Protein AF-0000000082576279 (afdb_homodimer)

Solvent-accessible surface area (backbone atoms only — not comparable to full-atom values): 33460 Å² total; per-residue (Å²): 69,46,42,79,66,85,75,45,48,67,59,48,45,60,56,41,67,52,33,89,48,60,50,77,40,30,67,41,44,22,38,56,57,91,67,33,20,29,27,44,35,33,30,76,68,46,58,31,31,38,38,35,47,35,89,83,53,57,75,84,50,47,65,58,47,46,50,49,32,41,54,37,35,74,70,69,45,50,43,56,30,64,47,53,30,75,85,62,53,50,75,44,76,52,93,90,22,49,26,34,43,24,46,60,68,62,22,32,38,47,81,75,69,47,37,65,37,30,16,36,50,24,22,50,48,18,47,49,42,62,61,28,64,76,55,85,77,81,39,79,49,88,73,33,79,86,42,47,63,61,50,50,60,70,49,36,70,59,39,30,75,79,39,75,57,40,40,61,40,51,50,52,50,50,53,54,43,64,74,63,53,81,68,87,83,56,64,64,31,57,33,47,71,62,62,34,46,80,29,33,22,24,57,84,57,41,69,42,26,50,52,81,52,87,58,43,19,39,40,52,45,66,44,34,54,22,41,28,43,67,51,62,20,36,47,88,65,21,78,49,72,40,62,63,30,36,51,22,30,54,52,19,18,36,73,56,40,72,72,51,72,66,56,60,68,46,39,37,57,39,30,34,47,39,22,50,44,52,17,49,56,29,39,46,49,52,73,68,40,58,84,26,38,60,59,86,72,60,67,27,58,19,34,49,53,42,31,33,80,50,35,50,71,62,23,60,69,26,75,80,62,88,68,46,42,81,65,83,74,47,48,68,60,48,44,59,58,41,68,51,33,90,47,60,49,77,41,30,65,40,42,22,34,57,57,91,66,33,18,28,27,46,34,32,30,76,69,45,58,30,31,40,37,38,47,37,90,85,55,56,76,84,51,47,63,59,46,47,49,49,31,44,54,38,36,72,70,69,46,50,43,56,31,63,46,51,28,76,86,61,52,49,74,45,77,51,94,89,22,49,26,36,42,24,47,60,68,62,23,32,38,48,81,74,68,45,38,63,37,29,16,36,50,24,23,51,49,18,46,47,42,61,64,28,64,78,56,86,77,80,40,79,46,89,74,32,80,85,42,46,60,61,50,50,60,70,49,37,69,58,39,30,74,78,39,74,56,39,39,62,40,52,51,53,51,49,53,54,41,64,74,63,53,79,69,86,82,58,65,64,33,57,36,47,71,63,63,34,46,79,29,33,19,24,58,86,57,42,70,43,26,50,52,80,52,86,58,42,19,38,40,53,45,68,43,35,52,23,39,28,43,70,50,61,19,36,47,90,65,21,79,49,73,40,63,63,29,36,51,22,27,54,53,20,18,36,72,55,40,72,72,52,71,67,56,60,68,47,39,38,58,40,30,34,48,40,21,50,46,51,19,51,56,28,40,46,48,52,72,67,40,58,84,25,38,61,58,85,72,57,67,27,60,19,36,47,53,42,31,32,80,50,34,52,70,60,23,61,69,24,76,80,64,88

Foldseek 3Di:
DDQPDDDDQVLVQVVCVQAPQAGWDDKDFDPADDFWTWIWTDHPHAIKIKTFGDDVFDPVCVVVVLLLQVLLVVVPQQAKHWGAGPVRDAWDDGPRTIMTITHDWDFAFDQADDLLLLLQLLLSQLSSCVSQVVVPDFFDQPLDLVCLVVLLVVCPPVCCVLPNQRSVLLVVLNVVLVVLPDDDPADKTWAQLAQASSQFGDDVSHTNYGYDSSSIGIDRSCLNLLLHLLRRQAHLQLQDGNVSNSVSSQNSNCVSHNDDPVSVVCSLSSNLRSLSSQLSVLSVCVSPPPPPHPDDRRRSVNSVLNNCVSPVPSQVPRPVND/DDQPDDDDQVLVQVVCVQAPQAGWDDKDFDPADDFWTWIWTDHPHAIKIKTFGDDVFDPVCVVVVLLLQVLLVVVPQQAKHWGAGPVRDAWDDGPRTIMTITHDWDFAFDQADDLLLLLQLLLSQLSSCVSQVVVPDFDDQPLDLVCLVVLLVVCPPVCCVLPNQRSVLLVVLNVVLVVLPDDPPADKTWAQLAQASSQFGDDVSHTNYGYDSSSIGIDRSCLNLLLHLLRRQAHLQLQDGNVSNSVSSQNSNCVSHNDDPVSVVCSLSSNLRSLSSQLSVLSVCVSPPPPPHPDDRRRSVNSVLNNCVSPVPSQVPRPVND

pLDDT: mean 94.37, std 8.48, range [46.5, 98.88]

Radius of gyration: 27.72 Å; Cα contacts (8 Å, |Δi|>4): 1250; chains: 2; bounding box: 52×83×63 Å

InterPro domains:
  IPR002575 Aminoglycoside phosphotransferase [PF01636] (27-245)
  IPR005280 Homoserine kinase, type II [MF_00301] (1-322)
  IPR005280 Homoserine kinase, type II [TIGR00938] (1-308)
  IPR005280 Homoserine kinase, type II [cd05153] (10-310)
  IPR011009 Protein kinase-like domain superfamily [SSF56112] (5-312)
  IPR050249 Pseudomonas-type Homoserine Kinase [PTHR21064] (9-298)

Nearest PDB structures (foldseek):
  2ppq-assembly1_A-2  TM=9.678E-01  e=7.944E-31  Agrobacterium fabrum str. C58
  1zyl-assembly1_A  TM=7.110E-01  e=8.314E-12  Escherichia coli
  2q83-assembly2_B  TM=7.259E-01  e=1.020E-11  Bacillus subtilis
  2q83-assembly1_A  TM=7.188E-01  e=7.876E-11  Bacillus subtilis
  1nd4-assembly1_B  TM=6.611E-01  e=1.530E-10  Klebsiella pneumoniae

Secondary structure (DSSP, 8-state):
----S---HHHHHHHHTTSSS--EEEEEEE---SSEEEEEEEESS-EEEEEEE-TTS-GGGHHHHHHHHHHHHHTT-S--PBPP-TTS---EEETTEEEEEEE---BEE-SS--HHHHHHHHHHHHHHHHHHTT-------TTSHHHHHHHHHHHGGGHHHHSTTHHHHHHHHHHHHHHH---TTS-EEEE-S---GGGEEEETTEEEEE---TT-EEEEHHHHHHHHHHHHSB-TTS--B-HHHHHHHHHHHHHHSPPPHHHHHHHHHHHHHHHHHHHHHHHHHHHHS-TT-SS----THHHHTTHHHH-HHHHHH-TTT-/----S---HHHHHHHHTTSSS--EEEEEEE---SSEEEEEEEESS-EEEEEEE-TTS-GGGHHHHHHHHHHHHHTT-S--PBPP-TTS---EEETTEEEEEEE---BEE-SS--HHHHHHHHHHHHHHHHHHTT-------TTSHHHHHHHHHHHGGGHHHHSTTHHHHHHHHHHHHHHH---TTS-EEEE-S---GGGEEEETTEEEEE---TT-EEEEHHHHHHHHHHHHSB-TTS--B-HHHHHHHHHHHHHHSPPPHHHHHHHHHHHHHHHHHHHHHHHHHHHHS-TT-SS----THHHHTTHHHH-HHHHHH-TTT-

Structure (mmCIF, N/CA/C/O backbone):
data_AF-0000000082576279-model_v1
#
loop_
_entity.id
_entity.type
_entity.pdbx_description
1 polymer 'Homoserine kinase'
#
loop_
_atom_site.group_PDB
_atom_site.id
_atom_site.type_symbol
_atom_site.label_atom_id
_atom_site.label_alt_id
_atom_site.label_comp_id
_atom_site.label_asym_id
_atom_site.label_entity_id
_atom_site.label_seq_id
_atom_site.pdbx_PDB_ins_code
_atom_site.Cartn_x
_atom_site.Cartn_y
_atom_site.Cartn_z
_atom_site.occupancy
_atom_site.B_iso_or_equiv
_atom_site.auth_seq_id
_atom_site.auth_comp_id
_atom_site.auth_asym_id
_atom_site.auth_atom_id
_atom_site.pdbx_PDB_model_num
ATOM 1 N N . MET A 1 1 ? 1.524 1.158 5.574 1 56.53 1 MET A N 1
ATOM 2 C CA . MET A 1 1 ? 0.245 1.858 5.504 1 56.53 1 MET A CA 1
ATOM 3 C C . MET A 1 1 ? -0.691 1.186 4.508 1 56.53 1 MET A C 1
ATOM 5 O O . MET A 1 1 ? -0.237 0.548 3.557 1 56.53 1 MET A O 1
ATOM 9 N N . ALA A 1 2 ? -2.109 1.145 4.852 1 64.56 2 ALA A N 1
ATOM 10 C CA . ALA A 1 2 ? -2.869 -0.077 4.598 1 64.56 2 ALA A CA 1
ATOM 11 C C . ALA A 1 2 ? -4.016 0.184 3.623 1 64.56 2 ALA A C 1
ATOM 13 O O . ALA A 1 2 ? -4.453 1.326 3.461 1 64.56 2 ALA A O 1
ATOM 14 N N . VAL A 1 3 ? -4.059 -0.403 2.607 1 75.81 3 VAL A N 1
ATOM 15 C CA . VAL A 1 3 ? -5.312 -0.635 1.898 1 75.81 3 VAL A CA 1
ATOM 16 C C . VAL A 1 3 ? -6.23 -1.515 2.744 1 75.81 3 VAL A C 1
ATOM 18 O O . VAL A 1 3 ? -5.898 -2.664 3.041 1 75.81 3 VAL A O 1
ATOM 21 N N . TYR A 1 4 ? -7.359 -0.876 3.229 1 80.44 4 TYR A N 1
ATOM 22 C CA . TYR A 1 4 ? -8.297 -1.591 4.09 1 80.44 4 TYR A CA 1
ATOM 23 C C . TYR A 1 4 ? -9.328 -2.354 3.264 1 80.44 4 TYR A C 1
ATOM 25 O O . TYR A 1 4 ? -9.711 -3.471 3.615 1 80.44 4 TYR A O 1
ATOM 33 N N . THR A 1 5 ? -9.789 -1.699 2.266 1 85.44 5 THR A N 1
ATOM 34 C CA . THR A 1 5 ? -10.773 -2.293 1.366 1 85.44 5 THR A CA 1
ATOM 35 C C . THR A 1 5 ? -10.148 -2.615 0.014 1 85.44 5 THR A C 1
ATOM 37 O O . THR A 1 5 ? -9.641 -1.724 -0.67 1 85.44 5 THR A O 1
ATOM 40 N N . GLN A 1 6 ? -10.219 -3.775 -0.299 1 88.56 6 GLN A N 1
ATOM 41 C CA . GLN A 1 6 ? -9.664 -4.211 -1.575 1 88.56 6 GLN A CA 1
ATOM 42 C C . GLN A 1 6 ? -10.672 -4.023 -2.707 1 88.56 6 GLN A C 1
ATOM 44 O O . GLN A 1 6 ? -11.852 -4.355 -2.559 1 88.56 6 GLN A O 1
ATOM 49 N N . VAL A 1 7 ? -10.18 -3.482 -3.775 1 93.56 7 VAL A N 1
ATOM 50 C CA . VAL A 1 7 ? -10.984 -3.291 -4.98 1 93.56 7 VAL A CA 1
ATOM 51 C C . VAL A 1 7 ? -10.414 -4.141 -6.117 1 93.56 7 VAL A C 1
ATOM 53 O O . VAL A 1 7 ? -9.25 -3.984 -6.496 1 93.56 7 VAL A O 1
ATOM 56 N N . SER A 1 8 ? -11.203 -5.023 -6.625 1 93.19 8 SER A N 1
ATOM 57 C CA . SER A 1 8 ? -10.758 -5.844 -7.746 1 93.19 8 SER A CA 1
ATOM 58 C C . SER A 1 8 ? -10.641 -5.016 -9.023 1 93.19 8 SER A C 1
ATOM 60 O O . SER A 1 8 ? -11.281 -3.969 -9.148 1 93.19 8 SER A O 1
ATOM 62 N N . ALA A 1 9 ? -9.852 -5.516 -9.945 1 93.06 9 ALA A N 1
ATOM 63 C CA . ALA A 1 9 ? -9.719 -4.855 -11.234 1 93.06 9 ALA A CA 1
ATOM 64 C C . ALA A 1 9 ? -11.07 -4.773 -11.953 1 93.06 9 ALA A C 1
ATOM 66 O O . ALA A 1 9 ? -11.375 -3.773 -12.602 1 93.06 9 ALA A O 1
ATOM 67 N N . GLU A 1 10 ? -11.844 -5.824 -11.828 1 93.88 10 GLU A N 1
ATOM 68 C CA . GLU A 1 10 ? -13.148 -5.875 -12.469 1 93.88 10 GLU A CA 1
ATOM 69 C C . GLU A 1 10 ? -14.086 -4.812 -11.906 1 93.88 10 GLU A C 1
ATOM 71 O O . GLU A 1 10 ? -14.75 -4.094 -12.656 1 93.88 10 GLU A O 1
ATOM 76 N N . ALA A 1 11 ? -14.117 -4.734 -10.578 1 95.88 11 ALA A N 1
ATOM 77 C CA . ALA A 1 11 ? -14.961 -3.738 -9.914 1 95.88 11 ALA A CA 1
ATOM 78 C C . ALA A 1 11 ? -14.516 -2.322 -10.281 1 95.88 11 ALA A C 1
ATOM 80 O O . ALA A 1 11 ? -15.352 -1.447 -10.516 1 95.88 11 ALA A O 1
ATOM 81 N N . LEU A 1 12 ? -13.266 -2.129 -10.336 1 97.06 12 LEU A N 1
ATOM 82 C CA . LEU A 1 12 ? -12.719 -0.814 -10.656 1 97.06 12 LEU A CA 1
ATOM 83 C C . LEU A 1 12 ? -13.031 -0.434 -12.094 1 97.06 12 LEU A C 1
ATOM 85 O O . LEU A 1 12 ? -13.391 0.712 -12.375 1 97.06 12 LEU A O 1
ATOM 89 N N . SER A 1 13 ? -12.828 -1.352 -13.016 1 96.12 13 SER A N 1
ATOM 90 C CA . SER A 1 13 ? -13.156 -1.097 -14.414 1 96.12 13 SER A CA 1
ATOM 91 C C . SER A 1 13 ? -14.609 -0.679 -14.57 1 96.12 13 SER A C 1
ATOM 93 O O . SER A 1 13 ? -14.914 0.291 -15.273 1 96.12 13 SER A O 1
ATOM 95 N N . ALA A 1 14 ? -15.461 -1.436 -13.938 1 96.38 14 ALA A N 1
ATOM 96 C CA . ALA A 1 14 ? -16.891 -1.103 -13.984 1 96.38 14 ALA A CA 1
ATOM 97 C C . ALA A 1 14 ? -17.141 0.28 -13.391 1 96.38 14 ALA A C 1
ATOM 99 O O . ALA A 1 14 ? -17.953 1.05 -13.922 1 96.38 14 ALA A O 1
ATOM 100 N N . PHE A 1 15 ? -16.516 0.578 -12.344 1 98 15 PHE A N 1
ATOM 101 C CA . PHE A 1 15 ? -16.625 1.875 -11.688 1 98 15 PHE A CA 1
ATOM 102 C C . PHE A 1 15 ? -16.234 2.998 -12.633 1 98 15 PHE A C 1
ATOM 104 O O . PHE A 1 15 ? -16.906 4.02 -12.719 1 98 15 PHE A O 1
ATOM 111 N N . LEU A 1 16 ? -15.125 2.824 -13.344 1 98 16 LEU A N 1
ATOM 112 C CA . LEU A 1 16 ? -14.562 3.848 -14.219 1 98 16 LEU A CA 1
ATOM 113 C C . LEU A 1 16 ? -15.453 4.078 -15.43 1 98 16 LEU A C 1
ATOM 115 O O . LEU A 1 16 ? -15.359 5.121 -16.078 1 98 16 LEU A O 1
ATOM 119 N N . ASP A 1 17 ? -16.297 3.104 -15.773 1 97 17 ASP A N 1
ATOM 120 C CA . ASP A 1 17 ? -17.219 3.242 -16.906 1 97 17 ASP A CA 1
ATOM 121 C C . ASP A 1 17 ? -18.156 4.43 -16.719 1 97 17 ASP A C 1
ATOM 123 O O . ASP A 1 17 ? -18.688 4.961 -17.688 1 97 17 ASP A O 1
ATOM 127 N N . ARG A 1 18 ? -18.312 4.82 -15.492 1 96.5 18 ARG A N 1
ATOM 128 C CA . ARG A 1 18 ? -19.172 5.949 -15.172 1 96.5 18 ARG A CA 1
ATOM 129 C C . ARG A 1 18 ? -18.547 7.266 -15.609 1 96.5 18 ARG A C 1
ATOM 131 O O . ARG A 1 18 ? -19.25 8.281 -15.742 1 96.5 18 ARG A O 1
ATOM 138 N N . PHE A 1 19 ? -17.25 7.258 -15.781 1 98.19 19 PHE A N 1
ATOM 139 C CA . PHE A 1 19 ? -16.484 8.477 -16.016 1 98.19 19 PHE A CA 1
ATOM 140 C C . PHE A 1 19 ? -16.016 8.555 -17.469 1 98.19 19 PHE A C 1
ATOM 142 O O . PHE A 1 19 ? -16.031 7.555 -18.188 1 98.19 19 PHE A O 1
ATOM 149 N N . ASP A 1 20 ? -15.68 9.742 -17.906 1 97.81 20 ASP A N 1
ATOM 150 C CA . ASP A 1 20 ? -15.023 9.938 -19.203 1 97.81 20 ASP A CA 1
ATOM 151 C C . ASP A 1 20 ? -13.508 10.008 -19.031 1 97.81 20 ASP A C 1
ATOM 153 O O . ASP A 1 20 ? -12.891 11.031 -19.344 1 97.81 20 ASP A O 1
ATOM 157 N N . VAL A 1 21 ? -12.938 8.898 -18.5 1 97.81 21 VAL A N 1
ATOM 158 C CA . VAL A 1 21 ? -11.523 8.945 -18.156 1 97.81 21 VAL A CA 1
ATOM 159 C C . VAL A 1 21 ? -10.773 7.848 -18.906 1 97.81 21 VAL A C 1
ATOM 161 O O . VAL A 1 21 ? -9.602 7.59 -18.625 1 97.81 21 VAL A O 1
ATOM 164 N N . GLY A 1 22 ? -11.414 7.191 -19.906 1 97.44 22 GLY A N 1
ATOM 165 C CA . GLY A 1 22 ? -10.766 6.125 -20.656 1 97.44 22 GLY A CA 1
ATOM 166 C C . GLY A 1 22 ? -10.859 4.777 -19.969 1 97.44 22 GLY A C 1
ATOM 167 O O . GLY A 1 22 ? -11.719 4.566 -19.109 1 97.44 22 GLY A O 1
ATOM 168 N N . GLU A 1 23 ? -9.984 3.797 -20.375 1 97.12 23 GLU A N 1
ATOM 169 C CA . GLU A 1 23 ? -10.016 2.424 -19.891 1 97.12 23 GLU A CA 1
ATOM 170 C C . GLU A 1 23 ? -8.891 2.172 -18.891 1 97.12 23 GLU A C 1
ATOM 172 O O . GLU A 1 23 ? -7.809 2.76 -19 1 97.12 23 GLU A O 1
ATOM 177 N N . LEU A 1 24 ? -9.219 1.307 -17.953 1 97.56 24 LEU A N 1
ATOM 178 C CA . LEU A 1 24 ? -8.266 0.955 -16.906 1 97.56 24 LEU A CA 1
ATOM 179 C C . LEU A 1 24 ? -7.004 0.346 -17.5 1 97.56 24 LEU A C 1
ATOM 181 O O . LEU A 1 24 ? -7.082 -0.579 -18.312 1 97.56 24 LEU A O 1
ATOM 185 N N . VAL A 1 25 ? -5.805 0.865 -17.141 1 97.44 25 VAL A N 1
ATOM 186 C CA . VAL A 1 25 ? -4.516 0.392 -17.641 1 97.44 25 VAL A CA 1
ATOM 187 C C . VAL A 1 25 ? -3.717 -0.218 -16.484 1 97.44 25 VAL A C 1
ATOM 189 O O . VAL A 1 25 ? -3.041 -1.234 -16.656 1 97.44 25 VAL A O 1
ATOM 192 N N . SER A 1 26 ? -3.785 0.392 -15.367 1 96.5 26 SER A N 1
ATOM 193 C CA . SER A 1 26 ? -3.1 -0.091 -14.172 1 96.5 26 SER A CA 1
ATOM 194 C C . SER A 1 26 ? -3.781 0.408 -12.898 1 96.5 26 SER A C 1
ATOM 196 O O . SER A 1 26 ? -4.418 1.464 -12.906 1 96.5 26 SER A O 1
ATOM 198 N N . ALA A 1 27 ? -3.705 -0.356 -11.875 1 95.75 27 ALA A N 1
ATOM 199 C CA . ALA A 1 27 ? -4.238 -0.003 -10.555 1 95.75 27 ALA A CA 1
ATOM 200 C C . ALA A 1 27 ? -3.391 -0.609 -9.445 1 95.75 27 ALA A C 1
ATOM 202 O O . ALA A 1 27 ? -3.189 -1.825 -9.398 1 95.75 27 ALA A O 1
ATOM 203 N N . LYS A 1 28 ? -2.891 0.249 -8.594 1 94.06 28 LYS A N 1
ATOM 204 C CA . LYS A 1 28 ? -2.094 -0.194 -7.453 1 94.06 28 LYS A CA 1
ATOM 205 C C . LYS A 1 28 ? -2.611 0.411 -6.152 1 94.06 28 LYS A C 1
ATOM 207 O O . LYS A 1 28 ? -2.789 1.627 -6.055 1 94.06 28 LYS A O 1
ATOM 212 N N . GLY A 1 29 ? -2.938 -0.5 -5.168 1 92.81 29 GLY A N 1
ATOM 213 C CA . GLY A 1 29 ? -3.162 0.035 -3.836 1 92.81 29 GLY A CA 1
ATOM 214 C C . GLY A 1 29 ? -1.937 0.711 -3.25 1 92.81 29 GLY A C 1
ATOM 215 O O . GLY A 1 29 ? -0.823 0.192 -3.357 1 92.81 29 GLY A O 1
ATOM 216 N N . ILE A 1 30 ? -2.105 1.913 -2.725 1 91.69 30 ILE A N 1
ATOM 217 C CA . ILE A 1 30 ? -0.945 2.65 -2.232 1 91.69 30 ILE A CA 1
ATOM 218 C C . ILE A 1 30 ? -1.056 2.838 -0.721 1 91.69 30 ILE A C 1
ATOM 220 O O . ILE A 1 30 ? -2.16 2.883 -0.174 1 91.69 30 ILE A O 1
ATOM 224 N N . ALA A 1 31 ? 0.124 2.891 -0.068 1 80.5 31 ALA A N 1
ATOM 225 C CA . ALA A 1 31 ? 0.229 3.004 1.385 1 80.5 31 ALA A CA 1
ATOM 226 C C . ALA A 1 31 ? 0.19 4.465 1.826 1 80.5 31 ALA A C 1
ATOM 228 O O . ALA A 1 31 ? 1.013 4.895 2.635 1 80.5 31 ALA A O 1
ATOM 229 N N . GLU A 1 32 ? -0.606 5.238 1.246 1 76.56 32 GLU A N 1
ATOM 230 C CA . GLU A 1 32 ? -0.705 6.645 1.628 1 76.56 32 GLU A CA 1
ATOM 231 C C . GLU A 1 32 ? -1.943 6.898 2.482 1 76.56 32 GLU A C 1
ATOM 233 O O . GLU A 1 32 ? -3.045 6.473 2.131 1 76.56 32 GLU A O 1
ATOM 238 N N . GLY A 1 33 ? -1.688 7.516 3.529 1 68.69 33 GLY A N 1
ATOM 239 C CA . GLY A 1 33 ? -2.773 7.891 4.422 1 68.69 33 GLY A CA 1
ATOM 240 C C . GLY A 1 33 ? -3.121 6.805 5.426 1 68.69 33 GLY A C 1
ATOM 241 O O . GLY A 1 33 ? -2.814 5.633 5.211 1 68.69 33 GLY A O 1
ATOM 242 N N . VAL A 1 34 ? -3.697 7.129 6.57 1 66.62 34 VAL A N 1
ATOM 243 C CA . VAL A 1 34 ? -3.951 6.184 7.652 1 66.62 34 VAL A CA 1
ATOM 244 C C . VAL A 1 34 ? -5.453 5.973 7.812 1 66.62 34 VAL A C 1
ATOM 246 O O . VAL A 1 34 ? -5.887 5.055 8.516 1 66.62 34 VAL A O 1
ATOM 249 N N . GLU A 1 35 ? -6.23 6.703 6.98 1 76.94 35 GLU A N 1
ATOM 250 C CA . GLU A 1 35 ? -7.652 6.684 7.305 1 76.94 35 GLU A CA 1
ATOM 251 C C . GLU A 1 35 ? -8.461 6.016 6.195 1 76.94 35 GLU A C 1
ATOM 253 O O . GLU A 1 35 ? -9.555 5.5 6.441 1 76.94 35 GLU A O 1
ATOM 258 N N . ASN A 1 36 ? -7.93 6.059 5.023 1 87.62 36 ASN A N 1
ATOM 259 C CA . ASN A 1 36 ? -8.703 5.629 3.865 1 87.62 36 ASN A CA 1
ATOM 260 C C . ASN A 1 36 ? -7.914 4.656 2.992 1 87.62 36 ASN A C 1
ATOM 262 O O . ASN A 1 36 ? -6.691 4.551 3.125 1 87.62 36 ASN A O 1
ATOM 266 N N . SER A 1 37 ? -8.617 3.855 2.232 1 91.88 37 SER A N 1
ATOM 267 C CA . SER A 1 37 ? -7.973 3.061 1.188 1 91.88 37 SER A CA 1
ATOM 268 C C . SER A 1 37 ? -7.754 3.885 -0.077 1 91.88 37 SER A C 1
ATOM 270 O O . SER A 1 37 ? -8.688 4.52 -0.578 1 91.88 37 SER A O 1
ATOM 272 N N . ASN A 1 38 ? -6.582 3.883 -0.557 1 93.75 38 ASN A N 1
ATOM 273 C CA . ASN A 1 38 ? -6.254 4.648 -1.755 1 93.75 38 ASN A CA 1
ATOM 274 C C . ASN A 1 38 ? -5.629 3.766 -2.832 1 93.75 38 ASN A C 1
ATOM 276 O O . ASN A 1 38 ? -4.848 2.865 -2.525 1 93.75 38 ASN A O 1
ATOM 280 N N . TYR A 1 39 ? -5.973 4.035 -4.047 1 95.75 39 TYR A N 1
ATOM 281 C CA . TYR A 1 39 ? -5.41 3.361 -5.211 1 95.75 39 TYR A CA 1
ATOM 282 C C . TYR A 1 39 ? -4.871 4.371 -6.219 1 95.75 39 TYR A C 1
ATOM 284 O O . TYR A 1 39 ? -5.508 5.395 -6.484 1 95.75 39 TYR A O 1
ATOM 292 N N . LEU A 1 40 ? -3.662 4.145 -6.691 1 96.69 40 LEU A N 1
ATOM 293 C CA . LEU A 1 40 ? -3.188 4.824 -7.891 1 96.69 40 LEU A CA 1
ATOM 294 C C . LEU A 1 40 ? -3.748 4.164 -9.148 1 96.69 40 LEU A C 1
ATOM 296 O O . LEU A 1 40 ? -3.541 2.969 -9.367 1 96.69 40 LEU A O 1
ATOM 300 N N . VAL A 1 41 ? -4.461 4.902 -9.984 1 98 41 VAL A N 1
ATOM 301 C CA . VAL A 1 41 ? -5.184 4.363 -11.133 1 98 41 VAL A CA 1
ATOM 302 C C . VAL A 1 41 ? -4.699 5.043 -12.406 1 98 41 VAL A C 1
ATOM 304 O O . VAL A 1 41 ? -4.754 6.27 -12.523 1 98 41 VAL A O 1
ATOM 307 N N . ASP A 1 42 ? -4.227 4.277 -13.312 1 98 42 ASP A N 1
ATOM 308 C CA . ASP A 1 42 ? -3.924 4.762 -14.656 1 98 42 ASP A CA 1
ATOM 309 C C . ASP A 1 42 ? -4.988 4.309 -15.656 1 98 42 ASP A C 1
ATOM 311 O O . ASP A 1 42 ? -5.359 3.135 -15.688 1 98 42 ASP A O 1
ATOM 315 N N . THR A 1 43 ? -5.449 5.215 -16.422 1 98.06 43 THR A N 1
ATOM 316 C CA . THR A 1 43 ? -6.312 4.922 -17.562 1 98.06 43 THR A CA 1
ATOM 317 C C . THR A 1 43 ? -5.629 5.297 -18.875 1 98.06 43 THR A C 1
ATOM 319 O O . THR A 1 43 ? -4.504 5.801 -18.875 1 98.06 43 THR A O 1
ATOM 322 N N . THR A 1 44 ? -6.309 5.039 -19.938 1 97.5 44 THR A N 1
ATOM 323 C CA . THR A 1 44 ? -5.773 5.383 -21.25 1 97.5 44 THR A CA 1
ATOM 324 C C . THR A 1 44 ? -5.711 6.898 -21.422 1 97.5 44 THR A C 1
ATOM 326 O O . THR A 1 44 ? -5.062 7.395 -22.359 1 97.5 44 THR A O 1
ATOM 329 N N . LYS A 1 45 ? -6.352 7.672 -20.516 1 97 45 LYS A N 1
ATOM 330 C CA . LYS A 1 45 ? -6.398 9.117 -20.688 1 97 45 LYS A CA 1
ATOM 331 C C . LYS A 1 45 ? -5.535 9.828 -19.641 1 97 45 LYS A C 1
ATOM 333 O O . LYS A 1 45 ? -4.883 10.828 -19.938 1 97 45 LYS A O 1
ATOM 338 N N . SER A 1 46 ? -5.586 9.32 -18.406 1 96.5 46 SER A N 1
ATOM 339 C CA . SER A 1 46 ? -4.934 10.062 -17.344 1 96.5 46 SER A CA 1
ATOM 340 C C . SER A 1 46 ? -4.684 9.18 -16.125 1 96.5 46 SER A C 1
ATOM 342 O O . SER A 1 46 ? -4.973 7.984 -16.141 1 96.5 46 SER A O 1
ATOM 344 N N . ARG A 1 47 ? -4.02 9.758 -15.219 1 97.88 47 ARG A N 1
ATOM 345 C CA . ARG A 1 47 ? -3.77 9.141 -13.922 1 97.88 47 ARG A CA 1
ATOM 346 C C . ARG A 1 47 ? -4.641 9.773 -12.836 1 97.88 47 ARG A C 1
ATOM 348 O O . ARG A 1 47 ? -4.855 10.984 -12.836 1 97.88 47 ARG A O 1
ATOM 355 N N . PHE A 1 48 ? -5.141 8.891 -11.836 1 98.31 48 PHE A N 1
ATOM 356 C CA . PHE A 1 48 ? -6.055 9.328 -10.789 1 98.31 48 PHE A CA 1
ATOM 357 C C . PHE A 1 48 ? -5.734 8.641 -9.469 1 98.31 48 PHE A C 1
ATOM 359 O O . PHE A 1 48 ? -4.945 7.695 -9.43 1 98.31 48 PHE A O 1
ATOM 366 N N . ILE A 1 49 ? -6.27 9.164 -8.43 1 97.5 49 ILE A N 1
ATOM 367 C CA . ILE A 1 49 ? -6.352 8.477 -7.148 1 97.5 49 ILE A CA 1
ATOM 368 C C . ILE A 1 49 ? -7.797 8.078 -6.867 1 97.5 49 ILE A C 1
ATOM 370 O O . ILE A 1 49 ? -8.703 8.906 -6.977 1 97.5 49 ILE A O 1
ATOM 374 N N . LEU A 1 50 ? -8.023 6.832 -6.641 1 97.69 50 LEU A N 1
ATOM 375 C CA . LEU A 1 50 ? -9.289 6.363 -6.098 1 97.69 50 LEU A CA 1
ATOM 376 C C . LEU A 1 50 ? -9.227 6.25 -4.578 1 97.69 50 LEU A C 1
ATOM 378 O O . LEU A 1 50 ? -8.336 5.59 -4.039 1 97.69 50 LEU A O 1
ATOM 382 N N . THR A 1 51 ? -10.125 6.891 -3.951 1 95.94 51 THR A N 1
ATOM 383 C CA . THR A 1 51 ? -10.188 6.836 -2.494 1 95.94 51 THR A CA 1
ATOM 384 C C . THR A 1 51 ? -11.484 6.184 -2.031 1 95.94 51 THR A C 1
ATOM 386 O O . THR A 1 51 ? -12.562 6.543 -2.5 1 95.94 51 THR A O 1
ATOM 389 N N . LEU A 1 52 ? -11.406 5.172 -1.231 1 95.31 52 LEU A N 1
ATOM 390 C CA . LEU A 1 52 ? -12.531 4.617 -0.493 1 95.31 52 LEU A CA 1
ATOM 391 C C . LEU A 1 52 ? -12.508 5.066 0.963 1 95.31 52 LEU A C 1
ATOM 393 O O . LEU A 1 52 ? -11.523 4.828 1.672 1 95.31 52 LEU A O 1
ATOM 397 N N . TYR A 1 53 ? -13.547 5.734 1.343 1 92.81 53 TYR A N 1
ATOM 398 C CA . TYR A 1 53 ? -13.617 6.309 2.682 1 92.81 53 TYR A CA 1
ATOM 399 C C . TYR A 1 53 ? -14.07 5.273 3.699 1 92.81 53 TYR A C 1
ATOM 401 O O . TYR A 1 53 ? -15.18 4.734 3.594 1 92.81 53 TYR A O 1
ATOM 409 N N . GLU A 1 54 ? -13.266 5.094 4.625 1 87.5 54 GLU A N 1
ATOM 410 C CA . GLU A 1 54 ? -13.492 4.051 5.621 1 87.5 54 GLU A CA 1
ATOM 411 C C . GLU A 1 54 ? -14.258 4.594 6.828 1 87.5 54 GLU A C 1
ATOM 413 O O . GLU A 1 54 ? -14.891 5.648 6.742 1 87.5 54 GLU A O 1
ATOM 418 N N . LYS A 1 55 ? -14.297 4 7.949 1 72.88 55 LYS A N 1
ATOM 419 C CA . LYS A 1 55 ? -15.211 4.254 9.062 1 72.88 55 LYS A CA 1
ATOM 420 C C . LYS A 1 55 ? -14.953 5.621 9.688 1 72.88 55 LYS A C 1
ATOM 422 O O . LYS A 1 55 ? -15.875 6.266 10.188 1 72.88 55 LYS A O 1
ATOM 427 N N . ARG A 1 56 ? -13.953 6.312 9.547 1 65.62 56 ARG A N 1
ATOM 428 C CA . ARG A 1 56 ? -13.672 7.555 10.266 1 65.62 56 ARG A CA 1
ATOM 429 C C . ARG A 1 56 ? -14.289 8.75 9.539 1 65.62 56 ARG A C 1
ATOM 431 O O . ARG A 1 56 ? -14.562 9.781 10.164 1 65.62 56 ARG A O 1
ATOM 438 N N . VAL A 1 57 ? -14.469 8.555 8.266 1 69.62 57 VAL A N 1
ATOM 439 C CA . VAL A 1 57 ? -15.047 9.672 7.516 1 69.62 57 VAL A CA 1
ATOM 440 C C . VAL A 1 57 ? -16.547 9.438 7.316 1 69.62 57 VAL A C 1
ATOM 442 O O . VAL A 1 57 ? -16.953 8.438 6.719 1 69.62 57 VAL A O 1
ATOM 445 N N . ALA A 1 58 ? -17.281 10.359 7.949 1 76.5 58 ALA A N 1
ATOM 446 C CA . ALA A 1 58 ? -18.719 10.258 7.754 1 76.5 58 ALA A CA 1
ATOM 447 C C . ALA A 1 58 ? -19.109 10.633 6.324 1 76.5 58 ALA A C 1
ATOM 449 O O . ALA A 1 58 ? -18.719 11.688 5.824 1 76.5 58 ALA A O 1
ATOM 450 N N . ALA A 1 59 ? -19.828 9.812 5.727 1 80.62 59 ALA A N 1
ATOM 451 C CA . ALA A 1 59 ? -20.266 10.031 4.355 1 80.62 59 ALA A CA 1
ATOM 452 C C . ALA A 1 59 ? -20.938 11.398 4.203 1 80.62 59 ALA A C 1
ATOM 454 O O . ALA A 1 59 ? -20.812 12.039 3.154 1 80.62 59 ALA A O 1
ATOM 455 N N . GLY A 1 60 ? -21.5 11.867 5.273 1 88.25 60 GLY A N 1
ATOM 456 C CA . GLY A 1 60 ? -22.188 13.141 5.25 1 88.25 60 GLY A CA 1
ATOM 457 C C . GLY A 1 60 ? -21.266 14.336 5.148 1 88.25 60 GLY A C 1
ATOM 458 O O . GLY A 1 60 ? -21.688 15.438 4.805 1 88.25 60 GLY A O 1
ATOM 459 N N . ASP A 1 61 ? -20 14.125 5.359 1 93 61 ASP A N 1
ATOM 460 C CA . ASP A 1 61 ? -19.016 15.203 5.336 1 93 61 ASP A CA 1
ATOM 461 C C . ASP A 1 61 ? -18.375 15.336 3.955 1 93 61 ASP A C 1
ATOM 463 O O . ASP A 1 61 ? -17.734 16.344 3.656 1 93 61 ASP A O 1
ATOM 467 N N . LEU A 1 62 ? -18.547 14.375 3.129 1 94.69 62 LEU A N 1
ATOM 468 C CA . LEU A 1 62 ? -17.797 14.289 1.879 1 94.69 62 LEU A CA 1
ATOM 469 C C . LEU A 1 62 ? -18.141 15.461 0.966 1 94.69 62 LEU A C 1
ATOM 471 O O . LEU A 1 62 ? -17.25 16.031 0.324 1 94.69 62 LEU A O 1
ATOM 475 N N . PRO A 1 63 ? -19.422 15.93 0.934 1 95.88 63 PRO A N 1
ATOM 476 C CA . PRO A 1 63 ? -19.734 17.078 0.079 1 95.88 63 PRO A CA 1
ATOM 477 C C . PRO A 1 63 ? -18.938 18.328 0.46 1 95.88 63 PRO A C 1
ATOM 479 O O . PRO A 1 63 ? -18.516 19.094 -0.416 1 95.88 63 PRO A O 1
ATOM 482 N N . TYR A 1 64 ? -18.703 18.531 1.735 1 97.19 64 TYR A N 1
ATOM 483 C CA . TYR A 1 64 ? -17.922 19.656 2.191 1 97.19 64 TYR A CA 1
ATOM 484 C C . TYR A 1 64 ? -16.5 19.594 1.639 1 97.19 64 TYR A C 1
ATOM 486 O O . TYR A 1 64 ? -15.977 20.578 1.114 1 97.19 64 TYR A O 1
ATOM 494 N N . PHE A 1 65 ? -15.914 18.422 1.761 1 97 65 PHE A N 1
ATOM 495 C CA . PHE A 1 65 ? -14.531 18.25 1.315 1 97 65 PHE A CA 1
ATOM 496 C C . PHE A 1 65 ? -14.422 18.469 -0.19 1 97 65 PHE A C 1
ATOM 498 O O . PHE A 1 65 ? -13.5 19.125 -0.664 1 97 65 PHE A O 1
ATOM 505 N N . MET A 1 66 ? -15.352 17.906 -0.931 1 96.94 66 MET A N 1
ATOM 506 C CA . MET A 1 66 ? -15.344 18.062 -2.383 1 96.94 66 MET A CA 1
ATOM 507 C C . MET A 1 66 ? -15.484 19.531 -2.766 1 96.94 66 MET A C 1
ATOM 509 O O . MET A 1 66 ? -14.781 20.031 -3.648 1 96.94 66 MET A O 1
ATOM 513 N N . ALA A 1 67 ? -16.359 20.188 -2.07 1 97.88 67 ALA A N 1
ATOM 514 C CA . ALA A 1 67 ? -16.594 21.609 -2.352 1 97.88 67 ALA A CA 1
ATOM 515 C C . ALA A 1 67 ? -15.359 22.438 -2.037 1 97.88 67 ALA A C 1
ATOM 517 O O . ALA A 1 67 ? -15.008 23.344 -2.787 1 97.88 67 ALA A O 1
ATOM 518 N N . LEU A 1 68 ? -14.742 22.125 -0.96 1 98.5 68 LEU A N 1
ATOM 519 C CA . LEU A 1 68 ? -13.547 22.859 -0.568 1 98.5 68 LEU A CA 1
ATOM 520 C C . LEU A 1 68 ? -12.43 22.672 -1.593 1 98.5 68 LEU A C 1
ATOM 522 O O . LEU A 1 68 ? -11.797 23.641 -2.014 1 98.5 68 LEU A O 1
ATOM 526 N N . LEU A 1 69 ? -12.203 21.438 -1.992 1 98.31 69 LEU A N 1
ATOM 527 C CA . LEU A 1 69 ? -11.156 21.141 -2.967 1 98.31 69 LEU A CA 1
ATOM 528 C C . LEU A 1 69 ? -11.438 21.828 -4.297 1 98.31 69 LEU A C 1
ATOM 530 O O . LEU A 1 69 ? -10.531 22.375 -4.922 1 98.31 69 LEU A O 1
ATOM 534 N N . ASP A 1 70 ? -12.672 21.812 -4.68 1 97.75 70 ASP A N 1
ATOM 535 C CA . ASP A 1 70 ? -13.055 22.5 -5.906 1 97.75 70 ASP A CA 1
ATOM 536 C C . ASP A 1 70 ? -12.797 24 -5.801 1 97.75 70 ASP A C 1
ATOM 538 O O . ASP A 1 70 ? -12.266 24.609 -6.73 1 97.75 70 ASP A O 1
ATOM 542 N N . HIS A 1 71 ? -13.211 24.578 -4.691 1 98.5 71 HIS A N 1
ATOM 543 C CA . HIS A 1 71 ? -13.023 26 -4.441 1 98.5 71 HIS A CA 1
ATOM 544 C C . HIS A 1 71 ? -11.555 26.391 -4.508 1 98.5 71 HIS A C 1
ATOM 546 O O . HIS A 1 71 ? -11.188 27.359 -5.184 1 98.5 71 HIS A O 1
ATOM 552 N N . L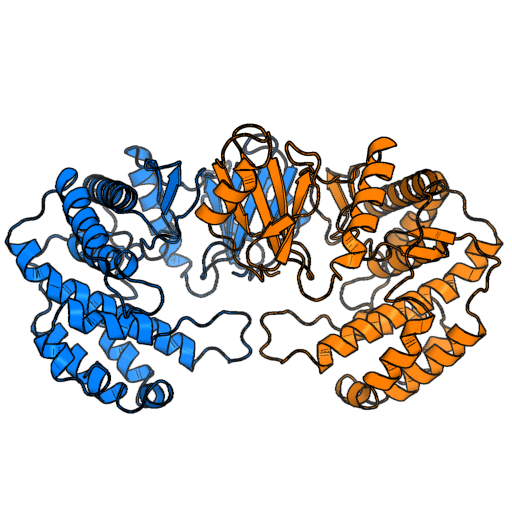EU A 1 72 ? -10.688 25.625 -3.84 1 98.75 72 LEU A N 1
ATOM 553 C CA . LEU A 1 72 ? -9.25 25.906 -3.787 1 98.75 72 LEU A CA 1
ATOM 554 C C . LEU A 1 72 ? -8.609 25.688 -5.152 1 98.75 72 LEU A C 1
ATOM 556 O O . LEU A 1 72 ? -7.789 26.5 -5.59 1 98.75 72 LEU A O 1
ATOM 560 N N . ALA A 1 73 ? -8.992 24.625 -5.789 1 98.38 73 ALA A N 1
ATOM 561 C CA . ALA A 1 73 ? -8.477 24.344 -7.129 1 98.38 73 ALA A CA 1
ATOM 562 C C . ALA A 1 73 ? -8.852 25.469 -8.094 1 98.38 73 ALA A C 1
ATOM 564 O O . ALA A 1 73 ? -8.031 25.891 -8.914 1 98.38 73 ALA A O 1
ATOM 565 N N . GLY A 1 74 ? -10.039 25.906 -7.992 1 97.94 74 GLY A N 1
ATOM 566 C CA . GLY A 1 74 ? -10.516 27 -8.82 1 97.94 74 GLY A CA 1
ATOM 567 C C . GLY A 1 74 ? -9.719 28.266 -8.656 1 97.94 74 GLY A C 1
ATOM 568 O O . GLY A 1 74 ? -9.68 29.109 -9.562 1 97.94 74 GLY A O 1
ATOM 569 N N . LYS A 1 75 ? -9.055 28.391 -7.566 1 98.25 75 LYS A N 1
ATOM 570 C CA . LYS A 1 75 ? -8.273 29.594 -7.277 1 98.25 75 LYS A CA 1
ATOM 571 C C . LYS A 1 75 ? -6.785 29.344 -7.488 1 98.25 75 LYS A C 1
ATOM 573 O O . LYS A 1 75 ? -5.949 30.141 -7.055 1 98.25 75 LYS A O 1
ATOM 578 N N . GLY A 1 76 ? -6.422 28.203 -8.023 1 97.69 76 GLY A N 1
ATOM 579 C CA . GLY A 1 76 ? -5.07 27.938 -8.492 1 97.69 76 GLY A CA 1
ATOM 580 C C . GLY A 1 76 ? -4.207 27.234 -7.457 1 97.69 76 GLY A C 1
ATOM 581 O O . GLY A 1 76 ? -2.992 27.125 -7.637 1 97.69 76 GLY A O 1
ATOM 582 N N . LEU A 1 77 ? -4.766 26.828 -6.352 1 98.44 77 LEU A N 1
ATOM 583 C CA . LEU A 1 77 ? -3.996 26.094 -5.352 1 98.44 77 LEU A CA 1
ATOM 584 C C . LEU A 1 77 ? -3.67 24.688 -5.844 1 98.44 77 LEU A C 1
ATOM 586 O O . LEU A 1 77 ? -4.441 24.109 -6.605 1 98.44 77 LEU A O 1
ATOM 590 N N . PRO A 1 78 ? -2.533 24.141 -5.477 1 98.25 78 PRO A N 1
ATOM 591 C CA . PRO A 1 78 ? -2.168 22.781 -5.855 1 98.25 78 PRO A CA 1
ATOM 592 C C . PRO A 1 78 ? -2.857 21.719 -4.996 1 98.25 78 PRO A C 1
ATOM 594 O O . PRO A 1 78 ? -2.207 21.062 -4.172 1 98.25 78 PRO A O 1
ATOM 597 N N . VAL A 1 79 ? -4.121 21.516 -5.141 1 98.62 79 VAL A N 1
ATOM 598 C CA . VAL A 1 79 ? -4.918 20.484 -4.465 1 98.62 79 VAL A CA 1
ATOM 599 C C . VAL A 1 79 ? -5.586 19.594 -5.5 1 98.62 79 VAL A C 1
ATOM 601 O O . VAL A 1 79 ? -5.719 19.969 -6.668 1 98.62 79 VAL A O 1
ATOM 604 N N . PRO A 1 80 ? -5.906 18.406 -5.145 1 97.69 80 PRO A N 1
ATOM 605 C CA . PRO A 1 80 ? -6.5 17.484 -6.102 1 97.69 80 PRO A CA 1
ATOM 606 C C . PRO A 1 80 ? -8.023 17.5 -6.078 1 97.69 80 PRO A C 1
ATOM 608 O O . PRO A 1 80 ? -8.641 16.844 -5.23 1 97.69 80 PRO A O 1
ATOM 611 N N . PRO A 1 81 ? -8.664 18.156 -6.949 1 97.12 81 PRO A N 1
ATOM 612 C CA . PRO A 1 81 ? -10.125 18.141 -6.953 1 97.12 81 PRO A CA 1
ATOM 613 C C . PRO A 1 81 ? -10.695 16.766 -7.316 1 97.12 81 PRO A C 1
ATOM 615 O O . PRO A 1 81 ? -10.016 15.961 -7.941 1 97.12 81 PRO A O 1
ATOM 618 N N . ALA A 1 82 ? -11.93 16.531 -6.953 1 96.94 82 ALA A N 1
ATOM 619 C CA . ALA A 1 82 ? -12.648 15.32 -7.352 1 96.94 82 ALA A CA 1
ATOM 620 C C . ALA A 1 82 ? -13.008 15.359 -8.836 1 96.94 82 ALA A C 1
ATOM 622 O O . ALA A 1 82 ? -13.258 16.438 -9.391 1 96.94 82 ALA A O 1
ATOM 623 N N . VAL A 1 83 ? -13.008 14.242 -9.414 1 97.81 83 VAL A N 1
ATOM 624 C CA . VAL A 1 83 ? -13.367 14.094 -10.82 1 97.81 83 VAL A CA 1
ATOM 625 C C . VAL A 1 83 ? -14.836 13.688 -10.945 1 97.81 83 VAL A C 1
ATOM 627 O O . VAL A 1 83 ? -15.234 12.633 -10.445 1 97.81 83 VAL A O 1
ATOM 630 N N . PRO A 1 84 ? -15.625 14.508 -11.562 1 97.94 84 PRO A N 1
ATOM 631 C CA . PRO A 1 84 ? -17.031 14.125 -11.734 1 97.94 84 PRO A CA 1
ATOM 632 C C . PRO A 1 84 ? -17.219 13.031 -12.781 1 97.94 84 PRO A C 1
ATOM 634 O O . PRO A 1 84 ? -16.469 12.961 -13.75 1 97.94 84 PRO A O 1
ATOM 637 N N . ASP A 1 85 ? -18.266 12.227 -12.562 1 98.06 85 ASP A N 1
ATOM 638 C CA . ASP A 1 85 ? -18.641 11.297 -13.625 1 98.06 85 ASP A CA 1
ATOM 639 C C . ASP A 1 85 ? -19.391 12.023 -14.734 1 98.06 85 ASP A C 1
ATOM 641 O O . ASP A 1 85 ? -19.469 13.25 -14.75 1 98.06 85 ASP A O 1
ATOM 645 N N . ARG A 1 86 ? -19.891 11.273 -15.734 1 97.44 86 ARG A N 1
ATOM 646 C CA . ARG A 1 86 ? -20.547 11.844 -16.906 1 97.44 86 ARG A CA 1
ATOM 647 C C . ARG A 1 86 ? -21.797 12.617 -16.5 1 97.44 86 ARG A C 1
ATOM 649 O O . ARG A 1 86 ? -22.219 13.539 -17.203 1 97.44 86 ARG A O 1
ATOM 656 N N . ALA A 1 87 ? -22.391 12.32 -15.344 1 97.62 87 ALA A N 1
ATOM 657 C CA . ALA A 1 87 ? -23.609 12.977 -14.867 1 97.62 87 ALA A CA 1
ATOM 658 C C . ALA A 1 87 ? -23.281 14.086 -13.875 1 97.62 87 ALA A C 1
ATOM 660 O O . ALA A 1 87 ? -24.188 14.727 -13.328 1 97.62 87 ALA A O 1
ATOM 661 N N . GLY A 1 88 ? -22.031 14.242 -13.547 1 97.12 88 GLY A N 1
ATOM 662 C CA . GLY A 1 88 ? -21.609 15.297 -12.633 1 97.12 88 GLY A CA 1
ATOM 663 C C . GLY A 1 88 ? -21.516 14.836 -11.195 1 97.12 88 GLY A C 1
ATOM 664 O O . GLY A 1 88 ? -21.219 15.633 -10.297 1 97.12 88 GLY A O 1
ATOM 665 N N . THR A 1 89 ? -21.766 13.562 -10.977 1 97.5 89 THR A N 1
ATOM 666 C CA . THR A 1 89 ? -21.719 13.008 -9.633 1 97.5 89 THR A CA 1
ATOM 667 C C . THR A 1 89 ? -20.266 12.82 -9.18 1 97.5 89 THR A C 1
ATOM 669 O O . THR A 1 89 ? -19.422 12.328 -9.938 1 97.5 89 THR A O 1
ATOM 672 N N . LEU A 1 90 ? -19.969 13.234 -7.914 1 97.25 90 LEU A N 1
ATOM 673 C CA . LEU A 1 90 ? -18.609 13.18 -7.41 1 97.25 90 LEU A CA 1
ATOM 674 C C . LEU A 1 90 ? -18.422 12 -6.457 1 97.25 90 LEU A C 1
ATOM 676 O O . LEU A 1 90 ? -17.328 11.438 -6.359 1 97.25 90 LEU A O 1
ATOM 680 N N . ILE A 1 91 ? -19.453 11.695 -5.707 1 97 91 ILE A N 1
ATOM 681 C CA . ILE A 1 91 ? -19.375 10.688 -4.656 1 97 91 ILE A CA 1
ATOM 682 C C . ILE A 1 91 ? -20.156 9.445 -5.062 1 97 91 ILE A C 1
ATOM 684 O O . ILE A 1 91 ? -21.328 9.539 -5.41 1 97 91 ILE A O 1
ATOM 688 N N . HIS A 1 92 ? -19.516 8.352 -5.02 1 97.06 92 HIS A N 1
ATOM 689 C CA . HIS A 1 92 ? -20.109 7.082 -5.418 1 97.06 92 HIS A CA 1
ATOM 690 C C . HIS A 1 92 ? -19.984 6.043 -4.309 1 97.06 92 HIS A C 1
ATOM 692 O O . HIS A 1 92 ? -19.609 6.375 -3.18 1 97.06 92 HIS A O 1
ATOM 698 N N . GLU A 1 93 ? -20.5 4.891 -4.582 1 96 93 GLU A N 1
ATOM 699 C CA . GLU A 1 93 ? -20.281 3.734 -3.717 1 96 93 GLU A CA 1
ATOM 700 C C . GLU A 1 93 ? -19.484 2.648 -4.434 1 96 93 GLU A C 1
ATOM 702 O O . GLU A 1 93 ? -19.734 2.355 -5.605 1 96 93 GLU A O 1
ATOM 707 N N . LEU A 1 94 ? -18.484 2.146 -3.816 1 96.62 94 LEU A N 1
ATOM 708 C CA . LEU A 1 94 ? -17.672 1.054 -4.32 1 96.62 94 LEU A CA 1
ATOM 709 C C . LEU A 1 94 ? -17.281 0.1 -3.193 1 96.62 94 LEU A C 1
ATOM 711 O O . LEU A 1 94 ? -16.75 0.528 -2.164 1 96.62 94 LEU A O 1
ATOM 715 N N . GLU A 1 95 ? -17.562 -1.168 -3.336 1 95.38 95 GLU A N 1
ATOM 716 C CA . GLU A 1 95 ? -17.281 -2.201 -2.342 1 95.38 95 GLU A CA 1
ATOM 717 C C . GLU A 1 95 ? -17.891 -1.84 -0.986 1 95.38 95 GLU A C 1
ATOM 719 O O . GLU A 1 95 ? -17.234 -2.01 0.049 1 95.38 95 GLU A O 1
ATOM 724 N N . GLY A 1 96 ? -18.953 -1.238 -1.026 1 94.12 96 GLY A N 1
ATOM 725 C CA . GLY A 1 96 ? -19.703 -0.945 0.186 1 94.12 96 GLY A CA 1
ATOM 726 C C . GLY A 1 96 ? -19.219 0.313 0.889 1 94.12 96 GLY A C 1
ATOM 727 O O . GLY A 1 96 ? -19.672 0.615 1.998 1 94.12 96 GLY A O 1
ATOM 728 N N . ARG A 1 97 ? -18.359 1.066 0.275 1 95.06 97 ARG A N 1
ATOM 729 C CA . ARG A 1 97 ? -17.828 2.295 0.853 1 95.06 97 ARG A CA 1
ATOM 730 C C . ARG A 1 97 ? -18.109 3.494 -0.046 1 95.06 97 ARG A C 1
ATOM 732 O O . ARG A 1 97 ? -18.125 3.367 -1.272 1 95.06 97 ARG A O 1
ATOM 739 N N . PRO A 1 98 ? -18.312 4.633 0.579 1 95.75 98 PRO A N 1
ATOM 740 C CA . PRO A 1 98 ? -18.234 5.82 -0.271 1 95.75 98 PRO A CA 1
ATOM 741 C C . PRO A 1 98 ? -16.891 5.945 -0.994 1 95.75 98 PRO A C 1
ATOM 743 O O . PRO A 1 98 ? -15.852 5.633 -0.418 1 95.75 98 PRO A O 1
ATOM 746 N N . ALA A 1 99 ? -16.922 6.344 -2.258 1 96.69 99 ALA A N 1
ATOM 747 C CA . ALA A 1 99 ? -15.711 6.375 -3.072 1 96.69 99 ALA A CA 1
ATOM 748 C C . ALA A 1 99 ? -15.695 7.598 -3.988 1 96.69 99 ALA A C 1
ATOM 750 O O . ALA A 1 99 ? -16.734 8.008 -4.5 1 96.69 99 ALA A O 1
ATOM 751 N N . CYS A 1 100 ? -14.516 8.156 -4.152 1 96.75 100 CYS A N 1
ATOM 752 C CA . CYS A 1 100 ? -14.305 9.281 -5.051 1 96.75 100 CYS A CA 1
ATOM 753 C C . CYS A 1 100 ? -13.055 9.078 -5.902 1 96.75 100 CYS A C 1
ATOM 755 O O . CYS A 1 100 ? -12.078 8.492 -5.441 1 96.75 100 CYS A O 1
ATOM 757 N N . LEU A 1 101 ? -13.156 9.469 -7.137 1 97.94 101 LEU A N 1
ATOM 758 C CA . LEU A 1 101 ? -12 9.609 -8.016 1 97.94 101 LEU A CA 1
ATOM 759 C C . LEU A 1 101 ? -11.445 11.031 -7.957 1 97.94 101 LEU A C 1
ATOM 761 O O . LEU A 1 101 ? -12.188 12 -8.102 1 97.94 101 LEU A O 1
ATOM 765 N N . ILE A 1 102 ? -10.156 11.156 -7.641 1 97.19 102 ILE A N 1
ATOM 766 C CA . ILE A 1 102 ? -9.57 12.484 -7.535 1 97.19 102 ILE A CA 1
ATOM 767 C C . ILE A 1 102 ? -8.367 12.594 -8.469 1 97.19 102 ILE A C 1
ATOM 769 O O . ILE A 1 102 ? -7.773 11.578 -8.844 1 97.19 102 ILE A O 1
ATOM 773 N N . GLN A 1 103 ? -7.984 13.766 -8.82 1 96.94 103 GLN A N 1
ATOM 774 C CA . GLN A 1 103 ? -6.832 14.008 -9.68 1 96.94 103 GLN A CA 1
ATOM 775 C C . GLN A 1 103 ? -5.535 13.586 -8.992 1 96.94 103 GLN A C 1
ATOM 777 O O . GLN A 1 103 ? -5.371 13.781 -7.789 1 96.94 103 GLN A O 1
ATOM 782 N N . PHE A 1 104 ? -4.676 13.062 -9.805 1 97 104 PHE A N 1
ATOM 783 C CA . PHE A 1 104 ? -3.334 12.742 -9.328 1 97 104 PHE A CA 1
ATOM 784 C C . PHE A 1 104 ? -2.451 13.984 -9.336 1 97 104 PHE A C 1
ATOM 786 O O . PHE A 1 104 ? -2.498 14.789 -10.273 1 97 104 PHE A O 1
ATOM 793 N N . LEU A 1 105 ? -1.68 14.172 -8.297 1 96.88 105 LEU A N 1
ATOM 794 C CA . LEU A 1 105 ? -0.661 15.211 -8.227 1 96.88 105 LEU A CA 1
ATOM 795 C C . LEU A 1 105 ? 0.729 14.602 -8.078 1 96.88 105 LEU A C 1
ATOM 797 O O . LEU A 1 105 ? 0.94 13.719 -7.246 1 96.88 105 LEU A O 1
ATOM 801 N N . SER A 1 106 ? 1.663 15.055 -8.844 1 95.88 106 SER A N 1
ATOM 802 C CA . SER A 1 106 ? 3.047 14.609 -8.734 1 95.88 106 SER A CA 1
ATOM 803 C C . SER A 1 106 ? 3.725 15.219 -7.508 1 95.88 106 SER A C 1
ATOM 805 O O . SER A 1 106 ? 3.254 16.219 -6.965 1 95.88 106 SER A O 1
ATOM 807 N N . GLY A 1 107 ? 4.82 14.578 -7.152 1 97.38 107 GLY A N 1
ATOM 808 C CA . GLY A 1 107 ? 5.609 15.031 -6.016 1 97.38 107 GLY A CA 1
ATOM 809 C C . GLY A 1 107 ? 5.852 13.938 -4.992 1 97.38 107 GLY A C 1
ATOM 810 O O . GLY A 1 107 ? 5.332 12.828 -5.125 1 97.38 107 GLY A O 1
ATOM 811 N N . VAL A 1 108 ? 6.695 14.281 -4.09 1 95.94 108 VAL A N 1
ATOM 812 C CA . VAL A 1 108 ? 7.016 13.359 -3.004 1 95.94 108 VAL A CA 1
ATOM 813 C C . VAL A 1 108 ? 6.906 14.078 -1.663 1 95.94 108 VAL A C 1
ATOM 815 O O . VAL A 1 108 ? 7.227 15.266 -1.562 1 95.94 108 VAL A O 1
ATOM 818 N N . SER A 1 109 ? 6.359 13.344 -0.718 1 94.31 109 SER A N 1
ATOM 819 C CA . SER A 1 109 ? 6.34 13.906 0.631 1 94.31 109 SER A CA 1
ATOM 820 C C . SER A 1 109 ? 7.727 13.852 1.27 1 94.31 109 SER A C 1
ATOM 822 O O . SER A 1 109 ? 8.484 12.906 1.044 1 94.31 109 SER A O 1
ATOM 824 N N . VAL A 1 110 ? 8 14.867 2.068 1 89.38 110 VAL A N 1
ATOM 825 C CA . VAL A 1 110 ? 9.297 14.883 2.73 1 89.38 110 VAL A CA 1
ATOM 826 C C . VAL A 1 110 ? 9.188 14.25 4.113 1 89.38 110 VAL A C 1
ATOM 828 O O . VAL A 1 110 ? 8.148 14.359 4.773 1 89.38 110 VAL A O 1
ATOM 831 N N . SER A 1 111 ? 10.234 13.617 4.512 1 88.25 111 SER A N 1
ATOM 832 C CA . SER A 1 111 ? 10.281 13 5.832 1 88.25 111 SER A CA 1
ATOM 833 C C . SER A 1 111 ? 11.008 13.891 6.836 1 88.25 111 SER A C 1
ATOM 835 O O . SER A 1 111 ? 10.609 13.977 8 1 88.25 111 SER A O 1
ATOM 837 N N . HIS A 1 112 ? 12.008 14.547 6.422 1 91.31 112 HIS A N 1
ATOM 838 C CA . HIS A 1 112 ? 12.805 15.484 7.211 1 91.31 112 HIS A CA 1
ATOM 839 C C . HIS A 1 112 ? 12.945 16.828 6.5 1 91.31 112 HIS A C 1
ATOM 841 O O . HIS A 1 112 ? 14 17.125 5.949 1 91.31 112 HIS A O 1
ATOM 847 N N . PRO A 1 113 ? 11.945 17.531 6.629 1 96.19 113 PRO A N 1
ATOM 848 C CA . PRO A 1 113 ? 11.938 18.781 5.852 1 96.19 113 PRO A CA 1
ATOM 849 C C . PRO A 1 113 ? 13.094 19.703 6.223 1 96.19 113 PRO A C 1
ATOM 851 O O . PRO A 1 113 ? 13.453 19.812 7.398 1 96.19 113 PRO A O 1
ATOM 854 N N . THR A 1 114 ? 13.688 20.344 5.238 1 97.31 114 THR A N 1
ATOM 855 C CA . THR A 1 114 ? 14.625 21.453 5.434 1 97.31 114 THR A CA 1
ATOM 856 C C . THR A 1 114 ? 13.875 22.75 5.73 1 97.31 114 THR A C 1
ATOM 858 O O . THR A 1 114 ? 12.672 22.844 5.48 1 97.31 114 THR A O 1
ATOM 861 N N . PRO A 1 115 ? 14.602 23.719 6.262 1 98.62 115 PRO A N 1
ATOM 862 C CA . PRO A 1 115 ? 13.961 25.016 6.477 1 98.62 115 PRO A CA 1
ATOM 863 C C . PRO A 1 115 ? 13.367 25.594 5.195 1 98.62 115 PRO A C 1
ATOM 865 O O . PRO A 1 115 ? 12.273 26.172 5.223 1 98.62 115 PRO A O 1
ATOM 868 N N . ALA A 1 116 ? 14.031 25.406 4.082 1 98.69 116 ALA A N 1
ATOM 869 C CA . ALA A 1 116 ? 13.531 25.922 2.811 1 98.69 116 ALA A CA 1
ATOM 870 C C . ALA A 1 116 ? 12.219 25.234 2.422 1 98.69 116 ALA A C 1
ATOM 872 O O . ALA A 1 116 ? 11.289 25.891 1.948 1 98.69 116 ALA A O 1
ATOM 873 N N . GLN A 1 117 ? 12.141 23.953 2.602 1 98.44 117 GLN A N 1
ATOM 874 C CA . GLN A 1 117 ? 10.938 23.188 2.301 1 98.44 117 GLN A CA 1
ATOM 875 C C . GLN A 1 117 ? 9.797 23.547 3.25 1 98.44 117 GLN A C 1
ATOM 877 O O . GLN A 1 117 ? 8.648 23.703 2.826 1 98.44 117 GLN A O 1
ATOM 882 N N . ALA A 1 118 ? 10.156 23.719 4.523 1 98.81 118 ALA A N 1
ATOM 883 C CA . ALA A 1 118 ? 9.172 24.141 5.508 1 98.81 118 ALA A CA 1
ATOM 884 C C . ALA A 1 118 ? 8.609 25.531 5.164 1 98.81 118 ALA A C 1
ATOM 886 O O . ALA A 1 118 ? 7.402 25.75 5.254 1 98.81 118 ALA A O 1
ATOM 887 N N . HIS A 1 119 ? 9.523 26.406 4.766 1 98.88 119 HIS A N 1
ATOM 888 C CA . HIS A 1 119 ? 9.109 27.75 4.348 1 98.88 119 HIS A CA 1
ATOM 889 C C . HIS A 1 119 ? 8.117 27.672 3.193 1 98.88 119 HIS A C 1
ATOM 891 O O . HIS A 1 119 ? 7.059 28.312 3.244 1 98.88 119 HIS A O 1
ATOM 897 N N . ALA A 1 120 ? 8.422 26.906 2.205 1 98.88 120 ALA A N 1
ATOM 898 C CA . ALA A 1 120 ? 7.582 26.766 1.021 1 98.88 120 ALA A CA 1
ATOM 899 C C . ALA A 1 120 ? 6.223 26.172 1.381 1 98.88 120 ALA A C 1
ATOM 901 O O . ALA A 1 120 ? 5.188 26.625 0.875 1 98.88 120 ALA A O 1
ATOM 902 N N . ALA A 1 121 ? 6.258 25.172 2.213 1 98.75 121 ALA A N 1
ATOM 903 C CA . ALA A 1 121 ? 5.016 24.516 2.623 1 98.75 121 ALA A CA 1
ATOM 904 C C . ALA A 1 121 ? 4.121 25.469 3.4 1 98.75 121 ALA A C 1
ATOM 906 O O . ALA A 1 121 ? 2.908 25.516 3.178 1 98.75 121 ALA A O 1
ATOM 907 N N . ALA A 1 122 ? 4.707 26.25 4.281 1 98.88 122 ALA A N 1
ATOM 908 C CA . ALA A 1 122 ? 3.928 27.188 5.074 1 98.88 122 ALA A CA 1
ATOM 909 C C . ALA A 1 122 ? 3.406 28.344 4.211 1 98.88 122 ALA A C 1
ATOM 911 O O . ALA A 1 122 ? 2.312 28.859 4.449 1 98.88 122 ALA A O 1
ATOM 912 N N . GLU A 1 123 ? 4.219 28.75 3.273 1 98.88 123 GLU A N 1
ATOM 913 C CA . GLU A 1 123 ? 3.736 29.734 2.314 1 98.88 123 GLU A CA 1
ATOM 914 C C . GLU A 1 123 ? 2.508 29.219 1.567 1 98.88 123 GLU A C 1
ATOM 916 O O . GLU A 1 123 ? 1.547 29.969 1.363 1 98.88 123 GLU A O 1
ATOM 921 N N . ALA A 1 124 ? 2.539 27.953 1.164 1 98.81 124 ALA A N 1
ATOM 922 C CA . ALA A 1 124 ? 1.397 27.344 0.498 1 98.81 124 ALA A CA 1
ATOM 923 C C . ALA A 1 124 ? 0.169 27.344 1.403 1 98.81 124 ALA A C 1
ATOM 925 O O . ALA A 1 124 ? -0.952 27.562 0.939 1 98.81 124 ALA A O 1
ATOM 926 N N . MET A 1 125 ? 0.357 27.094 2.693 1 98.81 125 MET A N 1
ATOM 927 C CA . MET A 1 125 ? -0.761 27.156 3.629 1 98.81 125 MET A CA 1
ATOM 928 C C . MET A 1 125 ? -1.345 28.578 3.682 1 98.81 125 MET A C 1
ATOM 930 O O . MET A 1 125 ? -2.564 28.734 3.721 1 98.81 125 MET A O 1
ATOM 934 N N . GLY A 1 126 ? -0.454 29.562 3.76 1 98.81 126 GLY A N 1
ATOM 935 C CA . GLY A 1 126 ? -0.942 30.922 3.736 1 98.81 126 GLY A CA 1
ATOM 936 C C . GLY A 1 126 ? -1.794 31.234 2.52 1 98.81 126 GLY A C 1
ATOM 937 O O . GLY A 1 126 ? -2.855 31.859 2.639 1 98.81 126 GLY A O 1
ATOM 938 N N . ARG A 1 127 ? -1.336 30.797 1.356 1 98.81 127 ARG A N 1
ATOM 939 C CA . ARG A 1 127 ? -2.105 30.984 0.13 1 98.81 127 ARG A CA 1
ATOM 940 C C . ARG A 1 127 ? -3.434 30.234 0.204 1 98.81 127 ARG A C 1
ATOM 942 O O . ARG A 1 127 ? -4.453 30.719 -0.292 1 98.81 127 ARG A O 1
ATOM 949 N N . MET A 1 128 ? -3.404 29.078 0.809 1 98.88 128 MET A N 1
ATOM 950 C CA . MET A 1 128 ? -4.617 28.281 0.996 1 98.88 128 MET A CA 1
ATOM 951 C C . MET A 1 128 ? -5.629 29.047 1.858 1 98.88 128 MET A C 1
ATOM 953 O O . MET A 1 128 ? -6.809 29.109 1.52 1 98.88 128 MET A O 1
ATOM 957 N N . HIS A 1 129 ? -5.164 29.656 2.918 1 98.81 129 HIS A N 1
ATOM 958 C CA . HIS A 1 129 ? -6.047 30.406 3.811 1 98.81 129 HIS A CA 1
ATOM 959 C C . HIS A 1 129 ? -6.602 31.641 3.127 1 98.81 129 HIS A C 1
ATOM 961 O O . HIS A 1 129 ? -7.77 32 3.316 1 98.81 129 HIS A O 1
ATOM 967 N N . ALA A 1 130 ? -5.746 32.281 2.352 1 98.5 130 ALA A N 1
ATOM 968 C CA . ALA A 1 130 ? -6.23 33.406 1.581 1 98.5 130 ALA A CA 1
ATOM 969 C C . ALA A 1 130 ? -7.34 33 0.616 1 98.5 130 ALA A C 1
ATOM 971 O O . ALA A 1 130 ? -8.367 33.656 0.513 1 98.5 130 ALA A O 1
ATOM 972 N N . ALA A 1 131 ? -7.133 31.891 -0.031 1 98.44 131 ALA A N 1
ATOM 973 C CA . ALA A 1 131 ? -8.094 31.359 -0.998 1 98.44 131 ALA A CA 1
ATOM 974 C C . ALA A 1 131 ? -9.375 30.906 -0.304 1 98.44 131 ALA A C 1
ATOM 976 O O . ALA A 1 131 ? -10.461 31 -0.874 1 98.44 131 ALA A O 1
ATOM 977 N N . ALA A 1 132 ? -9.281 30.438 0.914 1 98.25 132 ALA A N 1
ATOM 978 C CA . ALA A 1 132 ? -10.414 29.859 1.636 1 98.25 132 ALA A CA 1
ATOM 979 C C . ALA A 1 132 ? -11.227 30.953 2.338 1 98.25 132 ALA A C 1
ATOM 981 O O . ALA A 1 132 ? -12.289 30.672 2.9 1 98.25 132 ALA A O 1
ATOM 982 N N . ALA A 1 133 ? -10.773 32.156 2.324 1 95.94 133 ALA A N 1
ATOM 983 C CA . ALA A 1 133 ? -11.359 33.25 3.086 1 95.94 133 ALA A CA 1
ATOM 984 C C . ALA A 1 133 ? -12.82 33.469 2.697 1 95.94 133 ALA A C 1
ATOM 986 O O . ALA A 1 133 ? -13.641 33.875 3.529 1 95.94 133 ALA A O 1
ATOM 987 N N . ASP A 1 134 ? -13.164 33.25 1.465 1 97.25 134 ASP A N 1
ATOM 988 C CA . ASP A 1 134 ? -14.539 33.469 1.017 1 97.25 134 ASP A CA 1
ATOM 989 C C . ASP A 1 134 ? -15.258 32.156 0.756 1 97.25 134 ASP A C 1
ATOM 991 O O . ASP A 1 134 ? -16.266 32.125 0.052 1 97.25 134 ASP A O 1
ATOM 995 N N . PHE A 1 135 ? -14.695 31.047 1.205 1 98.31 135 PHE A N 1
ATOM 996 C CA . PHE A 1 135 ? -15.391 29.766 1.104 1 98.31 135 PHE A CA 1
ATOM 997 C C . PHE A 1 135 ? -16.672 29.781 1.945 1 98.31 135 PHE A C 1
ATOM 999 O O . PHE A 1 135 ? -16.625 30.094 3.137 1 98.31 135 PHE A O 1
ATOM 1006 N N . PRO A 1 136 ? -17.766 29.438 1.402 1 97.31 136 PRO A N 1
ATOM 1007 C CA . PRO A 1 136 ? -19.047 29.766 2.051 1 97.31 136 PRO A CA 1
ATOM 1008 C C . PRO A 1 136 ? -19.516 28.688 3.018 1 97.31 136 PRO A C 1
ATOM 1010 O O . PRO A 1 136 ? -20.422 28.906 3.811 1 97.31 136 PRO A O 1
ATOM 1013 N N . LEU A 1 137 ? -18.953 27.484 2.932 1 97.94 137 LEU A N 1
ATOM 1014 C CA . LEU A 1 137 ? -19.469 26.391 3.742 1 97.94 137 LEU A CA 1
ATOM 1015 C C . LEU A 1 137 ? -18.703 26.266 5.051 1 97.94 137 LEU A C 1
ATOM 1017 O O . LEU A 1 137 ? -17.5 26.562 5.102 1 97.94 137 LEU A O 1
ATOM 1021 N N . ASP A 1 138 ? -19.422 25.828 6.059 1 97.5 138 ASP A N 1
ATOM 1022 C CA . ASP A 1 138 ? -18.812 25.562 7.359 1 97.5 138 ASP A CA 1
ATOM 1023 C C . ASP A 1 138 ? -18.922 24.078 7.715 1 97.5 138 ASP A C 1
ATOM 1025 O O . ASP A 1 138 ? -19.875 23.406 7.305 1 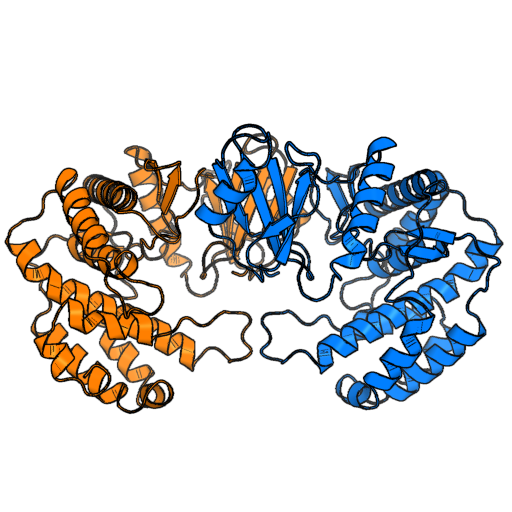97.5 138 ASP A O 1
ATOM 1029 N N . ARG A 1 139 ? -17.984 23.594 8.398 1 96.94 139 ARG A N 1
ATOM 1030 C CA . ARG A 1 139 ? -17.953 22.266 9 1 96.94 139 ARG A CA 1
ATOM 1031 C C . ARG A 1 139 ? -17.328 22.297 10.383 1 96.94 139 ARG A C 1
ATOM 1033 O O . ARG A 1 139 ? -16.219 22.828 10.547 1 96.94 139 ARG A O 1
ATOM 1040 N N . PRO A 1 140 ? -18.062 21.797 11.344 1 95.94 140 PRO A N 1
ATOM 1041 C CA . PRO A 1 140 ? -17.469 21.781 12.68 1 95.94 140 PRO A CA 1
ATOM 1042 C C . PRO A 1 140 ? -16.188 20.938 12.742 1 95.94 140 PRO A C 1
ATOM 1044 O O . PRO A 1 140 ? -16.078 19.938 12.031 1 95.94 140 PRO A O 1
ATOM 1047 N N . ASN A 1 141 ? -15.25 21.391 13.539 1 96.25 141 ASN A N 1
ATOM 1048 C CA . ASN A 1 141 ? -14.039 20.609 13.812 1 96.25 141 ASN A CA 1
ATOM 1049 C C . ASN A 1 141 ? -14.328 19.391 14.664 1 96.25 141 ASN A C 1
ATOM 1051 O O . ASN A 1 141 ? -14.562 19.5 15.867 1 96.25 141 ASN A O 1
ATOM 1055 N N . SER A 1 142 ? -14.266 18.25 14.07 1 93.31 142 SER A N 1
ATOM 1056 C CA . SER A 1 142 ? -14.617 17.016 14.758 1 93.31 142 SER A CA 1
ATOM 1057 C C . SER A 1 142 ? -13.547 16.609 15.773 1 93.31 142 SER A C 1
ATOM 1059 O O . SER A 1 142 ? -13.773 15.75 16.609 1 93.31 142 SER A O 1
ATOM 1061 N N . MET A 1 143 ? -12.414 17.312 15.781 1 94.88 143 MET A N 1
ATOM 1062 C CA . MET A 1 143 ? -11.328 17.078 16.734 1 94.88 143 MET A CA 1
ATOM 1063 C C . MET A 1 143 ? -10.867 18.391 17.359 1 94.88 143 MET A C 1
ATOM 1065 O O . MET A 1 143 ? -9.68 18.547 17.641 1 94.88 143 MET A O 1
ATOM 1069 N N . GLY A 1 144 ? -11.742 19.25 17.469 1 95.12 144 GLY A N 1
ATOM 1070 C CA . GLY A 1 144 ? -11.438 20.578 17.953 1 95.12 144 GLY A CA 1
ATOM 1071 C C . GLY A 1 144 ? -11.508 20.688 19.469 1 95.12 144 GLY A C 1
ATOM 1072 O O . GLY A 1 144 ? -11.641 19.688 20.172 1 95.12 144 GLY A O 1
ATOM 1073 N N . PHE A 1 145 ? -11.453 21.859 19.859 1 95.56 145 PHE A N 1
ATOM 1074 C CA . PHE A 1 145 ? -11.352 22.25 21.266 1 95.56 145 PHE A CA 1
ATOM 1075 C C . PHE A 1 145 ? -12.438 21.578 22.094 1 95.56 145 PHE A C 1
ATOM 1077 O O . PHE A 1 145 ? -12.141 21 23.141 1 95.56 145 PHE A O 1
ATOM 1084 N N . ASP A 1 146 ? -13.586 21.531 21.656 1 95.19 146 ASP A N 1
ATOM 1085 C CA . ASP A 1 146 ? -14.734 21.047 22.422 1 95.19 146 ASP A CA 1
ATOM 1086 C C . ASP A 1 146 ? -14.695 19.531 22.562 1 95.19 146 ASP A C 1
ATOM 1088 O O . ASP A 1 146 ? -15.414 18.953 23.375 1 95.19 146 ASP A O 1
ATOM 1092 N N . THR A 1 147 ? -13.867 18.859 21.797 1 96.75 147 THR A N 1
ATOM 1093 C CA . THR A 1 147 ? -13.875 17.406 21.797 1 96.75 147 THR A CA 1
ATOM 1094 C C . THR A 1 147 ? -12.789 16.844 22.703 1 96.75 147 THR A C 1
ATOM 1096 O O . THR A 1 147 ? -12.789 15.656 23.031 1 96.75 147 THR A O 1
ATOM 1099 N N . TRP A 1 148 ? -11.867 17.656 23.188 1 97.81 148 TRP A N 1
ATOM 1100 C CA . TRP A 1 148 ? -10.672 17.172 23.875 1 97.81 148 TRP A CA 1
ATOM 1101 C C . TRP A 1 148 ? -11.031 16.625 25.25 1 97.81 148 TRP A C 1
ATOM 1103 O O . TRP A 1 148 ? -10.602 15.531 25.625 1 97.81 148 TRP A O 1
ATOM 1113 N N . LEU A 1 149 ? -11.852 17.406 25.969 1 97.38 149 LEU A N 1
ATOM 1114 C CA . LEU A 1 149 ? -12.195 16.969 27.312 1 97.38 149 LEU A CA 1
ATOM 1115 C C . LEU A 1 149 ? -12.992 15.672 27.281 1 97.38 149 LEU A C 1
ATOM 1117 O O . LEU A 1 149 ? -12.664 14.719 28 1 97.38 149 LEU A O 1
ATOM 1121 N N . PRO A 1 150 ? -14 15.57 26.438 1 97.88 150 PRO A N 1
ATOM 1122 C CA . PRO A 1 150 ? -14.711 14.297 26.344 1 97.88 150 PRO A CA 1
ATOM 1123 C C . PRO A 1 150 ? -13.789 13.133 25.969 1 97.88 150 PRO A C 1
ATOM 1125 O O . PRO A 1 150 ? -13.914 12.039 26.516 1 97.88 150 PRO A O 1
ATOM 1128 N N . LEU A 1 151 ? -12.883 13.352 25.047 1 97.69 151 LEU A N 1
ATOM 1129 C CA . LEU A 1 151 ? -11.953 12.297 24.656 1 97.69 151 LEU A CA 1
ATOM 1130 C C . LEU A 1 151 ? -11.031 11.914 25.797 1 97.69 151 LEU A C 1
ATOM 1132 O O . LEU A 1 151 ? -10.758 10.727 26.016 1 97.69 151 LEU A O 1
ATOM 1136 N N . PHE A 1 152 ? -10.602 12.875 26.516 1 98.19 152 PHE A N 1
ATOM 1137 C CA . PHE A 1 152 ? -9.789 12.656 27.703 1 98.19 152 PHE A CA 1
ATOM 1138 C C . PHE A 1 152 ? -10.523 11.781 28.719 1 98.19 152 PHE A C 1
ATOM 1140 O O . PHE A 1 152 ? -9.961 10.82 29.25 1 98.19 152 PHE A O 1
ATOM 1147 N N . GLU A 1 153 ? -11.727 12.07 28.922 1 98.06 153 GLU A N 1
ATOM 1148 C CA . GLU A 1 153 ? -12.547 11.328 29.875 1 98.06 153 GLU A CA 1
ATOM 1149 C C . GLU A 1 153 ? -12.773 9.891 29.391 1 98.06 153 GLU A C 1
ATOM 1151 O O . GLU A 1 153 ? -12.812 8.961 30.203 1 98.06 153 GLU A O 1
ATOM 1156 N N . ARG A 1 154 ? -12.891 9.742 28.172 1 97.12 154 ARG A N 1
ATOM 1157 C CA . ARG A 1 154 ? -13.062 8.406 27.609 1 97.12 154 ARG A CA 1
ATOM 1158 C C . ARG A 1 154 ? -11.805 7.566 27.781 1 97.12 154 ARG A C 1
ATOM 1160 O O . ARG A 1 154 ? -11.891 6.363 28.047 1 97.12 154 ARG A O 1
ATOM 1167 N N . CYS A 1 155 ? -10.664 8.156 27.562 1 97.06 155 CYS A N 1
ATOM 1168 C CA . CYS A 1 155 ? -9.414 7.445 27.812 1 97.06 155 CYS A CA 1
ATOM 1169 C C . CYS A 1 155 ? -9.297 7.062 29.281 1 97.06 155 CYS A C 1
ATOM 1171 O O . CYS A 1 155 ? -8.961 5.922 29.609 1 97.06 155 CYS A O 1
ATOM 1173 N N . GLY A 1 156 ? -9.555 8.008 30.062 1 97.5 156 GLY A N 1
ATOM 1174 C CA . GLY A 1 156 ? -9.562 7.766 31.5 1 97.5 156 GLY A CA 1
ATOM 1175 C C . GLY A 1 156 ? -8.203 7.379 32.062 1 97.5 156 GLY A C 1
ATOM 1176 O O . GLY A 1 156 ? -7.176 7.781 31.5 1 97.5 156 GLY A O 1
ATOM 1177 N N . HIS A 1 157 ? -8.242 6.598 33.062 1 97.5 157 HIS A N 1
ATOM 1178 C CA . HIS A 1 157 ? -7.016 6.25 33.781 1 97.5 157 HIS A CA 1
ATOM 1179 C C . HIS A 1 157 ? -6.176 5.262 32.969 1 97.5 157 HIS A C 1
ATOM 1181 O O . HIS A 1 157 ? -5.012 5.023 33.281 1 97.5 157 HIS A O 1
ATOM 1187 N N . SER A 1 158 ? -6.719 4.777 31.906 1 97.06 158 SER A N 1
ATOM 1188 C CA . SER A 1 158 ? -5.93 3.916 31.031 1 97.06 158 SER A CA 1
ATOM 1189 C C . SER A 1 158 ? -4.73 4.66 30.453 1 97.06 158 SER A C 1
ATOM 1191 O O . SER A 1 158 ? -3.771 4.043 29.984 1 97.06 158 SER A O 1
ATOM 1193 N N . LEU A 1 159 ? -4.824 5.969 30.469 1 97.88 159 LEU A N 1
ATOM 1194 C CA . LEU A 1 159 ? -3.688 6.785 30.047 1 97.88 159 LEU A CA 1
ATOM 1195 C C . LEU A 1 159 ? -2.443 6.434 30.859 1 97.88 159 LEU A C 1
ATOM 1197 O O . LEU A 1 159 ? -1.324 6.508 30.359 1 97.88 159 LEU A O 1
ATOM 1201 N N . ASP A 1 160 ? -2.658 6.008 32.062 1 97.69 160 ASP A N 1
ATOM 1202 C CA . ASP A 1 160 ? -1.535 5.676 32.938 1 97.69 160 ASP A CA 1
ATOM 1203 C C . ASP A 1 160 ? -0.876 4.367 32.5 1 97.69 160 ASP A C 1
ATOM 1205 O O . ASP A 1 160 ? 0.233 4.051 32.938 1 97.69 160 ASP A O 1
ATOM 1209 N N . GLU A 1 161 ? -1.536 3.594 31.703 1 95.38 161 GLU A N 1
ATOM 1210 C CA . GLU A 1 161 ? -0.932 2.4 31.109 1 95.38 161 GLU A CA 1
ATOM 1211 C C . GLU A 1 161 ? 0.116 2.77 30.062 1 95.38 161 GLU A C 1
ATOM 1213 O O . GLU A 1 161 ? 1.034 1.992 29.797 1 95.38 161 GLU A O 1
ATOM 1218 N N . ILE A 1 162 ? -0.069 3.902 29.469 1 95.38 162 ILE A N 1
ATOM 1219 C CA . ILE A 1 162 ? 0.912 4.391 28.516 1 95.38 162 ILE A CA 1
ATOM 1220 C C . ILE A 1 162 ? 2.137 4.926 29.25 1 95.38 162 ILE A C 1
ATOM 1222 O O . ILE A 1 162 ? 3.273 4.586 28.906 1 95.38 162 ILE A O 1
ATOM 1226 N N . GLN A 1 163 ? 1.908 5.664 30.25 1 96.5 163 GLN A N 1
ATOM 1227 C CA . GLN A 1 163 ? 2.924 6.211 31.141 1 96.5 163 GLN A CA 1
ATOM 1228 C C . GLN A 1 163 ? 2.322 6.578 32.5 1 96.5 163 GLN A C 1
ATOM 1230 O O . GLN A 1 163 ? 1.357 7.344 32.562 1 96.5 163 GLN A O 1
ATOM 1235 N N . PRO A 1 164 ? 2.863 6.066 33.531 1 97 164 PRO A N 1
ATOM 1236 C CA . PRO A 1 164 ? 2.33 6.406 34.844 1 97 164 PRO A CA 1
ATOM 1237 C C . PRO A 1 164 ? 2.27 7.914 35.094 1 97 164 PRO A C 1
ATOM 1239 O O . PRO A 1 164 ? 3.258 8.617 34.875 1 97 164 PRO A O 1
ATOM 1242 N N . GLY A 1 165 ? 1.081 8.484 35.5 1 97.81 165 GLY A N 1
ATOM 1243 C CA . GLY A 1 165 ? 0.907 9.898 35.781 1 97.81 165 GLY A CA 1
ATOM 1244 C C . GLY A 1 165 ? 0.373 10.703 34.625 1 97.81 165 GLY A C 1
ATOM 1245 O O . GLY A 1 165 ? 0.063 11.883 34.781 1 97.81 165 GLY A O 1
ATOM 1246 N N . LEU A 1 166 ? 0.238 10.031 33.531 1 98.44 166 LEU A N 1
ATOM 1247 C CA . LEU A 1 166 ? -0.149 10.727 32.312 1 98.44 166 LEU A CA 1
ATOM 1248 C C . LEU A 1 166 ? -1.564 11.281 32.406 1 98.44 166 LEU A C 1
ATOM 1250 O O . LEU A 1 166 ? -1.846 12.383 31.938 1 98.44 166 LEU A O 1
ATOM 1254 N N . TYR A 1 167 ? -2.461 10.617 33.094 1 98.38 167 TYR A N 1
ATOM 1255 C CA . TYR A 1 167 ? -3.838 11.07 33.25 1 98.38 167 TYR A CA 1
ATOM 1256 C C . TYR A 1 167 ? -3.889 12.422 33.969 1 98.38 167 TYR A C 1
ATOM 1258 O O . TYR A 1 167 ? -4.48 13.375 33.438 1 98.38 167 TYR A O 1
ATOM 1266 N N . ASP A 1 168 ? -3.229 12.477 35.062 1 98.25 168 ASP A N 1
ATOM 1267 C CA . ASP A 1 168 ? -3.242 13.711 35.844 1 98.25 168 ASP A CA 1
ATOM 1268 C C . ASP A 1 168 ? -2.594 14.859 35.094 1 98.25 168 ASP A C 1
ATOM 1270 O O . ASP A 1 168 ? -3.102 15.977 35.094 1 98.25 168 ASP A O 1
ATOM 1274 N N . ASP A 1 169 ? -1.533 14.562 34.5 1 98.44 169 ASP A N 1
ATOM 1275 C CA . ASP A 1 169 ? -0.783 15.594 33.781 1 98.44 169 ASP A CA 1
ATOM 1276 C C . ASP A 1 169 ? -1.59 16.141 32.594 1 98.44 169 ASP A C 1
ATOM 1278 O O . ASP A 1 169 ? -1.646 17.359 32.375 1 98.44 169 ASP A O 1
ATOM 1282 N N . ILE A 1 170 ? -2.191 15.289 31.828 1 98.56 170 ILE A N 1
ATOM 1283 C CA . ILE A 1 170 ? -2.998 15.75 30.703 1 98.56 170 ILE A CA 1
ATOM 1284 C C . ILE A 1 170 ? -4.199 16.531 31.219 1 98.56 170 ILE A C 1
ATOM 1286 O O . ILE A 1 170 ? -4.59 17.547 30.625 1 98.56 170 ILE A O 1
ATOM 1290 N N . GLY A 1 171 ? -4.773 16.062 32.312 1 98.25 171 GLY A N 1
ATOM 1291 C CA . GLY A 1 171 ? -5.855 16.812 32.906 1 98.25 171 GLY A CA 1
ATOM 1292 C C . GLY A 1 171 ? -5.469 18.234 33.281 1 98.25 171 GLY A C 1
ATOM 1293 O O . GLY A 1 171 ? -6.199 19.172 33 1 98.25 171 GLY A O 1
ATOM 1294 N N . PHE A 1 172 ? -4.348 18.391 33.875 1 97.38 172 PHE A N 1
ATOM 1295 C CA . PHE A 1 172 ? -3.842 19.703 34.281 1 97.38 172 PHE A CA 1
ATOM 1296 C C . PHE A 1 172 ? -3.605 20.562 33.031 1 97.38 172 PHE A C 1
ATOM 1298 O O . PHE A 1 172 ? -3.963 21.75 33.031 1 97.38 172 PHE A O 1
ATOM 1305 N N . ALA A 1 173 ? -3 19.984 32.094 1 97.81 173 ALA A N 1
ATOM 1306 C CA . ALA A 1 173 ? -2.709 20.703 30.859 1 97.81 173 ALA A CA 1
ATOM 1307 C C . ALA A 1 173 ? -3.994 21.156 30.172 1 97.81 173 ALA A C 1
ATOM 1309 O O . ALA A 1 173 ? -4.062 22.266 29.641 1 97.81 173 ALA A O 1
ATOM 1310 N N . LEU A 1 174 ? -4.973 20.281 30.156 1 98 174 LEU A N 1
ATOM 1311 C CA . LEU A 1 174 ? -6.262 20.609 29.562 1 98 174 LEU A CA 1
ATOM 1312 C C . LEU A 1 174 ? -6.906 21.797 30.266 1 98 174 LEU A C 1
ATOM 1314 O O . LEU A 1 174 ? -7.449 22.688 29.625 1 98 174 LEU A O 1
ATOM 1318 N N . ASP A 1 175 ? -6.844 21.75 31.547 1 97 175 ASP A N 1
ATOM 1319 C CA . ASP A 1 175 ? -7.398 22.859 32.344 1 97 175 ASP A CA 1
ATOM 1320 C C . ASP A 1 175 ? -6.699 24.172 32 1 97 175 ASP A C 1
ATOM 1322 O O . ASP A 1 175 ? -7.352 25.203 31.844 1 97 175 ASP A O 1
ATOM 1326 N N . ASP A 1 176 ? -5.441 24.094 31.953 1 96.69 176 ASP A N 1
ATOM 1327 C CA . ASP A 1 176 ? -4.637 25.266 31.656 1 96.69 176 ASP A CA 1
ATOM 1328 C C . ASP A 1 176 ? -4.965 25.828 30.281 1 96.69 176 ASP A C 1
ATOM 1330 O O . ASP A 1 176 ? -5.227 27.031 30.125 1 96.69 176 ASP A O 1
ATOM 1334 N N . VAL A 1 177 ? -4.98 25.016 29.281 1 97.12 177 VAL A N 1
ATOM 1335 C CA . VAL A 1 177 ? -5.223 25.422 27.906 1 97.12 177 VAL A CA 1
ATOM 1336 C C . VAL A 1 177 ? -6.66 25.938 27.75 1 97.12 177 VAL A C 1
ATOM 1338 O O . VAL A 1 177 ? -6.91 26.922 27.062 1 97.12 177 VAL A O 1
ATOM 1341 N N . ARG A 1 178 ? -7.57 25.281 28.375 1 95.5 178 ARG A N 1
ATOM 1342 C CA . ARG A 1 178 ? -8.977 25.672 28.297 1 95.5 178 ARG A CA 1
ATOM 1343 C C . ARG A 1 178 ? -9.188 27.062 28.859 1 95.5 178 ARG A C 1
ATOM 1345 O O . ARG A 1 178 ? -9.992 27.844 28.344 1 95.5 178 ARG A O 1
ATOM 1352 N N . SER A 1 179 ? -8.477 27.375 29.875 1 95.69 179 SER A N 1
ATOM 1353 C CA . SER A 1 179 ? -8.609 28.688 30.531 1 95.69 179 SER A CA 1
ATOM 1354 C C . SER A 1 179 ? -8.023 29.797 29.672 1 95.69 179 SER A C 1
ATOM 1356 O O . SER A 1 179 ? -8.445 30.953 29.766 1 95.69 179 SER A O 1
ATOM 1358 N N . ALA A 1 180 ? -7.129 29.406 28.828 1 96.5 180 ALA A N 1
ATOM 1359 C CA . ALA A 1 180 ? -6.398 30.422 28.062 1 96.5 180 ALA A CA 1
ATOM 1360 C C . ALA A 1 180 ? -6.805 30.391 26.594 1 96.5 180 ALA A C 1
ATOM 1362 O O . ALA A 1 180 ? -6.402 31.25 25.812 1 96.5 180 ALA A O 1
ATOM 1363 N N . TRP A 1 181 ? -7.637 29.438 26.172 1 97.06 181 TRP A N 1
ATOM 1364 C CA . TRP A 1 181 ? -7.961 29.234 24.766 1 97.06 181 TRP A CA 1
ATOM 1365 C C . TRP A 1 181 ? -8.664 30.469 24.188 1 97.06 181 TRP A C 1
ATOM 1367 O O . TRP A 1 181 ? -9.617 30.969 24.797 1 97.06 181 TRP A O 1
ATOM 1377 N N . PRO A 1 182 ? -8.133 30.875 23.062 1 94.06 182 PRO A N 1
ATOM 1378 C CA . PRO A 1 182 ? -8.727 32.094 22.531 1 94.06 182 PRO A CA 1
ATOM 1379 C C . PRO A 1 182 ? -10.195 31.938 22.156 1 94.06 182 PRO A C 1
ATOM 1381 O O . PRO A 1 182 ? -10.594 30.875 21.656 1 94.06 182 PRO A O 1
ATOM 1384 N N . GLY A 1 183 ? -11.016 32.906 22.453 1 82.19 183 GLY A N 1
ATOM 1385 C CA . GLY A 1 183 ? -12.422 32.906 22.078 1 82.19 183 GLY A CA 1
ATOM 1386 C C . GLY A 1 183 ? -12.656 33.312 20.641 1 82.19 183 GLY A C 1
ATOM 1387 O O . GLY A 1 183 ? -11.914 32.875 19.75 1 82.19 183 GLY A O 1
ATOM 1388 N N . ASP A 1 184 ? -13.594 34.125 20.391 1 89.5 184 ASP A N 1
ATOM 1389 C CA . ASP A 1 184 ? -14.109 34.438 19.062 1 89.5 184 ASP A CA 1
ATOM 1390 C C . ASP A 1 184 ? -13.391 35.656 18.453 1 89.5 184 ASP A C 1
ATOM 1392 O O . ASP A 1 184 ? -13.797 36.156 17.406 1 89.5 184 ASP A O 1
ATOM 1396 N N . TYR A 1 185 ? -12.242 36 19.062 1 93.19 185 TYR A N 1
ATOM 1397 C CA . TYR A 1 185 ? -11.617 37.219 18.562 1 93.19 185 TYR A CA 1
ATOM 1398 C C . TYR A 1 185 ? -10.539 36.906 17.531 1 93.19 185 TYR A C 1
ATOM 1400 O O . TYR A 1 185 ? -9.992 37.812 16.891 1 93.19 185 TYR A O 1
ATOM 1408 N N . LEU A 1 186 ? -10.195 35.688 17.406 1 96.88 186 LEU A N 1
ATOM 1409 C CA . LEU A 1 186 ? -9.297 35.281 16.328 1 96.88 186 LEU A CA 1
ATOM 1410 C C . LEU A 1 186 ? -10.086 34.875 15.086 1 96.88 186 LEU A C 1
ATOM 1412 O O . LEU A 1 186 ? -11.148 34.281 15.195 1 96.88 186 LEU A O 1
ATOM 1416 N N . ASP A 1 187 ? -9.539 35.188 13.938 1 96.5 187 ASP A N 1
ATOM 1417 C CA . ASP A 1 187 ? -10.203 34.906 12.672 1 96.5 187 ASP A CA 1
ATOM 1418 C C . ASP A 1 187 ? -10.352 33.406 12.477 1 96.5 187 ASP A C 1
ATOM 1420 O O . ASP A 1 187 ? -9.453 32.625 12.828 1 96.5 187 ASP A O 1
ATOM 1424 N N . ARG A 1 188 ? -11.469 33.062 11.914 1 96.94 188 ARG A N 1
ATOM 1425 C CA . ARG A 1 188 ? -11.766 31.672 11.57 1 96.94 188 ARG A CA 1
ATOM 1426 C C . ARG A 1 188 ? -11.953 31.5 10.07 1 96.94 188 ARG A C 1
ATOM 1428 O O . ARG A 1 188 ? -12.32 32.438 9.375 1 96.94 188 ARG A O 1
ATOM 1435 N N . CYS A 1 189 ? -11.703 30.359 9.492 1 97.69 189 CYS A N 1
ATOM 1436 C CA . CYS A 1 189 ? -11.922 29.969 8.109 1 97.69 189 CYS A CA 1
ATOM 1437 C C . CYS A 1 189 ? -11.812 28.453 7.949 1 97.69 189 CYS A C 1
ATOM 1439 O O . CYS A 1 189 ? -11.711 27.719 8.938 1 97.69 189 CYS A O 1
ATOM 1441 N N . ALA A 1 190 ? -11.992 27.984 6.73 1 98.62 190 ALA A N 1
ATOM 1442 C CA . ALA A 1 190 ? -11.672 26.578 6.449 1 98.62 190 ALA A CA 1
ATOM 1443 C C . ALA A 1 190 ? -10.18 26.312 6.621 1 98.62 190 ALA A C 1
ATOM 1445 O O . ALA A 1 190 ? -9.352 27.031 6.066 1 98.62 190 ALA A O 1
ATOM 1446 N N . ILE A 1 191 ? -9.891 25.359 7.438 1 98.62 191 ILE A N 1
ATOM 1447 C CA . ILE A 1 191 ? -8.5 24.984 7.648 1 98.62 191 ILE A CA 1
ATOM 1448 C C . ILE A 1 191 ? -8.297 23.516 7.27 1 98.62 191 ILE A C 1
ATOM 1450 O O . ILE A 1 191 ? -9.266 22.766 7.141 1 98.62 191 ILE A O 1
ATOM 1454 N N . HIS A 1 192 ? -7.051 23.078 7.035 1 98.19 192 HIS A N 1
ATOM 1455 C CA . HIS A 1 192 ? -6.707 21.703 6.73 1 98.19 192 HIS A CA 1
ATOM 1456 C C . HIS A 1 192 ? -6.754 20.828 7.988 1 98.19 192 HIS A C 1
ATOM 1458 O O . HIS A 1 192 ? -7.277 19.719 7.957 1 98.19 192 HIS A O 1
ATOM 1464 N N . ALA A 1 193 ? -6.188 21.312 9.078 1 98 193 ALA A N 1
ATOM 1465 C CA . ALA A 1 193 ? -6.223 20.781 10.445 1 98 193 ALA A CA 1
ATOM 1466 C C . ALA A 1 193 ? -5.316 19.562 10.586 1 98 193 ALA A C 1
ATOM 1468 O O . ALA A 1 193 ? -5.273 18.938 11.648 1 98 193 ALA A O 1
ATOM 1469 N N . ASP A 1 194 ? -4.527 19.156 9.531 1 96.44 194 ASP A N 1
ATOM 1470 C CA . ASP A 1 194 ? -3.654 18 9.594 1 96.44 194 ASP A CA 1
ATOM 1471 C C . ASP A 1 194 ? -2.516 18.109 8.578 1 96.44 194 ASP A C 1
ATOM 1473 O O . ASP A 1 194 ? -2.072 17.109 8.016 1 96.44 194 ASP A O 1
ATOM 1477 N N . LEU A 1 195 ? -2.051 19.203 8.266 1 97.62 195 LEU A N 1
ATOM 1478 C CA . LEU A 1 195 ? -1.051 19.375 7.215 1 97.62 195 LEU A CA 1
ATOM 1479 C C . LEU A 1 195 ? 0.334 18.984 7.719 1 97.62 195 LEU A C 1
ATOM 1481 O O . LEU A 1 195 ? 1.225 19.828 7.816 1 97.62 195 LEU A O 1
ATOM 1485 N N . PHE A 1 196 ? 0.514 17.719 7.934 1 96.69 196 PHE A N 1
ATOM 1486 C CA . PHE A 1 196 ? 1.782 17.078 8.273 1 96.69 196 PHE A CA 1
ATOM 1487 C C . PHE A 1 196 ? 2.686 16.984 7.051 1 96.69 196 PHE A C 1
ATOM 1489 O O . PHE A 1 196 ? 2.232 17.188 5.922 1 96.69 196 PHE A O 1
ATOM 1496 N N . PRO A 1 197 ? 3.959 16.688 7.23 1 96.38 197 PRO A N 1
ATOM 1497 C CA . PRO A 1 197 ? 4.867 16.578 6.082 1 96.38 197 PRO A CA 1
ATOM 1498 C C . PRO A 1 197 ? 4.391 15.57 5.043 1 96.38 197 PRO A C 1
ATOM 1500 O O . PRO A 1 197 ? 4.559 15.789 3.84 1 96.38 197 PRO A O 1
ATOM 1503 N N . ASP A 1 198 ? 3.752 14.531 5.43 1 93.5 198 ASP A N 1
ATOM 1504 C CA . ASP A 1 198 ? 3.326 13.484 4.504 1 93.5 198 ASP A CA 1
ATOM 1505 C C . ASP A 1 198 ? 2.088 13.914 3.721 1 93.5 198 ASP A C 1
ATOM 1507 O O . ASP A 1 198 ? 1.676 13.234 2.779 1 93.5 198 ASP A O 1
ATOM 1511 N N . ASN A 1 199 ? 1.551 15.07 4.031 1 96 199 ASN A N 1
ATOM 1512 C CA . ASN A 1 199 ? 0.391 15.578 3.307 1 96 199 ASN A CA 1
ATOM 1513 C C . ASN A 1 199 ? 0.763 16.75 2.406 1 96 199 ASN A C 1
ATOM 1515 O O . ASN A 1 199 ? -0.112 17.484 1.933 1 96 199 ASN A O 1
ATOM 1519 N N . VAL A 1 200 ? 2.049 16.938 2.24 1 97.56 200 VAL A N 1
ATOM 1520 C CA . VAL A 1 200 ? 2.562 17.938 1.308 1 97.56 200 VAL A CA 1
ATOM 1521 C C . VAL A 1 200 ? 3.473 17.266 0.282 1 97.56 200 VAL A C 1
ATOM 1523 O O . VAL A 1 200 ? 4.453 16.609 0.646 1 97.56 200 VAL A O 1
ATOM 1526 N N . LEU A 1 201 ? 3.119 17.438 -0.962 1 97.38 201 LEU A N 1
ATOM 1527 C CA . LEU A 1 201 ? 3.938 16.938 -2.062 1 97.38 201 LEU A CA 1
ATOM 1528 C C . LEU A 1 201 ? 4.859 18.031 -2.596 1 97.38 201 LEU A C 1
ATOM 1530 O O . LEU A 1 201 ? 4.438 19.172 -2.76 1 97.38 201 LEU A O 1
ATOM 1534 N N . MET A 1 202 ? 6.105 17.641 -2.797 1 97.81 202 MET A N 1
ATOM 1535 C CA . MET A 1 202 ? 7.074 18.625 -3.256 1 97.81 202 MET A CA 1
ATOM 1536 C C . MET A 1 202 ? 7.984 18.047 -4.328 1 97.81 202 MET A C 1
ATOM 1538 O O . MET A 1 202 ? 8.188 16.828 -4.383 1 97.81 202 MET A O 1
ATOM 1542 N N . LEU A 1 203 ? 8.539 18.859 -5.18 1 96.69 203 LEU A N 1
ATOM 1543 C CA . LEU A 1 203 ? 9.703 18.656 -6.035 1 96.69 203 LEU A CA 1
ATOM 1544 C C . LEU A 1 203 ? 10.797 19.656 -5.719 1 96.69 203 LEU A C 1
ATOM 1546 O O . LEU A 1 203 ? 10.68 20.844 -6.066 1 96.69 203 LEU A O 1
ATOM 1550 N N . GLY A 1 204 ? 11.797 19.172 -5.066 1 94.44 204 GLY A N 1
ATOM 1551 C CA . GLY A 1 204 ? 12.711 20.125 -4.453 1 94.44 204 GLY A CA 1
ATOM 1552 C C . GLY A 1 204 ? 12.055 20.984 -3.383 1 94.44 204 GLY A C 1
ATOM 1553 O O . GLY A 1 204 ? 11.438 20.453 -2.457 1 94.44 204 GLY A O 1
ATOM 1554 N N . ASN A 1 205 ? 12.125 22.25 -3.559 1 96.56 205 ASN A N 1
ATOM 1555 C CA . ASN A 1 205 ? 11.508 23.172 -2.596 1 96.56 205 ASN A CA 1
ATOM 1556 C C . ASN A 1 205 ? 10.164 23.672 -3.092 1 96.56 205 ASN A C 1
ATOM 1558 O O . ASN A 1 205 ? 9.555 24.547 -2.461 1 96.56 205 ASN A O 1
ATOM 1562 N N . ARG A 1 206 ? 9.727 23.125 -4.172 1 97.69 206 ARG A N 1
ATOM 1563 C CA . ARG A 1 206 ? 8.461 23.578 -4.734 1 97.69 206 ARG A CA 1
ATOM 1564 C C . ARG A 1 206 ? 7.305 22.688 -4.289 1 97.69 206 ARG A C 1
ATOM 1566 O O . ARG A 1 206 ? 7.34 21.484 -4.488 1 97.69 206 ARG A O 1
ATOM 1573 N N . VAL A 1 207 ? 6.324 23.266 -3.729 1 98.56 207 VAL A N 1
ATOM 1574 C CA . VAL A 1 207 ? 5.129 22.516 -3.342 1 98.56 207 VAL A CA 1
ATOM 1575 C C . VAL A 1 207 ? 4.297 22.203 -4.582 1 98.56 207 VAL A C 1
ATOM 1577 O O . VAL A 1 207 ? 3.934 23.094 -5.344 1 98.56 207 VAL A O 1
ATOM 1580 N N . THR A 1 208 ? 4 20.938 -4.762 1 98.44 208 THR A N 1
ATOM 1581 C CA . THR A 1 208 ? 3.246 20.531 -5.941 1 98.44 208 THR A CA 1
ATOM 1582 C C . THR A 1 208 ? 1.868 20 -5.543 1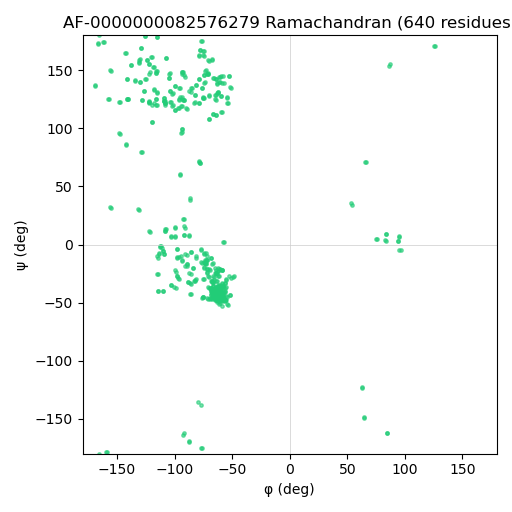 98.44 208 THR A C 1
ATOM 1584 O O . THR A 1 208 ? 1.013 19.781 -6.402 1 98.44 208 THR A O 1
ATOM 1587 N N . GLY A 1 209 ? 1.673 19.859 -4.223 1 98.25 209 GLY A N 1
ATOM 1588 C CA . GLY A 1 209 ? 0.36 19.375 -3.818 1 98.25 209 GLY A CA 1
ATOM 1589 C C . GLY A 1 209 ? 0.12 19.484 -2.324 1 98.25 209 GLY A C 1
ATOM 1590 O O . GLY A 1 209 ? 1.02 19.203 -1.525 1 98.25 209 GLY A O 1
ATOM 1591 N N . LEU A 1 210 ? -1.005 19.906 -1.903 1 98.31 210 LEU A N 1
ATOM 1592 C CA . LEU A 1 210 ? -1.596 19.703 -0.583 1 98.31 210 LEU A CA 1
ATOM 1593 C C . LEU A 1 210 ? -2.691 18.656 -0.631 1 98.31 210 LEU A C 1
ATOM 1595 O O . LEU A 1 210 ? -3.65 18.781 -1.397 1 98.31 210 LEU A O 1
ATOM 1599 N N . ILE A 1 211 ? -2.496 17.641 0.178 1 96.31 211 ILE A N 1
ATOM 1600 C CA . ILE A 1 211 ? -3.414 16.516 0.012 1 96.31 211 ILE A CA 1
ATOM 1601 C C . ILE A 1 211 ? -4.012 16.125 1.364 1 96.31 211 ILE A C 1
ATOM 1603 O O . ILE A 1 211 ? -3.648 16.703 2.395 1 96.31 211 ILE A O 1
ATOM 1607 N N . ASP A 1 212 ? -5.035 15.266 1.351 1 93.69 212 ASP A N 1
ATOM 1608 C CA . ASP A 1 212 ? -5.703 14.656 2.496 1 93.69 212 ASP A CA 1
ATOM 1609 C C . ASP A 1 212 ? -6.43 15.703 3.332 1 93.69 212 ASP A C 1
ATOM 1611 O O . ASP A 1 212 ? -6.098 15.914 4.5 1 93.69 212 ASP A O 1
ATOM 1615 N N . PHE A 1 213 ? -7.469 16.219 2.832 1 95.75 213 PHE A N 1
ATOM 1616 C CA . PHE A 1 213 ? -8.258 17.281 3.438 1 95.75 213 PHE A CA 1
ATOM 1617 C C . PHE A 1 213 ? -9.383 16.719 4.289 1 95.75 213 PHE A C 1
ATOM 1619 O O . PHE A 1 213 ? -10.359 17.406 4.582 1 95.75 213 PHE A O 1
ATOM 1626 N N . TYR A 1 214 ? -9.289 15.547 4.719 1 91.44 214 TYR A N 1
ATOM 1627 C CA . TYR A 1 214 ? -10.477 14.883 5.25 1 91.44 214 TYR A CA 1
ATOM 1628 C C . TYR A 1 214 ? -10.648 15.188 6.734 1 91.44 214 TYR A C 1
ATOM 1630 O O . TYR A 1 214 ? -11.586 14.703 7.367 1 91.44 214 TYR A O 1
ATOM 1638 N N . PHE A 1 215 ? -9.812 16.109 7.23 1 93.94 215 PHE A N 1
ATOM 1639 C CA . PHE A 1 215 ? -10.031 16.703 8.547 1 93.94 215 PHE A CA 1
ATOM 1640 C C . PHE A 1 215 ? -10.391 18.172 8.422 1 93.94 215 PHE A C 1
ATOM 1642 O O . PHE A 1 215 ? -10.578 18.859 9.43 1 93.94 215 PHE A O 1
ATOM 1649 N N . ALA A 1 216 ? -10.406 18.609 7.211 1 97.38 216 ALA A N 1
ATOM 1650 C CA . ALA A 1 216 ? -10.703 20.016 6.992 1 97.38 216 ALA A CA 1
ATOM 1651 C C . ALA A 1 216 ? -12 20.422 7.691 1 97.38 216 ALA A C 1
ATOM 1653 O O . ALA A 1 216 ? -12.969 19.656 7.715 1 97.38 216 ALA A O 1
ATOM 1654 N N . CYS A 1 217 ? -12.023 21.609 8.172 1 97.88 217 CYS A N 1
ATOM 1655 C CA . CYS A 1 217 ? -13.109 22.141 8.984 1 97.88 217 CYS A CA 1
ATOM 1656 C C . CYS A 1 217 ? -13 23.656 9.117 1 97.88 217 CYS A C 1
ATOM 1658 O O . CYS A 1 217 ? -12.055 24.266 8.609 1 97.88 217 CYS A O 1
ATOM 1660 N N . THR A 1 218 ? -14.016 24.219 9.711 1 97.88 218 THR A N 1
ATOM 1661 C CA . THR A 1 218 ? -13.977 25.641 10.047 1 97.88 218 THR A CA 1
ATOM 1662 C C . THR A 1 218 ? -13.492 25.844 11.477 1 97.88 218 THR A C 1
ATOM 1664 O O . THR A 1 218 ? -14.117 25.375 12.43 1 97.88 218 THR A O 1
ATOM 1667 N N . ASP A 1 219 ? -12.375 26.562 11.633 1 98 219 ASP A N 1
ATOM 1668 C CA . ASP A 1 219 ? -11.781 26.797 12.945 1 98 219 ASP A CA 1
ATOM 1669 C C . ASP A 1 219 ? -10.852 28.016 12.906 1 98 219 ASP A C 1
ATOM 1671 O O . ASP A 1 219 ? -10.797 28.734 11.898 1 98 219 ASP A O 1
ATOM 1675 N N . ILE A 1 220 ? -10.234 28.297 14.078 1 97.94 220 ILE A N 1
ATOM 1676 C CA . ILE A 1 220 ? -9.266 29.375 14.164 1 97.94 220 ILE A CA 1
ATOM 1677 C C . ILE A 1 220 ? -8.188 29.188 13.109 1 97.94 220 ILE A C 1
ATOM 1679 O O . ILE A 1 220 ? -7.516 28.156 13.07 1 97.94 220 ILE A O 1
ATOM 1683 N N . ARG A 1 221 ? -8.031 30.172 12.258 1 98.25 221 ARG A N 1
ATOM 1684 C CA . ARG A 1 221 ? -7.109 30.078 11.125 1 98.25 221 ARG A CA 1
ATOM 1685 C C . ARG A 1 221 ? -5.691 29.766 11.594 1 98.25 221 ARG A C 1
ATOM 1687 O O . ARG A 1 221 ? -5.066 28.828 11.102 1 98.25 221 ARG A O 1
ATOM 1694 N N . VAL A 1 222 ? -5.18 30.469 12.602 1 98.25 222 VAL A N 1
ATOM 1695 C CA . VAL A 1 222 ? -3.791 30.359 13.039 1 98.25 222 VAL A CA 1
ATOM 1696 C C . VAL A 1 222 ? -3.592 29.047 13.789 1 98.25 222 VAL A C 1
ATOM 1698 O O . VAL A 1 222 ? -2.459 28.578 13.953 1 98.25 222 VAL A O 1
ATOM 1701 N N . TYR A 1 223 ? -4.668 28.391 14.219 1 98.56 223 TYR A N 1
ATOM 1702 C CA . TYR A 1 223 ? -4.57 27.062 14.797 1 98.56 223 TYR A CA 1
ATOM 1703 C C . TYR A 1 223 ? -4.008 26.062 13.781 1 98.56 223 TYR A C 1
ATOM 1705 O O . TYR A 1 223 ? -3.262 25.156 14.141 1 98.56 223 TYR A O 1
ATOM 1713 N N . ASP A 1 224 ? -4.359 26.266 12.516 1 98.81 224 ASP A N 1
ATOM 1714 C CA . ASP A 1 224 ? -3.842 25.406 11.453 1 98.81 224 ASP A CA 1
ATOM 1715 C C . ASP A 1 224 ? -2.322 25.5 11.359 1 98.81 224 ASP A C 1
ATOM 1717 O O . ASP A 1 224 ? -1.636 24.5 11.219 1 98.81 224 ASP A O 1
ATOM 1721 N N . LEU A 1 225 ? -1.823 26.656 11.492 1 98.81 225 LEU A N 1
ATOM 1722 C CA . LEU A 1 225 ? -0.381 26.875 11.484 1 98.81 225 LEU A CA 1
ATOM 1723 C C . LEU A 1 225 ? 0.267 26.25 12.719 1 98.81 225 LEU A C 1
ATOM 1725 O O . LEU A 1 225 ? 1.381 25.719 12.633 1 98.81 225 LEU A O 1
ATOM 1729 N N . ALA A 1 226 ? -0.416 26.328 13.844 1 98.81 226 ALA A N 1
ATOM 1730 C CA . ALA A 1 226 ? 0.092 25.703 15.062 1 98.81 226 ALA A CA 1
ATOM 1731 C C . ALA A 1 226 ? 0.206 24.188 14.898 1 98.81 226 ALA A C 1
ATOM 1733 O O . ALA A 1 226 ? 1.199 23.594 15.32 1 98.81 226 ALA A O 1
ATOM 1734 N N . VAL A 1 227 ? -0.792 23.641 14.289 1 98.75 227 VAL A N 1
ATOM 1735 C CA . VAL A 1 227 ? -0.77 22.203 14.008 1 98.75 227 VAL A CA 1
ATOM 1736 C C . VAL A 1 227 ? 0.418 21.875 13.102 1 98.75 227 VAL A C 1
ATOM 1738 O O . VAL A 1 227 ? 1.179 20.953 13.375 1 98.75 227 VAL A O 1
ATOM 1741 N N . MET A 1 228 ? 0.567 22.641 12.086 1 98.75 228 MET A N 1
ATOM 1742 C CA . MET A 1 228 ? 1.674 22.438 11.156 1 98.75 228 MET A CA 1
ATOM 1743 C C . MET A 1 228 ? 3.016 22.562 11.867 1 98.75 228 MET A C 1
ATOM 1745 O O . MET A 1 228 ? 3.906 21.734 11.688 1 98.75 228 MET A O 1
ATOM 1749 N N . HIS A 1 229 ? 3.146 23.609 12.68 1 98.81 229 HIS A N 1
ATOM 1750 C CA . HIS A 1 229 ? 4.391 23.844 13.398 1 98.81 229 HIS A CA 1
ATOM 1751 C C . HIS A 1 229 ? 4.742 22.656 14.289 1 98.81 229 HIS A C 1
ATOM 1753 O O . HIS A 1 229 ? 5.883 22.188 14.281 1 98.81 229 HIS A O 1
ATOM 1759 N N . ALA A 1 230 ? 3.773 22.172 14.992 1 98.56 230 ALA A N 1
ATOM 1760 C CA . ALA A 1 230 ? 3.98 21.047 15.906 1 98.56 230 ALA A CA 1
ATOM 1761 C C . ALA A 1 230 ? 4.332 19.781 15.148 1 98.56 230 ALA A C 1
ATOM 1763 O O . ALA A 1 230 ? 5.043 18.906 15.672 1 98.56 230 ALA A O 1
ATOM 1764 N N . ALA A 1 231 ? 3.889 19.672 13.938 1 97.81 231 ALA A N 1
ATOM 1765 C CA . ALA A 1 231 ? 4.09 18.453 13.148 1 97.81 231 ALA A CA 1
ATOM 1766 C C . ALA A 1 231 ? 5.441 18.484 12.438 1 97.81 231 ALA A C 1
ATOM 1768 O O . ALA A 1 231 ? 6.066 17.438 12.242 1 97.81 231 ALA A O 1
ATOM 1769 N N . TRP A 1 232 ? 5.898 19.641 12.031 1 98.31 232 TRP A N 1
ATOM 1770 C CA . TRP A 1 232 ? 7.031 19.75 11.117 1 98.31 232 TRP A CA 1
ATOM 1771 C C . TRP A 1 232 ? 8.328 19.984 11.883 1 98.31 232 TRP A C 1
ATOM 1773 O O . TRP A 1 232 ? 9.414 19.641 11.414 1 98.31 232 TRP A O 1
ATOM 1783 N N . SER A 1 233 ? 8.273 20.625 13.047 1 98.44 233 SER A N 1
ATOM 1784 C CA . SER A 1 233 ? 9.484 21.203 13.609 1 98.44 233 SER A CA 1
ATOM 1785 C C . SER A 1 233 ? 10.094 20.312 14.68 1 98.44 233 SER A C 1
ATOM 1787 O O . SER A 1 233 ? 10.906 20.75 15.484 1 98.44 233 SER A O 1
ATOM 1789 N N . PHE A 1 234 ? 9.672 19.078 14.758 1 97.81 234 PHE A N 1
ATOM 1790 C CA . PHE A 1 234 ? 10.195 18.141 15.742 1 97.81 234 PHE A CA 1
ATOM 1791 C C . PHE A 1 234 ? 10.602 16.828 15.078 1 97.81 234 PHE A C 1
ATOM 1793 O O . PHE A 1 234 ? 10.109 16.484 14 1 97.81 234 PHE A O 1
ATOM 1800 N N . ASP A 1 235 ? 11.453 16.094 15.766 1 94.25 235 ASP A N 1
ATOM 1801 C CA . ASP A 1 235 ? 11.742 14.742 15.305 1 94.25 235 ASP A CA 1
ATOM 1802 C C . ASP A 1 235 ? 10.602 13.789 15.672 1 94.25 235 ASP A C 1
ATOM 1804 O O . ASP A 1 235 ? 9.656 14.18 16.359 1 94.25 235 ASP A O 1
ATOM 1808 N N . ALA A 1 236 ? 10.688 12.594 15.25 1 90.62 236 ALA A N 1
ATOM 1809 C CA . ALA A 1 236 ? 9.602 11.625 15.383 1 90.62 236 ALA A CA 1
ATOM 1810 C C . ALA A 1 236 ? 9.32 11.312 16.859 1 90.62 236 ALA A C 1
ATOM 1812 O O . ALA A 1 236 ? 8.195 10.969 17.219 1 90.62 236 ALA A O 1
ATOM 1813 N N . SER A 1 237 ? 10.289 11.492 17.703 1 92.69 237 SER A N 1
ATOM 1814 C CA . SER A 1 237 ? 10.125 11.195 19.109 1 92.69 237 SER A CA 1
ATOM 1815 C C . SER A 1 237 ? 9.484 12.359 19.859 1 92.69 237 SER A C 1
ATOM 1817 O O . SER A 1 237 ? 8.969 12.188 20.969 1 92.69 237 SER A O 1
ATOM 1819 N N . GLY A 1 238 ? 9.57 13.531 19.266 1 94.62 238 GLY A N 1
ATOM 1820 C CA . GLY A 1 238 ? 9.086 14.734 19.922 1 94.62 238 GLY A CA 1
ATOM 1821 C C . GLY A 1 238 ? 10.086 15.336 20.875 1 94.62 238 GLY A C 1
ATOM 1822 O O . GLY A 1 238 ? 9.805 16.344 21.531 1 94.62 238 GLY A O 1
ATOM 1823 N N . ARG A 1 239 ? 11.273 14.805 20.984 1 93.06 239 ARG A N 1
ATOM 1824 C CA . ARG A 1 239 ? 12.25 15.25 21.984 1 93.06 239 ARG A CA 1
ATOM 1825 C C . ARG A 1 239 ? 13.102 16.391 21.438 1 93.06 239 ARG A C 1
ATOM 1827 O O . ARG A 1 239 ? 13.531 17.266 22.188 1 93.06 239 ARG A O 1
ATOM 1834 N N . ALA A 1 240 ? 13.328 16.344 20.172 1 95.12 240 ALA A N 1
ATOM 1835 C CA . ALA A 1 240 ? 14.203 17.359 19.578 1 95.12 240 ALA A CA 1
ATOM 1836 C C . ALA A 1 240 ? 13.391 18.344 18.734 1 95.12 240 ALA A C 1
ATOM 1838 O O . ALA A 1 240 ? 12.703 17.953 17.797 1 95.12 240 ALA A O 1
ATOM 1839 N N . HIS A 1 241 ? 13.516 19.547 19.125 1 97.31 241 HIS A N 1
ATOM 1840 C CA . HIS A 1 241 ? 12.898 20.641 18.359 1 97.31 241 HIS A CA 1
ATOM 1841 C C . HIS A 1 241 ? 13.891 21.25 17.391 1 97.31 241 HIS A C 1
ATOM 1843 O O . HIS A 1 241 ? 14.984 21.656 17.781 1 97.31 241 HIS A O 1
ATOM 1849 N N . ASP A 1 242 ? 13.539 21.344 16.141 1 98.19 242 ASP A N 1
ATOM 1850 C CA . ASP A 1 242 ? 14.328 22.047 15.141 1 98.19 242 ASP A CA 1
ATOM 1851 C C . ASP A 1 242 ? 13.859 23.484 14.977 1 98.19 242 ASP A C 1
ATOM 1853 O O . ASP A 1 242 ? 12.961 23.766 14.18 1 98.19 242 ASP A O 1
ATOM 1857 N N . LYS A 1 243 ? 14.484 24.375 15.625 1 98.06 243 LYS A N 1
ATOM 1858 C CA . LYS A 1 243 ? 14.086 25.781 15.664 1 98.06 243 LYS A CA 1
ATOM 1859 C C . LYS A 1 243 ? 14.133 26.406 14.273 1 98.06 243 LYS A C 1
ATOM 1861 O O . LYS A 1 243 ? 13.312 27.266 13.953 1 98.06 243 LYS A O 1
ATOM 1866 N N . ALA A 1 244 ? 15.117 26.016 13.484 1 98.62 244 ALA A N 1
ATOM 1867 C CA . ALA A 1 244 ? 15.242 26.578 12.141 1 98.62 244 ALA A CA 1
ATOM 1868 C C . ALA A 1 244 ? 14.023 26.234 11.289 1 98.62 244 ALA A C 1
ATOM 1870 O O . ALA A 1 244 ? 13.508 27.094 10.562 1 98.62 244 ALA A O 1
ATOM 1871 N N . VAL A 1 245 ? 13.547 25.031 11.375 1 98.69 245 VAL A N 1
ATOM 1872 C CA . VAL A 1 245 ? 12.359 24.609 10.648 1 98.69 245 VAL A CA 1
ATOM 1873 C C . VAL A 1 245 ? 11.133 25.344 11.18 1 98.69 245 VAL A C 1
ATOM 1875 O O . VAL A 1 245 ? 10.32 25.859 10.406 1 98.69 245 VAL A O 1
ATOM 1878 N N . GLY A 1 246 ? 10.992 25.453 12.477 1 98.75 246 GLY A N 1
ATOM 1879 C CA . GLY A 1 246 ? 9.891 26.172 13.07 1 98.75 246 GLY A CA 1
ATOM 1880 C C . GLY A 1 246 ? 9.828 27.625 12.641 1 98.75 246 GLY A C 1
ATOM 1881 O O . GLY A 1 246 ? 8.766 28.141 12.281 1 98.75 246 GLY A O 1
ATOM 1882 N N . ASP A 1 247 ? 11 28.266 12.695 1 98.75 247 ASP A N 1
ATOM 1883 C CA . ASP A 1 247 ? 11.078 29.656 12.273 1 98.75 247 ASP A CA 1
ATOM 1884 C C . ASP A 1 247 ? 10.703 29.812 10.805 1 98.75 247 ASP A C 1
ATOM 1886 O O . ASP A 1 247 ? 10.016 30.766 10.422 1 98.75 247 ASP A O 1
ATOM 1890 N N . ALA A 1 248 ? 11.156 28.859 10 1 98.88 248 ALA A N 1
ATOM 1891 C CA . ALA A 1 248 ? 10.867 28.891 8.57 1 98.88 248 ALA A CA 1
ATOM 1892 C C . ALA A 1 248 ? 9.375 28.766 8.305 1 98.88 248 ALA A C 1
ATOM 1894 O O . ALA A 1 248 ? 8.836 29.391 7.387 1 98.88 248 ALA A O 1
ATOM 1895 N N . LEU A 1 249 ? 8.719 27.969 9.094 1 98.88 249 LEU A N 1
ATOM 1896 C CA . LEU A 1 249 ? 7.273 27.812 8.961 1 98.88 249 LEU A CA 1
ATOM 1897 C C . LEU A 1 249 ? 6.559 29.141 9.227 1 98.88 249 LEU A C 1
ATOM 1899 O O . LEU A 1 249 ? 5.695 29.547 8.453 1 98.88 249 LEU A O 1
ATOM 1903 N N . ILE A 1 250 ? 6.949 29.812 10.305 1 98.81 250 ILE A N 1
ATOM 1904 C CA . ILE A 1 250 ? 6.32 31.078 10.68 1 98.81 250 ILE A CA 1
ATOM 1905 C C . ILE A 1 250 ? 6.59 32.125 9.602 1 98.81 250 ILE A C 1
ATOM 1907 O O . ILE A 1 250 ? 5.676 32.844 9.18 1 98.81 250 ILE A O 1
ATOM 1911 N N . GLN A 1 251 ? 7.809 32.156 9.141 1 98.75 251 GLN A N 1
ATOM 1912 C CA . GLN A 1 251 ? 8.195 33.156 8.133 1 98.75 251 GLN A CA 1
ATOM 1913 C C . GLN A 1 251 ? 7.488 32.875 6.805 1 98.75 251 GLN A C 1
ATOM 1915 O O . GLN A 1 251 ? 6.988 33.812 6.164 1 98.75 251 GLN A O 1
ATOM 1920 N N . GLY A 1 252 ? 7.504 31.625 6.379 1 98.81 252 GLY A N 1
ATOM 1921 C CA . GLY A 1 252 ? 6.84 31.25 5.137 1 98.81 252 GLY A CA 1
ATOM 1922 C C . GLY A 1 252 ? 5.359 31.578 5.133 1 98.81 252 GLY A C 1
ATOM 1923 O O . GLY A 1 252 ? 4.848 32.156 4.164 1 98.81 252 GLY A O 1
ATOM 1924 N N . TYR A 1 253 ? 4.742 31.266 6.227 1 98.81 253 TYR A N 1
ATOM 1925 C CA . TYR A 1 253 ? 3.32 31.578 6.324 1 98.81 253 TYR A CA 1
ATOM 1926 C C . TYR A 1 253 ? 3.086 33.062 6.258 1 98.81 253 TYR A C 1
ATOM 1928 O O . TYR A 1 253 ? 2.238 33.531 5.496 1 98.81 253 TYR A O 1
ATOM 1936 N N . ALA A 1 254 ? 3.824 33.844 7.016 1 98.31 254 ALA A N 1
ATOM 1937 C CA . ALA A 1 254 ? 3.645 35.281 7.133 1 98.31 254 ALA A CA 1
ATOM 1938 C C . ALA A 1 254 ? 3.9 36 5.797 1 98.31 254 ALA A C 1
ATOM 1940 O O . ALA A 1 254 ? 3.381 37.062 5.547 1 98.31 254 ALA A O 1
ATOM 1941 N N . GLN A 1 255 ? 4.668 35.375 4.969 1 97.69 255 GLN A N 1
ATOM 1942 C CA . GLN A 1 255 ? 4.965 35.938 3.658 1 97.69 255 GLN A CA 1
ATOM 1943 C C . GLN A 1 255 ? 3.717 35.969 2.779 1 97.69 255 GLN A C 1
ATOM 1945 O O . GLN A 1 255 ? 3.525 36.906 2 1 97.69 255 GLN A O 1
ATOM 1950 N N . SER A 1 256 ? 2.896 34.938 2.881 1 97.25 256 SER A N 1
ATOM 1951 C CA . SER A 1 256 ? 1.712 34.844 2.033 1 97.25 256 SER A CA 1
ATOM 1952 C C . SER A 1 256 ? 0.463 35.312 2.783 1 97.25 256 SER A C 1
ATOM 1954 O O . SER A 1 256 ? -0.53 35.688 2.166 1 97.25 256 SER A O 1
ATOM 1956 N N . PHE A 1 257 ? 0.527 35.25 4.109 1 97.25 257 PHE A N 1
ATOM 1957 C CA . PHE A 1 257 ? -0.594 35.656 4.945 1 97.25 257 PHE A CA 1
ATOM 1958 C C . PHE A 1 257 ? -0.099 36.25 6.266 1 97.25 257 PHE A C 1
ATOM 1960 O O . PHE A 1 257 ? 0.056 35.5 7.25 1 97.25 257 PHE A O 1
ATOM 1967 N N . PRO A 1 258 ? 0.032 37.5 6.367 1 97.38 258 PRO A N 1
ATOM 1968 C CA . PRO A 1 258 ? 0.648 38.125 7.535 1 97.38 258 PRO A CA 1
ATOM 1969 C C . PRO A 1 258 ? -0.075 37.812 8.836 1 97.38 258 PRO A C 1
ATOM 1971 O O . PRO A 1 258 ? -1.306 37.719 8.859 1 97.38 258 PRO A O 1
ATOM 1974 N N . LEU A 1 259 ? 0.687 37.688 9.898 1 97.81 259 LEU A N 1
ATOM 1975 C CA . LEU A 1 259 ? 0.176 37.406 11.242 1 97.81 259 LEU A CA 1
ATOM 1976 C C . LEU A 1 259 ? 0.098 38.719 12.055 1 97.81 259 LEU A C 1
ATOM 1978 O O . LEU A 1 259 ? 1.033 39.5 12.039 1 97.81 259 LEU A O 1
ATOM 1982 N N . SER A 1 260 ? -0.947 38.906 12.758 1 97.25 260 SER A N 1
ATOM 1983 C CA . SER A 1 260 ? -1.069 40.031 13.672 1 97.25 260 SER A CA 1
ATOM 1984 C C . SER A 1 260 ? -0.301 39.781 14.969 1 97.25 260 SER A C 1
ATOM 1986 O O . SER A 1 260 ? 0.095 38.656 15.242 1 97.25 260 SER A O 1
ATOM 1988 N N . ASP A 1 261 ? -0.152 40.844 15.703 1 97.19 261 ASP A N 1
ATOM 1989 C CA . ASP A 1 261 ? 0.502 40.719 17 1 97.19 261 ASP A CA 1
ATOM 1990 C C . ASP A 1 261 ? -0.307 39.812 17.938 1 97.19 261 ASP A C 1
ATOM 1992 O O . ASP A 1 261 ? 0.262 39.062 18.734 1 97.19 261 ASP A O 1
ATOM 1996 N N . LEU A 1 262 ? -1.58 39.969 17.859 1 97.06 262 LEU A N 1
ATOM 1997 C CA . LEU A 1 262 ? -2.459 39.156 18.703 1 97.06 262 LEU A CA 1
ATOM 1998 C C . LEU A 1 262 ? -2.312 37.688 18.359 1 97.06 262 LEU A C 1
ATOM 2000 O O . LEU A 1 262 ? -2.225 36.844 19.25 1 97.06 262 LEU A O 1
ATOM 2004 N N . GLU A 1 263 ? -2.324 37.375 17.094 1 97.81 263 GLU A N 1
ATOM 2005 C CA . GLU A 1 263 ? -2.166 36 16.656 1 97.81 263 GLU A CA 1
ATOM 2006 C C . GLU A 1 263 ? -0.833 35.406 17.125 1 97.81 263 GLU A C 1
ATOM 2008 O O . GLU A 1 263 ? -0.771 34.25 17.562 1 97.81 263 GLU A O 1
ATOM 2013 N N . ARG A 1 264 ? 0.183 36.188 17.047 1 97.81 264 ARG A N 1
ATOM 2014 C CA . ARG A 1 264 ? 1.498 35.75 17.516 1 97.81 264 ARG A CA 1
ATOM 2015 C C . ARG A 1 264 ? 1.489 35.5 19.016 1 97.81 264 ARG A C 1
ATOM 2017 O O . ARG A 1 264 ? 2.088 34.531 19.484 1 97.81 264 ARG A O 1
ATOM 2024 N N . ALA A 1 265 ? 0.823 36.375 19.688 1 97.31 265 ALA A N 1
ATOM 2025 C CA . ALA A 1 265 ? 0.765 36.25 21.141 1 97.31 265 ALA A CA 1
ATOM 2026 C C . ALA A 1 265 ? 0.005 35 21.547 1 97.31 265 ALA A C 1
ATOM 2028 O O . ALA A 1 265 ? 0.327 34.375 22.562 1 97.31 265 ALA A O 1
ATOM 2029 N N . GLU A 1 266 ? -0.97 34.562 20.766 1 98 266 GLU A N 1
ATOM 2030 C CA . GLU A 1 266 ? -1.837 33.438 21.109 1 98 266 GLU A CA 1
ATOM 2031 C C . GLU A 1 266 ? -1.266 32.125 20.578 1 98 266 GLU A C 1
ATOM 2033 O O . GLU A 1 266 ? -1.738 31.062 20.953 1 98 266 GLU A O 1
ATOM 2038 N N . PHE A 1 267 ? -0.231 32.188 19.781 1 98.31 267 PHE A N 1
ATOM 2039 C CA . PHE A 1 267 ? 0.292 31.031 19.062 1 98.31 267 PHE A CA 1
ATOM 2040 C C . PHE A 1 267 ? 0.717 29.953 20.047 1 98.31 267 PHE A C 1
ATOM 2042 O O . PHE A 1 267 ? 0.411 28.766 19.828 1 98.31 267 PHE A O 1
ATOM 2049 N N . PRO A 1 268 ? 1.362 30.25 21.156 1 98.31 268 PRO A N 1
ATOM 2050 C CA . PRO A 1 268 ? 1.821 29.188 22.062 1 98.31 268 PRO A CA 1
ATOM 2051 C C . PRO A 1 268 ? 0.67 28.375 22.656 1 98.31 268 PRO A C 1
ATOM 2053 O O . PRO A 1 268 ? 0.771 27.156 22.766 1 98.31 268 PRO A O 1
ATOM 2056 N N . VAL A 1 269 ? -0.431 29.047 23.016 1 98.38 269 VAL A N 1
ATOM 2057 C CA . VAL A 1 269 ? -1.564 28.328 23.594 1 98.38 269 VAL A CA 1
ATOM 2058 C C . VAL A 1 269 ? -2.207 27.438 22.531 1 98.38 269 VAL A C 1
ATOM 2060 O O . VAL A 1 269 ? -2.602 26.297 22.812 1 98.38 269 VAL A O 1
ATOM 2063 N N . LEU A 1 270 ? -2.285 27.906 21.281 1 98.62 270 LEU A N 1
ATOM 2064 C CA . LEU A 1 270 ? -2.84 27.141 20.172 1 98.62 270 LEU A CA 1
ATOM 2065 C C . LEU A 1 270 ? -1.974 25.922 19.875 1 98.62 270 LEU A C 1
ATOM 2067 O O . LEU A 1 270 ? -2.494 24.828 19.656 1 98.62 270 LEU A O 1
ATOM 2071 N N . ALA A 1 271 ? -0.681 26.109 19.922 1 98.75 271 ALA A N 1
ATOM 2072 C CA . ALA A 1 271 ? 0.249 25 19.672 1 98.75 271 ALA A CA 1
ATOM 2073 C C . ALA A 1 271 ? 0.18 23.969 20.797 1 98.75 271 ALA A C 1
ATOM 2075 O O . ALA A 1 271 ? 0.243 22.766 20.531 1 98.75 271 ALA A O 1
ATOM 2076 N N . THR A 1 272 ? 0.062 24.438 22.047 1 98.5 272 THR A N 1
ATOM 2077 C CA . THR A 1 272 ? -0.121 23.516 23.156 1 98.5 272 THR A CA 1
ATOM 2078 C C . THR A 1 272 ? -1.401 22.703 23 1 98.5 272 THR A C 1
ATOM 2080 O O . THR A 1 272 ? -1.413 21.5 23.234 1 98.5 272 THR A O 1
ATOM 2083 N N . GLY A 1 273 ? -2.428 23.422 22.578 1 98.44 273 GLY A N 1
ATOM 2084 C CA . GLY A 1 273 ? -3.672 22.734 22.266 1 98.44 273 GLY A CA 1
ATOM 2085 C C . GLY A 1 273 ? -3.523 21.672 21.188 1 98.44 273 GLY A C 1
ATOM 2086 O O . GLY A 1 273 ? -4.062 20.562 21.312 1 98.44 273 GLY A O 1
ATOM 2087 N N . ALA A 1 274 ? -2.789 22 20.141 1 98.5 274 ALA A N 1
ATOM 2088 C CA . ALA A 1 274 ? -2.533 21.031 19.078 1 98.5 274 ALA A CA 1
ATOM 2089 C C . ALA A 1 274 ? -1.821 19.797 19.625 1 98.5 274 ALA A C 1
ATOM 2091 O O . ALA A 1 274 ? -2.166 18.656 19.266 1 98.5 274 ALA A O 1
ATOM 2092 N N . CYS A 1 275 ? -0.838 20 20.5 1 98.44 275 CYS A N 1
ATOM 2093 C CA . CYS A 1 275 ? -0.117 18.891 21.109 1 98.44 275 CYS A CA 1
ATOM 2094 C C . CYS A 1 275 ? -1.062 18 21.906 1 98.44 275 CYS A C 1
ATOM 2096 O O . CYS A 1 275 ? -0.978 16.766 21.828 1 98.44 275 CYS A O 1
ATOM 2098 N N . ILE A 1 276 ? -1.961 18.594 22.625 1 98.12 276 ILE A N 1
ATOM 2099 C CA . ILE A 1 276 ? -2.916 17.844 23.438 1 98.12 276 ILE A CA 1
ATOM 2100 C C . ILE A 1 276 ? -3.85 17.047 22.531 1 98.12 276 ILE A C 1
ATOM 2102 O O . ILE A 1 276 ? -4.094 15.867 22.766 1 98.12 276 ILE A O 1
ATOM 2106 N N . ARG A 1 277 ? -4.316 17.688 21.531 1 98 277 ARG A N 1
ATOM 2107 C CA . ARG A 1 277 ? -5.211 17.047 20.562 1 98 277 ARG A CA 1
ATOM 2108 C C . ARG A 1 277 ? -4.59 15.773 20 1 98 277 ARG A C 1
ATOM 2110 O O . ARG A 1 277 ? -5.207 14.711 20.031 1 98 277 ARG A O 1
ATOM 2117 N N . PHE A 1 278 ? -3.398 15.836 19.5 1 97.75 278 PHE A N 1
ATOM 2118 C CA . PHE A 1 278 ? -2.764 14.695 18.859 1 97.75 278 PHE A CA 1
ATOM 2119 C C . PHE A 1 278 ? -2.312 13.664 19.891 1 97.75 278 PHE A C 1
ATOM 2121 O O . PHE A 1 278 ? -2.314 12.469 19.609 1 97.75 278 PHE A O 1
ATOM 2128 N N . THR A 1 279 ? -1.966 14.102 21.125 1 98.12 279 THR A N 1
ATOM 2129 C CA . THR A 1 279 ? -1.686 13.148 22.188 1 98.12 279 THR A CA 1
ATOM 2130 C C . THR A 1 279 ? -2.914 12.297 22.5 1 98.12 279 THR A C 1
ATOM 2132 O O . THR A 1 279 ? -2.828 11.07 22.547 1 98.12 279 THR A O 1
ATOM 2135 N N . LEU A 1 280 ? -4.043 12.969 22.609 1 97.81 280 LEU A N 1
ATOM 2136 C CA . LEU A 1 280 ? -5.266 12.281 23 1 97.81 280 LEU A CA 1
ATOM 2137 C C . LEU A 1 280 ? -5.742 11.344 21.906 1 97.81 280 LEU A C 1
ATOM 2139 O O . LEU A 1 280 ? -6.137 10.211 22.172 1 97.81 280 LEU A O 1
ATOM 2143 N N . SER A 1 281 ? -5.758 11.82 20.703 1 94.81 281 SER A N 1
ATOM 2144 C CA . SER A 1 281 ? -6.211 10.969 19.609 1 94.81 281 SER A CA 1
ATOM 2145 C C . SER A 1 281 ? -5.312 9.75 19.453 1 94.81 281 SER A C 1
ATOM 2147 O O . SER A 1 281 ? -5.801 8.633 19.281 1 94.81 281 SER A O 1
ATOM 2149 N N . ARG A 1 282 ? -3.996 9.906 19.531 1 94.5 282 ARG A N 1
ATOM 2150 C CA . ARG A 1 282 ? -3.068 8.781 19.438 1 94.5 282 ARG A CA 1
ATOM 2151 C C . ARG A 1 282 ? -3.219 7.859 20.641 1 94.5 282 ARG A C 1
ATOM 2153 O O . ARG A 1 282 ? -3.094 6.637 20.516 1 94.5 282 ARG A O 1
ATOM 2160 N N . ALA A 1 283 ? -3.438 8.469 21.781 1 96.19 283 ALA A N 1
ATOM 2161 C CA . ALA A 1 283 ? -3.637 7.66 22.984 1 96.19 283 ALA A CA 1
ATOM 2162 C C . ALA A 1 283 ? -4.871 6.773 22.844 1 96.19 283 ALA A C 1
ATOM 2164 O O . ALA A 1 283 ? -4.84 5.594 23.203 1 96.19 283 ALA A O 1
ATOM 2165 N N . TRP A 1 284 ? -5.914 7.402 22.391 1 94.19 284 TRP A N 1
ATOM 2166 C CA . TRP A 1 284 ? -7.137 6.629 22.188 1 94.19 284 TRP A CA 1
ATOM 2167 C C . TRP A 1 284 ? -6.883 5.445 21.266 1 94.19 284 TRP A C 1
ATOM 2169 O O . TRP A 1 284 ? -7.273 4.316 21.578 1 94.19 284 TRP A O 1
ATOM 2179 N N . ASP A 1 285 ? -6.246 5.676 20.188 1 88.31 285 ASP A N 1
ATOM 2180 C CA . ASP A 1 285 ? -5.914 4.613 19.234 1 88.31 285 ASP A CA 1
ATOM 2181 C C . ASP A 1 285 ? -4.992 3.576 19.875 1 88.31 285 ASP A C 1
ATOM 2183 O O . ASP A 1 285 ? -5.156 2.373 19.656 1 88.31 285 ASP A O 1
ATOM 2187 N N . TRP A 1 286 ? -4.02 4.07 20.578 1 88.5 286 TRP A N 1
ATOM 2188 C CA . TRP A 1 286 ? -3.062 3.209 21.266 1 88.5 286 TRP A CA 1
ATOM 2189 C C . TRP A 1 286 ? -3.773 2.248 22.219 1 88.5 286 TRP A C 1
ATOM 2191 O O . TRP A 1 286 ? -3.461 1.056 22.25 1 88.5 286 TRP A O 1
ATOM 2201 N N . LEU A 1 287 ? -4.727 2.717 22.859 1 89.5 287 LEU A N 1
ATOM 2202 C CA . LEU A 1 287 ? -5.426 1.969 23.891 1 89.5 287 LEU A CA 1
ATOM 2203 C C . LEU A 1 287 ? -6.477 1.048 23.281 1 89.5 287 LEU A C 1
ATOM 2205 O O . LEU A 1 287 ? -6.766 -0.019 23.828 1 89.5 287 LEU A O 1
ATOM 2209 N N . ASN A 1 288 ? -7.043 1.449 22.188 1 85.88 288 ASN A N 1
ATOM 2210 C CA . ASN A 1 288 ? -8.211 0.734 21.672 1 85.88 288 ASN A CA 1
ATOM 2211 C C . ASN A 1 288 ? -7.883 -0.047 20.406 1 85.88 288 ASN A C 1
ATOM 2213 O O . ASN A 1 288 ? -8.773 -0.643 19.797 1 85.88 288 ASN A O 1
ATOM 2217 N N . THR A 1 289 ? -6.898 0.093 19.922 1 73.69 289 THR A N 1
ATOM 2218 C CA . THR A 1 289 ? -6.484 -0.735 18.797 1 73.69 289 THR A CA 1
ATOM 2219 C C . THR A 1 289 ? -5.77 -1.993 19.281 1 73.69 289 THR A C 1
ATOM 2221 O O . THR A 1 289 ? -4.797 -1.909 20.031 1 73.69 289 THR A O 1
ATOM 2224 N N . PRO A 1 290 ? -6.426 -3.02 18.953 1 59.91 290 PRO A N 1
ATOM 2225 C CA . PRO A 1 290 ? -5.758 -4.25 19.375 1 59.91 290 PRO A CA 1
ATOM 2226 C C . PRO A 1 290 ? -4.293 -4.309 18.938 1 59.91 290 PRO A C 1
ATOM 2228 O O . PRO A 1 290 ? -3.938 -3.779 17.891 1 59.91 290 PRO A O 1
ATOM 2231 N N . ALA A 1 291 ? -3.51 -4.715 19.922 1 53.75 291 ALA A N 1
ATOM 2232 C CA . ALA A 1 291 ? -2.068 -4.805 19.703 1 53.75 291 ALA A CA 1
ATOM 2233 C C . ALA A 1 291 ? -1.758 -5.547 18.406 1 53.75 291 ALA A C 1
ATOM 2235 O O . ALA A 1 291 ? -0.732 -5.297 17.766 1 53.75 291 ALA A O 1
ATOM 2236 N N . ASP A 1 292 ? -2.672 -6.352 18.125 1 46.5 292 ASP A N 1
ATOM 2237 C CA . ASP A 1 292 ? -2.457 -7.242 17 1 46.5 292 ASP A CA 1
ATOM 2238 C C . ASP A 1 292 ? -3.004 -6.633 15.711 1 46.5 292 ASP A C 1
ATOM 2240 O O . ASP A 1 292 ? -2.998 -7.277 14.656 1 46.5 292 ASP A O 1
ATOM 2244 N N . ALA A 1 293 ? -3.387 -5.281 16.016 1 52.56 293 ALA A N 1
ATOM 2245 C CA . ALA A 1 293 ? -3.963 -4.648 14.828 1 52.56 293 ALA A CA 1
ATOM 2246 C C . ALA A 1 293 ? -2.881 -4.301 13.812 1 52.56 293 ALA A C 1
ATOM 2248 O O . ALA A 1 293 ? -1.715 -4.125 14.172 1 52.56 293 ALA A O 1
ATOM 2249 N N . LEU A 1 294 ? -3.107 -4.508 12.398 1 49.44 294 LEU A N 1
ATOM 2250 C CA . LEU A 1 294 ? -2.283 -4.254 11.219 1 49.44 294 LEU A CA 1
ATOM 2251 C C . LEU A 1 294 ? -1.888 -2.781 11.148 1 49.44 294 LEU A C 1
ATOM 2253 O O . LEU A 1 294 ? -1.334 -2.336 10.141 1 49.44 294 LEU A O 1
ATOM 2257 N N . VAL A 1 295 ? -2.355 -2.08 12.211 1 56.94 295 VAL A N 1
ATOM 2258 C CA . VAL A 1 295 ? -2.049 -0.661 12.07 1 56.94 295 VAL A CA 1
ATOM 2259 C C . VAL A 1 295 ? -0.97 -0.261 13.07 1 56.94 295 VAL A C 1
ATOM 2261 O O . VAL A 1 295 ? -0.986 -0.708 14.219 1 56.94 295 VAL A O 1
ATOM 2264 N N . THR A 1 296 ? 0.127 0.312 12.477 1 61.25 296 THR A N 1
ATOM 2265 C CA . THR A 1 296 ? 1.164 0.854 13.344 1 61.25 296 THR A CA 1
ATOM 2266 C C . THR A 1 296 ? 0.593 1.935 14.258 1 61.25 296 THR A C 1
ATOM 2268 O O . THR A 1 296 ? 0.038 2.928 13.789 1 61.25 296 THR A O 1
ATOM 2271 N N . ARG A 1 297 ? 0.619 1.567 15.508 1 76.5 297 ARG A N 1
ATOM 2272 C CA . ARG A 1 297 ? 0.195 2.562 16.484 1 76.5 297 ARG A CA 1
ATOM 2273 C C . ARG A 1 297 ? 1.268 3.627 16.688 1 76.5 297 ARG A C 1
ATOM 2275 O O . ARG A 1 297 ? 2.426 3.307 16.953 1 76.5 297 ARG A O 1
ATOM 2282 N N . LYS A 1 298 ? 0.864 4.953 16.516 1 86.56 298 LYS A N 1
ATOM 2283 C CA . LYS A 1 298 ? 1.789 6.062 16.734 1 86.56 298 LYS A CA 1
ATOM 2284 C C . LYS A 1 298 ? 1.942 6.352 18.234 1 86.56 298 LYS A C 1
ATOM 2286 O O . LYS A 1 298 ? 0.967 6.297 18.984 1 86.56 298 LYS A O 1
ATOM 2291 N N . ASP A 1 299 ? 3.107 6.684 18.641 1 92.44 299 ASP A N 1
ATOM 2292 C CA . ASP A 1 299 ? 3.422 6.992 20.031 1 92.44 299 ASP A CA 1
ATOM 2293 C C . ASP A 1 299 ? 2.725 8.273 20.484 1 92.44 299 ASP A C 1
ATOM 2295 O O . ASP A 1 299 ? 3.07 9.367 20.031 1 92.44 299 ASP A O 1
ATOM 2299 N N . PRO A 1 300 ? 1.791 8.133 21.375 1 95.69 300 PRO A N 1
ATOM 2300 C CA . PRO A 1 300 ? 1.11 9.344 21.844 1 95.69 300 PRO A CA 1
ATOM 2301 C C . PRO A 1 300 ? 2.059 10.32 22.531 1 95.69 300 PRO A C 1
ATOM 2303 O O . PRO A 1 300 ? 1.811 11.531 22.531 1 95.69 300 PRO A O 1
ATOM 2306 N N . LEU A 1 301 ? 3.146 9.812 23.109 1 97.19 301 LEU A N 1
ATOM 2307 C CA . LEU A 1 301 ? 4.031 10.656 23.906 1 97.19 301 LEU A CA 1
ATOM 2308 C C . LEU A 1 301 ? 4.863 11.57 23.016 1 97.19 301 LEU A C 1
ATOM 2310 O O . LEU A 1 301 ? 5.457 12.539 23.484 1 97.19 301 LEU A O 1
ATOM 2314 N N . ALA A 1 302 ? 4.895 11.266 21.781 1 97.19 302 ALA A N 1
ATOM 2315 C CA . ALA A 1 302 ? 5.668 12.094 20.859 1 97.19 302 ALA A CA 1
ATOM 2316 C C . ALA A 1 302 ? 5.152 13.531 20.844 1 97.19 302 ALA A C 1
ATOM 2318 O O . ALA A 1 302 ? 5.938 14.477 20.922 1 97.19 302 ALA A O 1
ATOM 2319 N N . PHE A 1 303 ? 3.83 13.727 20.797 1 98.19 303 PHE A N 1
ATOM 2320 C CA . PHE A 1 303 ? 3.266 15.07 20.797 1 98.19 303 PHE A CA 1
ATOM 2321 C C . PHE A 1 303 ? 3.201 15.625 22.219 1 98.19 303 PHE A C 1
ATOM 2323 O O . PHE A 1 303 ? 3.34 16.828 22.422 1 98.19 303 PHE A O 1
ATOM 2330 N N . TRP A 1 304 ? 3.049 14.75 23.188 1 98.31 304 TRP A N 1
ATOM 2331 C CA . TRP A 1 304 ? 3.002 15.188 24.578 1 98.31 304 TRP A CA 1
ATOM 2332 C C . TRP A 1 304 ? 4.297 15.891 24.969 1 98.31 304 TRP A C 1
ATOM 2334 O O . TRP A 1 304 ? 4.27 16.969 25.562 1 98.31 304 TRP A O 1
ATOM 2344 N N . ARG A 1 305 ? 5.359 15.375 24.578 1 97.81 305 ARG A N 1
ATOM 2345 C CA . ARG A 1 305 ? 6.676 15.898 24.922 1 97.81 305 ARG A CA 1
ATOM 2346 C C . ARG A 1 305 ? 6.879 17.297 24.328 1 97.81 305 ARG A C 1
ATOM 2348 O O . ARG A 1 305 ? 7.703 18.062 24.812 1 97.81 305 ARG A O 1
ATOM 2355 N N . ARG A 1 306 ? 6.117 17.625 23.297 1 98.19 306 ARG A N 1
ATOM 2356 C CA . ARG A 1 306 ? 6.289 18.891 22.578 1 98.19 306 ARG A CA 1
ATOM 2357 C C . ARG A 1 306 ? 5.711 20.047 23.375 1 98.19 306 ARG A C 1
ATOM 2359 O O . ARG A 1 306 ? 6.023 21.203 23.094 1 98.19 306 ARG A O 1
ATOM 2366 N N . VAL A 1 307 ? 4.883 19.766 24.375 1 98.06 307 VAL A N 1
ATOM 2367 C CA . VAL A 1 307 ? 4.172 20.781 25.141 1 98.06 307 VAL A CA 1
ATOM 2368 C C . VAL A 1 307 ? 5.176 21.734 25.781 1 98.06 307 VAL A C 1
ATOM 2370 O O . VAL A 1 307 ? 4.957 22.953 25.812 1 98.06 307 VAL A O 1
ATOM 2373 N N . LYS A 1 308 ? 6.277 21.266 26.234 1 96.25 308 LYS A N 1
ATOM 2374 C CA . LYS A 1 308 ? 7.27 22.047 26.938 1 96.25 308 LYS A CA 1
ATOM 2375 C C . LYS A 1 308 ? 7.848 23.141 26.047 1 96.25 308 LYS A C 1
ATOM 2377 O O . LYS A 1 308 ? 8.211 24.219 26.531 1 96.25 308 LYS A O 1
ATOM 2382 N N . THR A 1 309 ? 7.918 22.906 24.797 1 97 309 THR A N 1
ATOM 2383 C CA . THR A 1 309 ? 8.469 23.875 23.859 1 97 309 THR A CA 1
ATOM 2384 C C . THR A 1 309 ? 7.574 25.094 23.75 1 97 309 THR A C 1
ATOM 2386 O O . THR A 1 309 ? 8.062 26.219 23.578 1 97 309 THR A O 1
ATOM 2389 N N . TYR A 1 310 ? 6.293 24.922 23.891 1 97.88 310 TYR A N 1
ATOM 2390 C CA . TYR A 1 310 ? 5.34 26 23.672 1 97.88 310 TYR A CA 1
ATOM 2391 C C . TYR A 1 310 ? 4.945 26.641 25 1 97.88 310 TYR A C 1
ATOM 2393 O O . TYR A 1 310 ? 4.531 27.812 25.031 1 97.88 310 TYR A O 1
ATOM 2401 N N . ASP A 1 311 ? 5.031 25.859 26.031 1 96.81 311 ASP A N 1
ATOM 2402 C CA . ASP A 1 311 ? 4.723 26.312 27.391 1 96.81 311 ASP A CA 1
ATOM 2403 C C . ASP A 1 311 ? 5.668 25.703 28.406 1 96.81 311 ASP A C 1
ATOM 2405 O O . ASP A 1 311 ? 5.324 24.719 29.062 1 96.81 311 ASP A O 1
ATOM 2409 N N . ASN A 1 312 ? 6.738 26.328 28.578 1 94.62 312 ASN A N 1
ATOM 2410 C CA . ASN A 1 312 ? 7.789 25.797 29.438 1 94.62 312 ASN A CA 1
ATOM 2411 C C . 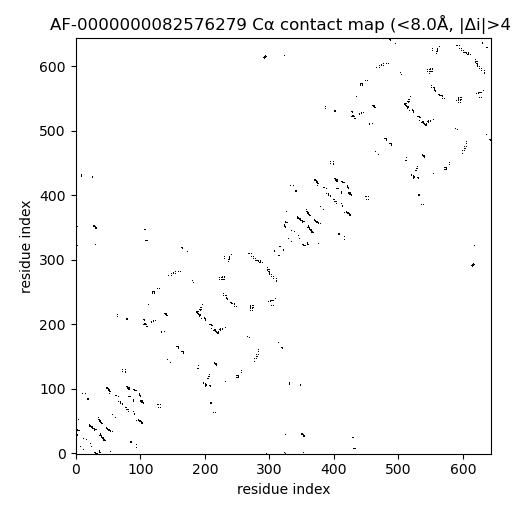ASN A 1 312 ? 7.336 25.75 30.891 1 94.62 312 ASN A C 1
ATOM 2413 O O . ASN A 1 312 ? 7.688 24.812 31.625 1 94.62 312 ASN A O 1
ATOM 2417 N N . ALA A 1 313 ? 6.645 26.688 31.297 1 94.62 313 ALA A N 1
ATOM 2418 C CA . ALA A 1 313 ? 6.152 26.719 32.688 1 94.62 313 ALA A CA 1
ATOM 2419 C C . ALA A 1 313 ? 5.23 25.547 32.969 1 94.62 313 ALA A C 1
ATOM 2421 O O . ALA A 1 313 ? 5.371 24.859 33.969 1 94.62 313 ALA A O 1
ATOM 2422 N N . LEU A 1 314 ? 4.312 25.344 32.094 1 93.94 314 LEU A N 1
ATOM 2423 C CA . LEU A 1 314 ? 3.422 24.203 32.219 1 93.94 314 LEU A CA 1
ATOM 2424 C C . LEU A 1 314 ? 4.207 22.891 32.188 1 93.94 314 LEU A C 1
ATOM 2426 O O . LEU A 1 314 ? 4.031 22.031 33.031 1 93.94 314 LEU A O 1
ATOM 2430 N N . GLY A 1 315 ? 5.121 22.766 31.219 1 93.88 315 GLY A N 1
ATOM 2431 C CA . GLY A 1 315 ? 5.918 21.562 31.078 1 93.88 315 GLY A CA 1
ATOM 2432 C C . GLY A 1 315 ? 6.727 21.219 32.312 1 93.88 315 GLY A C 1
ATOM 2433 O O . GLY A 1 315 ? 6.859 20.047 32.656 1 93.88 315 GLY A O 1
ATOM 2434 N N . SER A 1 316 ? 7.172 22.188 32.938 1 93.38 316 SER A N 1
ATOM 2435 C CA . SER A 1 316 ? 8.023 21.984 34.125 1 93.38 316 SER A CA 1
ATOM 2436 C C . SER A 1 316 ? 7.215 21.531 35.312 1 93.38 316 SER A C 1
ATOM 2438 O O . SER A 1 316 ? 7.766 20.953 36.25 1 93.38 316 SER A O 1
ATOM 2440 N N . ARG A 1 317 ? 5.973 21.734 35.281 1 93.44 317 ARG A N 1
ATOM 2441 C CA . ARG A 1 317 ? 5.105 21.375 36.406 1 93.44 317 ARG A CA 1
ATOM 2442 C C . ARG A 1 317 ? 4.559 19.969 36.25 1 93.44 317 ARG A C 1
ATOM 2444 O O . ARG A 1 317 ? 4.066 19.359 37.219 1 93.44 317 ARG A O 1
ATOM 2451 N N . LEU A 1 318 ? 4.613 19.5 35.094 1 94.38 318 LEU A N 1
ATOM 2452 C CA . LEU A 1 318 ? 4.023 18.203 34.812 1 94.38 318 LEU A CA 1
ATOM 2453 C C . LEU A 1 318 ? 5.016 17.078 35.125 1 94.38 318 LEU A C 1
ATOM 2455 O O . LEU A 1 318 ? 6.145 17.109 34.625 1 94.38 318 LEU A O 1
ATOM 2459 N N . ARG A 1 319 ? 4.641 16.109 35.812 1 93.81 319 ARG A N 1
ATOM 2460 C CA . ARG A 1 319 ? 5.492 15.023 36.281 1 93.81 319 ARG A CA 1
ATOM 2461 C C . ARG A 1 319 ? 6.07 14.227 35.094 1 93.81 319 ARG A C 1
ATOM 2463 O O . ARG A 1 319 ? 7.246 13.852 35.125 1 93.81 319 ARG A O 1
ATOM 2470 N N . THR A 1 320 ? 5.309 13.984 34.094 1 94.88 320 THR A N 1
ATOM 2471 C CA . THR A 1 320 ? 5.703 13.102 33 1 94.88 320 THR A CA 1
ATOM 2472 C C . THR A 1 320 ? 6.59 13.836 32 1 94.88 320 THR A C 1
ATOM 2474 O O . THR A 1 320 ? 7.137 13.219 31.078 1 94.88 320 THR A O 1
ATOM 2477 N N . LEU A 1 321 ? 6.703 15.172 32.156 1 92.12 321 LEU A N 1
ATOM 2478 C CA . LEU A 1 321 ? 7.512 15.969 31.234 1 92.12 321 LEU A CA 1
ATOM 2479 C C . LEU A 1 321 ? 8.695 16.594 31.953 1 92.12 321 LEU A C 1
ATOM 2481 O O . LEU A 1 321 ? 9.523 17.266 31.328 1 92.12 321 LEU A O 1
ATOM 2485 N N . ALA A 1 322 ? 8.688 16.5 33.344 1 78.62 322 ALA A N 1
ATOM 2486 C CA . ALA A 1 322 ? 9.75 17.078 34.156 1 78.62 322 ALA A CA 1
ATOM 2487 C C . ALA A 1 322 ? 11.078 16.375 33.906 1 78.62 322 ALA A C 1
ATOM 2489 O O . ALA A 1 322 ? 11.102 15.172 33.625 1 78.62 322 ALA A O 1
ATOM 2490 N N . MET B 1 1 ? -2.102 -5.051 1.803 1 55.94 1 MET 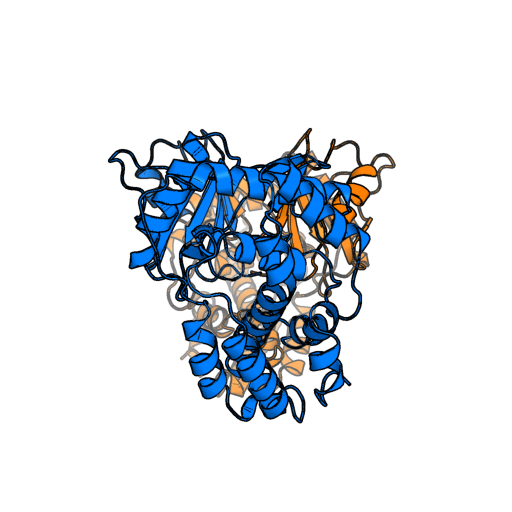B N 1
ATOM 2491 C CA . MET B 1 1 ? -0.758 -5.586 1.6 1 55.94 1 MET B CA 1
ATOM 2492 C C . MET B 1 1 ? 0.293 -4.492 1.758 1 55.94 1 MET B C 1
ATOM 2494 O O . MET B 1 1 ? 0.004 -3.312 1.548 1 55.94 1 MET B O 1
ATOM 2498 N N . ALA B 1 2 ? 1.564 -4.863 2.391 1 65.31 2 ALA B N 1
ATOM 2499 C CA . ALA B 1 2 ? 2.207 -3.977 3.357 1 65.31 2 ALA B CA 1
ATOM 2500 C C . ALA B 1 2 ? 3.576 -3.521 2.859 1 65.31 2 ALA B C 1
ATOM 2502 O O . ALA B 1 2 ? 4.16 -4.148 1.973 1 65.31 2 ALA B O 1
ATOM 2503 N N . VAL B 1 3 ? 3.809 -2.359 2.736 1 75.88 3 VAL B N 1
ATOM 2504 C CA . VAL B 1 3 ? 5.16 -1.814 2.801 1 75.88 3 VAL B CA 1
ATOM 2505 C C . VAL B 1 3 ? 5.742 -2.035 4.195 1 75.88 3 VAL B C 1
ATOM 2507 O O . VAL B 1 3 ? 5.219 -1.512 5.18 1 75.88 3 VAL B O 1
ATOM 2510 N N . TYR B 1 4 ? 6.781 -2.943 4.258 1 80.62 4 TYR B N 1
ATOM 2511 C CA . TYR B 1 4 ? 7.398 -3.279 5.535 1 80.62 4 TYR B CA 1
ATOM 2512 C C . TYR B 1 4 ? 8.5 -2.289 5.891 1 80.62 4 TYR B C 1
ATOM 2514 O O . TYR B 1 4 ? 8.656 -1.913 7.055 1 80.62 4 TYR B O 1
ATOM 2522 N N . THR B 1 5 ? 9.266 -1.974 4.906 1 85.5 5 THR B N 1
ATOM 2523 C CA . THR B 1 5 ? 10.352 -1.021 5.078 1 85.5 5 THR B CA 1
ATOM 2524 C C . THR B 1 5 ? 10.031 0.303 4.391 1 85.5 5 THR B C 1
ATOM 2526 O O . THR B 1 5 ? 9.805 0.343 3.18 1 85.5 5 THR B O 1
ATOM 2529 N N . GLN B 1 6 ? 10.031 1.25 5.125 1 88.69 6 GLN B N 1
ATOM 2530 C CA . GLN B 1 6 ? 9.742 2.576 4.59 1 88.69 6 GLN B CA 1
ATOM 2531 C C . GLN B 1 6 ? 11 3.227 4.016 1 88.69 6 GLN B C 1
ATOM 2533 O O . GLN B 1 6 ? 12.07 3.174 4.633 1 88.69 6 GLN B O 1
ATOM 2538 N N . VAL B 1 7 ? 10.844 3.793 2.863 1 93.56 7 VAL B N 1
ATOM 2539 C CA . VAL B 1 7 ? 11.914 4.523 2.199 1 93.56 7 VAL B CA 1
ATOM 2540 C C . VAL B 1 7 ? 11.531 5.992 2.061 1 93.56 7 VAL B C 1
ATOM 2542 O O . VAL B 1 7 ? 10.516 6.32 1.449 1 93.56 7 VAL B O 1
ATOM 2545 N N . SER B 1 8 ? 12.32 6.84 2.637 1 93.19 8 SER B N 1
ATOM 2546 C CA . SER B 1 8 ? 12.047 8.266 2.512 1 93.19 8 SER B CA 1
ATOM 2547 C C . SER B 1 8 ? 12.328 8.766 1.097 1 93.19 8 SER B C 1
ATOM 2549 O O . SER B 1 8 ? 13.094 8.141 0.356 1 93.19 8 SER B O 1
ATOM 2551 N N . ALA B 1 9 ? 11.719 9.883 0.766 1 93.06 9 ALA B N 1
ATOM 2552 C CA . ALA B 1 9 ? 11.969 10.492 -0.535 1 93.06 9 ALA B CA 1
ATOM 2553 C C . ALA B 1 9 ? 13.445 10.844 -0.7 1 93.06 9 ALA B C 1
ATOM 2555 O O . ALA B 1 9 ? 14.008 10.695 -1.789 1 93.06 9 ALA B O 1
ATOM 2556 N N . GLU B 1 10 ? 14.047 11.312 0.368 1 93.88 10 GLU B N 1
ATOM 2557 C CA . GLU B 1 10 ? 15.453 11.695 0.333 1 93.88 10 GLU B CA 1
ATOM 2558 C C . GLU B 1 10 ? 16.344 10.492 0.057 1 93.88 10 GLU B C 1
ATOM 2560 O O . GLU B 1 10 ? 17.25 10.555 -0.785 1 93.88 10 GLU B O 1
ATOM 2565 N N . ALA B 1 11 ? 16.078 9.406 0.772 1 95.88 11 ALA B N 1
ATOM 2566 C CA . ALA B 1 11 ? 16.859 8.18 0.578 1 95.88 11 ALA B CA 1
ATOM 2567 C C . ALA B 1 11 ? 16.672 7.637 -0.837 1 95.88 11 ALA B C 1
ATOM 2569 O O . ALA B 1 11 ? 17.625 7.188 -1.466 1 95.88 11 ALA B O 1
ATOM 2570 N N . LEU B 1 12 ? 15.492 7.707 -1.311 1 97.06 12 LEU B N 1
ATOM 2571 C CA . LEU B 1 12 ? 15.188 7.203 -2.646 1 97.06 12 LEU B CA 1
ATOM 2572 C C . LEU B 1 12 ? 15.867 8.055 -3.713 1 97.06 12 LEU B C 1
ATOM 2574 O O . LEU B 1 12 ? 16.406 7.527 -4.688 1 97.06 12 LEU B O 1
ATOM 2578 N N . SER B 1 13 ? 15.781 9.359 -3.576 1 96.12 13 SER B N 1
ATOM 2579 C CA . SER B 1 13 ? 16.453 10.25 -4.516 1 96.12 13 SER B CA 1
ATOM 2580 C C . SER B 1 13 ? 17.938 9.953 -4.594 1 96.12 13 SER B C 1
ATOM 2582 O O . SER B 1 13 ? 18.5 9.859 -5.688 1 96.12 13 SER B O 1
ATOM 2584 N N . ALA B 1 14 ? 18.531 9.828 -3.438 1 96.38 14 ALA B N 1
ATOM 2585 C CA . ALA B 1 14 ? 19.953 9.492 -3.391 1 96.38 14 ALA B CA 1
ATOM 2586 C C . ALA B 1 14 ? 20.219 8.148 -4.062 1 96.38 14 ALA B C 1
ATOM 2588 O O . ALA B 1 14 ? 21.203 7.992 -4.785 1 96.38 14 ALA B O 1
ATOM 2589 N N . PHE B 1 15 ? 19.422 7.215 -3.83 1 98 15 PHE B N 1
ATOM 2590 C CA . PHE B 1 15 ? 19.516 5.887 -4.43 1 98 15 PHE B CA 1
ATOM 2591 C C . PHE B 1 15 ? 19.469 5.977 -5.953 1 98 15 PHE B C 1
ATOM 2593 O O . PHE B 1 15 ? 20.281 5.34 -6.637 1 98 15 PHE B O 1
ATOM 2600 N N . LEU B 1 16 ? 18.562 6.77 -6.484 1 98 16 LEU B N 1
ATOM 2601 C CA . LEU B 1 16 ? 18.328 6.879 -7.922 1 98 16 LEU B CA 1
ATOM 2602 C C . LEU B 1 16 ? 19.5 7.582 -8.602 1 98 16 LEU B C 1
ATOM 2604 O O . LEU B 1 16 ? 19.688 7.453 -9.812 1 98 16 LEU B O 1
ATOM 2608 N N . ASP B 1 17 ? 20.297 8.359 -7.848 1 97 17 ASP B N 1
ATOM 2609 C CA . ASP B 1 17 ? 21.453 9.055 -8.406 1 97 17 ASP B CA 1
ATOM 2610 C C . ASP B 1 17 ? 22.453 8.062 -8.992 1 97 17 ASP B C 1
ATOM 2612 O O . ASP B 1 17 ? 23.266 8.43 -9.836 1 97 17 ASP B O 1
ATOM 2616 N N . ARG B 1 18 ? 22.359 6.84 -8.547 1 96.5 18 ARG B N 1
ATOM 2617 C CA . ARG B 1 18 ? 23.25 5.793 -9.031 1 96.5 18 ARG B CA 1
ATOM 2618 C C . ARG B 1 18 ? 22.906 5.395 -10.461 1 96.5 18 ARG B C 1
ATOM 2620 O O . ARG B 1 18 ? 23.719 4.781 -11.156 1 96.5 18 ARG B O 1
ATOM 2627 N N . PHE B 1 19 ? 21.688 5.688 -10.867 1 98.19 19 PHE B N 1
ATOM 2628 C CA . PHE B 1 19 ? 21.141 5.203 -12.125 1 98.19 19 PHE B CA 1
ATOM 2629 C C . PHE B 1 19 ? 21.047 6.332 -13.141 1 98.19 19 PHE B C 1
ATOM 2631 O O . PHE B 1 19 ? 21.109 7.508 -12.781 1 98.19 19 PHE B O 1
ATOM 2638 N N . ASP B 1 20 ? 20.953 5.98 -14.406 1 97.81 20 ASP B N 1
ATOM 2639 C CA . ASP B 1 20 ? 20.641 6.934 -15.469 1 97.81 20 ASP B CA 1
ATOM 2640 C C . ASP B 1 20 ? 19.141 6.934 -15.781 1 97.81 20 ASP B C 1
ATOM 2642 O O . ASP B 1 20 ? 18.734 6.621 -16.906 1 97.81 20 ASP B O 1
ATOM 2646 N N . VAL B 1 21 ? 18.359 7.262 -14.727 1 97.81 21 VAL B N 1
ATOM 2647 C CA . VAL B 1 21 ? 16.906 7.117 -14.883 1 97.81 21 VAL B CA 1
ATOM 2648 C C . VAL B 1 21 ? 16.234 8.461 -14.656 1 97.81 21 VAL B C 1
ATOM 2650 O O . VAL B 1 21 ? 15 8.539 -14.57 1 97.81 21 VAL B O 1
ATOM 2653 N N . GLY B 1 22 ? 17 9.586 -14.586 1 97.44 22 GLY B N 1
ATOM 2654 C CA . GLY B 1 22 ? 16.422 10.898 -14.344 1 97.44 22 GLY B CA 1
ATOM 2655 C C . GLY B 1 22 ? 16.203 11.188 -12.867 1 97.44 22 GLY B C 1
ATOM 2656 O O . GLY B 1 22 ? 16.812 10.555 -12.008 1 97.44 22 GLY B O 1
ATOM 2657 N N . GLU B 1 23 ? 15.336 12.219 -12.555 1 97.12 23 GLU B N 1
ATOM 2658 C CA . GLU B 1 23 ? 15.094 12.68 -11.195 1 97.12 23 GLU B CA 1
ATOM 2659 C C . GLU B 1 23 ? 13.742 12.188 -10.68 1 97.12 23 GLU B C 1
ATOM 2661 O O . GLU B 1 23 ? 12.797 12.039 -11.453 1 97.12 23 GLU B O 1
ATOM 2666 N N . LEU B 1 24 ? 13.75 11.961 -9.375 1 97.56 24 LEU B N 1
ATOM 2667 C CA . LEU B 1 24 ? 12.539 11.477 -8.711 1 97.56 24 LEU B CA 1
ATOM 2668 C C . LEU B 1 24 ? 11.391 12.461 -8.883 1 97.56 24 LEU B C 1
ATOM 2670 O O . LEU B 1 24 ? 11.547 13.656 -8.625 1 97.56 24 LEU B O 1
ATOM 2674 N N . VAL B 1 25 ? 10.219 12 -9.359 1 97.44 25 VAL B N 1
ATOM 2675 C CA . VAL B 1 25 ? 9.031 12.82 -9.578 1 97.44 25 VAL B CA 1
ATOM 2676 C C . VAL B 1 25 ? 7.922 12.391 -8.625 1 97.44 25 VAL B C 1
ATOM 2678 O O . VAL B 1 25 ? 7.191 13.227 -8.094 1 97.44 25 VAL B O 1
ATOM 2681 N N . SER B 1 26 ? 7.797 11.125 -8.422 1 96.5 26 SER B N 1
ATOM 2682 C CA . SER B 1 26 ? 6.805 10.578 -7.504 1 96.5 26 SER B CA 1
ATOM 2683 C C . SER B 1 26 ? 7.223 9.203 -6.992 1 96.5 26 SER B C 1
ATOM 2685 O O . SER B 1 26 ? 7.961 8.484 -7.668 1 96.5 26 SER B O 1
ATOM 2687 N N . ALA B 1 27 ? 6.816 8.883 -5.812 1 95.81 27 ALA B N 1
ATOM 2688 C CA . ALA B 1 27 ? 7.066 7.582 -5.195 1 95.81 27 ALA B CA 1
ATOM 2689 C C . ALA B 1 27 ? 5.918 7.188 -4.27 1 95.81 27 ALA B C 1
ATOM 2691 O O . ALA B 1 27 ? 5.574 7.93 -3.346 1 95.81 27 ALA B O 1
ATOM 2692 N N . LYS B 1 28 ? 5.34 6.051 -4.559 1 94.19 28 LYS B N 1
ATOM 2693 C CA . LYS B 1 28 ? 4.254 5.531 -3.734 1 94.19 28 LYS B CA 1
ATOM 2694 C C . LYS B 1 28 ? 4.523 4.086 -3.318 1 94.19 28 LYS B C 1
ATOM 2696 O O . LYS B 1 28 ? 4.82 3.238 -4.164 1 94.19 28 LYS B O 1
ATOM 2701 N N . GLY B 1 29 ? 4.504 3.852 -1.959 1 92.88 29 GLY B N 1
ATOM 2702 C CA . GLY B 1 29 ? 4.473 2.459 -1.542 1 92.88 29 GLY B CA 1
ATOM 2703 C C . GLY B 1 29 ? 3.23 1.725 -2.012 1 92.88 29 GLY B C 1
ATOM 2704 O O . GLY B 1 29 ? 2.119 2.252 -1.927 1 92.88 29 GLY B O 1
ATOM 2705 N N . ILE B 1 30 ? 3.41 0.549 -2.594 1 91.75 30 ILE B N 1
ATOM 2706 C CA . ILE B 1 30 ? 2.262 -0.158 -3.152 1 91.75 30 ILE B CA 1
ATOM 2707 C C . ILE B 1 30 ? 2.045 -1.467 -2.396 1 91.75 30 ILE B C 1
ATOM 2709 O O . ILE B 1 30 ? 2.99 -2.045 -1.856 1 91.75 30 ILE B O 1
ATOM 2713 N N . ALA B 1 31 ? 0.759 -1.876 -2.326 1 80.69 31 ALA B N 1
ATOM 2714 C CA . ALA B 1 31 ? 0.338 -3.068 -1.594 1 80.69 31 ALA B CA 1
ATOM 2715 C C . ALA B 1 31 ? 0.443 -4.312 -2.469 1 80.69 31 ALA B C 1
ATOM 2717 O O . ALA B 1 31 ? -0.463 -5.152 -2.479 1 80.69 31 ALA B O 1
ATOM 2718 N N . GLU B 1 32 ? 1.418 -4.414 -3.256 1 76.75 32 GLU B N 1
ATOM 2719 C CA . GLU B 1 32 ? 1.586 -5.59 -4.109 1 76.75 32 GLU B CA 1
ATOM 2720 C C . GLU B 1 32 ? 2.621 -6.547 -3.529 1 76.75 32 GLU B C 1
ATOM 2722 O O . GLU B 1 32 ? 3.719 -6.133 -3.15 1 76.75 32 GLU B O 1
ATOM 2727 N N . GLY B 1 33 ? 2.217 -7.719 -3.475 1 69.06 33 GLY B N 1
ATOM 2728 C CA . GLY B 1 33 ? 3.105 -8.766 -2.988 1 69.06 33 GLY B CA 1
ATOM 2729 C C . GLY B 1 33 ? 3.084 -8.914 -1.478 1 69.06 33 GLY B C 1
ATOM 2730 O O . GLY B 1 33 ? 2.725 -7.973 -0.763 1 69.06 33 GLY B O 1
ATOM 2731 N N . VAL B 1 34 ? 3.385 -10.07 -0.906 1 66.75 34 VAL B N 1
ATOM 2732 C CA . VAL B 1 34 ? 3.264 -10.344 0.522 1 66.75 34 VAL B CA 1
ATOM 2733 C C . VAL B 1 34 ? 4.652 -10.508 1.137 1 66.75 34 VAL B C 1
ATOM 2735 O O . VAL B 1 34 ? 4.797 -10.523 2.361 1 66.75 34 VAL B O 1
ATOM 2738 N N . GLU B 1 35 ? 5.672 -10.43 0.276 1 76.94 35 GLU B N 1
ATOM 2739 C CA . GLU B 1 35 ? 6.969 -10.836 0.817 1 76.94 35 GLU B CA 1
ATOM 2740 C C . GLU B 1 35 ? 7.93 -9.656 0.884 1 76.94 35 GLU B C 1
ATOM 2742 O O . GLU B 1 35 ? 8.867 -9.656 1.69 1 76.94 35 GLU B O 1
ATOM 2747 N N . ASN B 1 36 ? 7.699 -8.703 0.044 1 87.62 36 ASN B N 1
ATOM 2748 C CA . ASN B 1 36 ? 8.672 -7.625 -0.113 1 87.62 36 ASN B CA 1
ATOM 2749 C C . ASN B 1 36 ? 8 -6.258 -0.05 1 87.62 36 ASN B C 1
ATOM 2751 O O . ASN B 1 36 ? 6.777 -6.152 -0.166 1 87.62 36 ASN B O 1
ATOM 2755 N N . SER B 1 37 ? 8.766 -5.254 0.285 1 91.88 37 SER B N 1
ATOM 2756 C CA . SER B 1 37 ? 8.297 -3.877 0.148 1 91.88 37 SER B CA 1
ATOM 2757 C C . SER B 1 37 ? 8.477 -3.373 -1.28 1 91.88 37 SER B C 1
ATOM 2759 O O . SER B 1 37 ? 9.562 -3.484 -1.852 1 91.88 37 SER B O 1
ATOM 2761 N N . ASN B 1 38 ? 7.461 -2.857 -1.829 1 93.75 38 ASN B N 1
ATOM 2762 C CA . ASN B 1 38 ? 7.508 -2.359 -3.199 1 93.75 38 ASN B CA 1
ATOM 2763 C C . ASN B 1 38 ? 7.055 -0.906 -3.285 1 93.75 38 ASN B C 1
ATOM 2765 O O . ASN B 1 38 ? 6.125 -0.5 -2.584 1 93.75 38 ASN B O 1
ATOM 2769 N N . TYR B 1 39 ? 7.691 -0.158 -4.121 1 95.81 39 TYR B N 1
ATOM 2770 C CA . TYR B 1 39 ? 7.34 1.229 -4.41 1 95.81 39 TYR B CA 1
ATOM 2771 C C . TYR B 1 39 ? 7.168 1.447 -5.91 1 95.81 39 TYR B C 1
ATOM 2773 O O . TYR B 1 39 ? 7.969 0.961 -6.711 1 95.81 39 TYR B O 1
ATOM 2781 N N . LEU B 1 40 ? 6.078 2.086 -6.293 1 96.69 40 LEU B N 1
ATOM 2782 C CA . LEU B 1 40 ? 5.977 2.652 -7.633 1 96.69 40 LEU B CA 1
ATOM 2783 C C . LEU B 1 40 ? 6.734 3.975 -7.723 1 96.69 40 LEU B C 1
ATOM 2785 O O . LEU B 1 40 ? 6.445 4.91 -6.973 1 96.69 40 LEU B O 1
ATOM 2789 N N . VAL B 1 41 ? 7.711 4.082 -8.617 1 98 41 VAL B N 1
ATOM 2790 C CA . VAL B 1 41 ? 8.617 5.227 -8.703 1 98 41 VAL B CA 1
ATOM 2791 C C . VAL B 1 41 ? 8.523 5.852 -10.094 1 98 41 VAL B C 1
ATOM 2793 O O . VAL B 1 41 ? 8.734 5.176 -11.102 1 98 41 VAL B O 1
ATOM 2796 N N . ASP B 1 42 ? 8.195 7.086 -10.141 1 98 42 ASP B N 1
ATOM 2797 C CA . ASP B 1 42 ? 8.273 7.867 -11.367 1 98 42 ASP B CA 1
ATOM 2798 C C . ASP B 1 42 ? 9.484 8.797 -11.352 1 98 42 ASP B C 1
ATOM 2800 O O . ASP B 1 42 ? 9.719 9.5 -10.367 1 98 42 ASP B O 1
ATOM 2804 N N . THR B 1 43 ? 10.203 8.781 -12.398 1 98.06 43 THR B N 1
ATOM 2805 C CA . THR B 1 43 ? 11.266 9.75 -12.641 1 98.06 43 THR B CA 1
ATOM 2806 C C . THR B 1 43 ? 10.953 10.617 -13.859 1 98.06 43 THR B C 1
ATOM 2808 O O . THR B 1 43 ? 9.922 10.422 -14.508 1 98.06 43 THR B O 1
ATOM 2811 N N . THR B 1 44 ? 11.828 11.523 -14.117 1 97.56 44 THR B N 1
ATOM 2812 C CA . THR B 1 44 ? 11.656 12.391 -15.281 1 97.56 44 THR B CA 1
ATOM 2813 C C . THR B 1 44 ? 11.812 11.594 -16.578 1 97.56 44 THR B C 1
ATOM 2815 O O . THR B 1 44 ? 11.461 12.078 -17.656 1 97.56 44 THR B O 1
ATOM 2818 N N . LYS B 1 45 ? 12.312 10.336 -16.5 1 97 45 LYS B N 1
ATOM 2819 C CA . LYS B 1 45 ? 12.562 9.562 -17.703 1 97 45 LYS B CA 1
ATOM 2820 C C . LYS B 1 45 ? 11.578 8.406 -17.844 1 97 45 LYS B C 1
ATOM 2822 O O . LYS B 1 45 ? 11.133 8.094 -18.953 1 97 45 LYS B O 1
ATOM 2827 N N . SER B 1 46 ? 11.281 7.766 -16.719 1 96.5 46 SER B N 1
ATOM 2828 C CA . SER B 1 46 ? 10.5 6.539 -16.828 1 96.5 46 SER B CA 1
ATOM 2829 C C . SER B 1 46 ? 9.867 6.172 -15.484 1 96.5 46 SER B C 1
ATOM 2831 O O . SER B 1 46 ? 10 6.906 -14.508 1 96.5 46 SER B O 1
ATOM 2833 N N . ARG B 1 47 ? 9.078 5.18 -15.555 1 97.88 47 ARG B N 1
ATOM 2834 C CA . ARG B 1 47 ? 8.461 4.582 -14.383 1 97.88 47 ARG B CA 1
ATOM 2835 C C . ARG B 1 47 ? 9.125 3.256 -14.031 1 97.88 47 ARG B C 1
ATOM 2837 O O . ARG B 1 47 ? 9.477 2.477 -14.914 1 97.88 47 ARG B O 1
ATOM 2844 N N . PHE B 1 48 ? 9.266 2.971 -12.648 1 98.31 48 PHE B N 1
ATOM 2845 C CA . PHE B 1 48 ? 9.961 1.784 -12.156 1 98.31 48 PHE B CA 1
ATOM 2846 C C . PHE B 1 48 ? 9.266 1.223 -10.922 1 98.31 48 PHE B C 1
ATOM 2848 O O . PHE B 1 48 ? 8.375 1.867 -10.359 1 98.31 48 PHE B O 1
ATOM 2855 N N . ILE B 1 49 ? 9.594 0.035 -10.594 1 97.5 49 ILE B N 1
ATOM 2856 C CA . ILE B 1 49 ? 9.297 -0.544 -9.289 1 97.5 49 ILE B CA 1
ATOM 2857 C C . ILE B 1 49 ? 10.586 -0.683 -8.477 1 97.5 49 ILE B C 1
ATOM 2859 O O . ILE B 1 49 ? 11.586 -1.214 -8.977 1 97.5 49 ILE B O 1
ATOM 2863 N N . LEU B 1 50 ? 10.609 -0.092 -7.32 1 97.69 50 LEU B N 1
ATOM 2864 C CA . LEU B 1 50 ? 11.656 -0.371 -6.344 1 97.69 50 LEU B CA 1
ATOM 2865 C C . LEU B 1 50 ? 11.227 -1.479 -5.391 1 97.69 50 LEU B C 1
ATOM 2867 O O . LEU B 1 50 ? 10.164 -1.392 -4.766 1 97.69 50 LEU B O 1
ATOM 2871 N N . THR B 1 51 ? 12.016 -2.475 -5.316 1 95.94 51 THR B N 1
ATOM 2872 C CA . THR B 1 51 ? 11.727 -3.582 -4.414 1 95.94 51 THR B CA 1
ATOM 2873 C C . THR B 1 51 ? 12.805 -3.688 -3.332 1 95.94 51 THR B C 1
ATOM 2875 O O . THR B 1 51 ? 14 -3.666 -3.631 1 95.94 51 THR B O 1
ATOM 2878 N N . LEU B 1 52 ? 12.43 -3.68 -2.092 1 95.31 52 LEU B N 1
ATOM 2879 C CA . LEU B 1 52 ? 13.281 -4.039 -0.966 1 95.31 52 LEU B CA 1
ATOM 2880 C C . LEU B 1 52 ? 12.969 -5.449 -0.474 1 95.31 52 LEU B C 1
ATOM 2882 O O . LEU B 1 52 ? 11.828 -5.742 -0.108 1 95.31 52 LEU B O 1
ATOM 2886 N N . TYR B 1 53 ? 13.953 -6.281 -0.539 1 92.81 53 TYR B N 1
ATOM 2887 C CA . TYR B 1 53 ? 13.773 -7.684 -0.19 1 92.81 53 TYR B CA 1
ATOM 2888 C C . TYR B 1 53 ? 13.859 -7.887 1.318 1 92.81 53 TYR B C 1
ATOM 2890 O O . TYR B 1 53 ? 14.891 -7.598 1.933 1 92.81 53 TYR B O 1
ATOM 2898 N N . GLU B 1 54 ? 12.844 -8.414 1.813 1 87.75 54 GLU B N 1
ATOM 2899 C CA . GLU B 1 54 ? 12.719 -8.57 3.26 1 87.75 54 GLU B CA 1
ATOM 2900 C C . GLU B 1 54 ? 13.234 -9.93 3.713 1 87.75 54 GLU B C 1
ATOM 2902 O O . GLU B 1 54 ? 13.977 -10.594 2.982 1 87.75 54 GLU B O 1
ATOM 2907 N N . LYS B 1 55 ? 12.969 -10.438 4.855 1 73.56 55 LYS B N 1
ATOM 2908 C CA . LYS B 1 55 ? 13.617 -11.57 5.512 1 73.56 55 LYS B CA 1
ATOM 2909 C C . LYS B 1 55 ? 13.352 -12.867 4.762 1 73.56 55 LYS B C 1
ATOM 2911 O O . LYS B 1 55 ? 14.188 -13.773 4.77 1 73.56 55 LYS B O 1
ATOM 2916 N N . ARG B 1 56 ? 12.492 -13.07 3.92 1 66.62 56 ARG B N 1
ATOM 2917 C CA . ARG B 1 56 ? 12.172 -14.352 3.299 1 66.62 56 ARG B CA 1
ATOM 2918 C C . ARG B 1 56 ? 13.07 -14.617 2.094 1 66.62 56 ARG B C 1
ATOM 2920 O O . ARG B 1 56 ? 13.297 -15.773 1.723 1 66.62 56 ARG B O 1
ATOM 2927 N N . VAL B 1 57 ? 13.531 -13.516 1.546 1 70 57 VAL B N 1
ATOM 2928 C CA . VAL B 1 57 ? 14.391 -13.688 0.379 1 70 57 VAL B CA 1
ATOM 2929 C C . VAL B 1 57 ? 15.859 -13.562 0.792 1 70 57 VAL B C 1
ATOM 2931 O O . VAL B 1 57 ? 16.281 -12.523 1.306 1 70 57 VAL B O 1
ATOM 2934 N N . ALA B 1 58 ? 16.547 -14.711 0.606 1 76.81 58 ALA B N 1
ATOM 2935 C CA . ALA B 1 58 ? 17.984 -14.664 0.906 1 76.81 58 ALA B CA 1
ATOM 2936 C C . ALA B 1 58 ? 18.719 -13.828 -0.128 1 76.81 58 ALA B C 1
ATOM 2938 O O . ALA B 1 58 ? 18.594 -14.047 -1.333 1 76.81 58 ALA B O 1
ATOM 2939 N N . ALA B 1 59 ? 19.438 -12.93 0.335 1 80.88 59 ALA B N 1
ATOM 2940 C CA . ALA B 1 59 ? 20.219 -12.047 -0.532 1 80.88 59 ALA B CA 1
ATOM 2941 C C . ALA B 1 59 ? 21.047 -12.852 -1.528 1 80.88 59 ALA B C 1
ATOM 2943 O O . ALA B 1 59 ? 21.266 -12.414 -2.664 1 80.88 59 ALA B O 1
ATOM 2944 N N . GLY B 1 60 ? 21.406 -14.031 -1.131 1 88.5 60 GLY B N 1
ATOM 2945 C CA . GLY B 1 60 ? 22.234 -14.883 -1.97 1 88.5 60 GLY B CA 1
ATOM 2946 C C . GLY B 1 60 ? 21.5 -15.438 -3.174 1 88.5 60 GLY B C 1
ATOM 2947 O O . GLY B 1 60 ? 22.125 -15.906 -4.129 1 88.5 60 GLY B O 1
ATOM 2948 N N . ASP B 1 61 ? 20.203 -15.328 -3.18 1 93.06 61 ASP B N 1
ATOM 2949 C CA . ASP B 1 61 ? 19.391 -15.867 -4.262 1 93.06 61 ASP B CA 1
ATOM 2950 C C . ASP B 1 61 ? 19.109 -14.805 -5.324 1 93.06 61 ASP B C 1
ATOM 2952 O O . ASP B 1 61 ? 18.688 -15.133 -6.434 1 93.06 61 ASP B O 1
ATOM 2956 N N . LEU B 1 62 ? 19.359 -13.594 -5.02 1 94.69 62 LEU B N 1
ATOM 2957 C CA . LEU B 1 62 ? 18.922 -12.484 -5.859 1 94.69 62 LEU B CA 1
ATOM 2958 C C . LEU B 1 62 ? 19.594 -12.539 -7.227 1 94.69 62 LEU B C 1
ATOM 2960 O O . LEU B 1 62 ? 18.953 -12.289 -8.25 1 94.69 62 LEU B O 1
ATOM 2964 N N . PRO B 1 63 ? 20.891 -12.961 -7.305 1 95.94 63 PRO B N 1
ATOM 2965 C CA . PRO B 1 63 ? 21.516 -13.039 -8.625 1 95.94 63 PRO B CA 1
ATOM 2966 C C . PRO B 1 63 ? 20.812 -14.016 -9.555 1 95.94 63 PRO B C 1
ATOM 2968 O O . PRO B 1 63 ? 20.688 -13.758 -10.758 1 95.94 63 PRO B O 1
ATOM 2971 N N . TYR B 1 64 ? 20.312 -15.102 -9.023 1 97.19 64 TYR B N 1
ATOM 2972 C CA . TYR B 1 64 ? 19.578 -16.062 -9.828 1 97.19 64 TYR B CA 1
ATOM 2973 C C . TYR B 1 64 ? 18.328 -15.438 -10.422 1 97.19 64 TYR B C 1
ATOM 2975 O O . TYR B 1 64 ? 18.062 -15.578 -11.625 1 97.19 64 TYR B O 1
ATOM 2983 N N . PHE B 1 65 ? 17.594 -14.742 -9.586 1 97 65 PHE B N 1
ATOM 2984 C CA . PHE B 1 65 ? 16.344 -14.141 -10.039 1 97 65 PHE B CA 1
ATOM 2985 C C . PHE B 1 65 ? 16.625 -13.086 -11.109 1 97 65 PHE B C 1
ATOM 2987 O O . PHE B 1 65 ? 15.914 -13.031 -12.117 1 97 65 PHE B O 1
ATOM 2994 N N . MET B 1 66 ? 17.625 -12.266 -10.883 1 96.94 66 MET B N 1
ATOM 2995 C CA . MET B 1 66 ? 17.984 -11.242 -11.859 1 96.94 66 MET B CA 1
ATOM 2996 C C . MET B 1 66 ? 18.375 -11.867 -13.195 1 96.94 66 MET B C 1
ATOM 2998 O O . MET B 1 66 ? 17.953 -11.406 -14.258 1 96.94 66 MET B O 1
ATOM 3002 N N . ALA B 1 67 ? 19.141 -12.914 -13.086 1 97.88 67 ALA B N 1
ATOM 3003 C CA . ALA B 1 67 ? 19.578 -13.602 -14.297 1 97.88 67 ALA B CA 1
ATOM 3004 C C . ALA B 1 67 ? 18.406 -14.219 -15.047 1 97.88 67 ALA B C 1
ATOM 3006 O O . ALA B 1 67 ? 18.344 -14.164 -16.281 1 97.88 67 ALA B O 1
ATOM 3007 N N . LEU B 1 68 ? 17.516 -14.789 -14.328 1 98.5 68 LEU B N 1
ATOM 3008 C CA . LEU B 1 68 ? 16.359 -15.414 -14.945 1 98.5 68 LEU B CA 1
ATOM 3009 C C . LEU B 1 68 ? 15.5 -14.367 -15.656 1 98.5 68 LEU B C 1
ATOM 3011 O O . LEU B 1 68 ? 15.094 -14.57 -16.797 1 98.5 68 LEU B O 1
ATOM 3015 N N . LEU B 1 69 ? 15.234 -13.266 -14.984 1 98.31 69 LEU B N 1
ATOM 3016 C CA . LEU B 1 69 ? 14.422 -12.203 -15.562 1 98.31 69 LEU B CA 1
ATOM 3017 C C . LEU B 1 69 ? 15.086 -11.633 -16.812 1 98.31 69 LEU B C 1
ATOM 3019 O O . LEU B 1 69 ? 14.414 -11.375 -17.812 1 98.31 69 LEU B O 1
ATOM 3023 N N . ASP B 1 70 ? 16.359 -11.469 -16.75 1 97.75 70 ASP B N 1
ATOM 3024 C CA . ASP B 1 70 ? 17.094 -10.992 -17.906 1 97.75 70 ASP B CA 1
ATOM 3025 C C . ASP B 1 70 ? 17 -11.977 -19.062 1 97.75 70 ASP B C 1
ATOM 3027 O O . ASP B 1 70 ? 16.766 -11.57 -20.219 1 97.75 70 ASP B O 1
ATOM 3031 N N . HIS B 1 71 ? 17.188 -13.234 -18.766 1 98.5 71 HIS B N 1
ATOM 3032 C CA . HIS B 1 71 ? 17.109 -14.297 -19.781 1 98.5 71 HIS B CA 1
ATOM 3033 C C . HIS B 1 71 ? 15.75 -14.312 -20.453 1 98.5 71 HIS B C 1
ATOM 3035 O O . HIS B 1 71 ? 15.664 -14.336 -21.688 1 98.5 71 HIS B O 1
ATOM 3041 N N . LEU B 1 72 ? 14.672 -14.25 -19.672 1 98.75 72 LEU B N 1
ATOM 3042 C CA . LEU B 1 72 ? 13.305 -14.297 -20.188 1 98.75 72 LEU B CA 1
ATOM 3043 C C . LEU B 1 72 ? 12.984 -13.031 -20.969 1 98.75 72 LEU B C 1
ATOM 3045 O O . LEU B 1 72 ? 12.391 -13.102 -22.047 1 98.75 72 LEU B O 1
ATOM 3049 N N . ALA B 1 73 ? 13.383 -11.914 -20.422 1 98.38 73 ALA B N 1
ATOM 3050 C CA . ALA B 1 73 ? 13.164 -10.648 -21.125 1 98.38 73 ALA B CA 1
ATOM 3051 C C . ALA B 1 73 ? 13.883 -10.633 -22.469 1 98.38 73 ALA B C 1
ATOM 3053 O O . ALA B 1 73 ? 13.328 -10.172 -23.469 1 98.38 73 ALA B O 1
ATOM 3054 N N . GLY B 1 74 ? 15.055 -11.125 -22.469 1 97.94 74 GLY B N 1
ATOM 3055 C CA . GLY B 1 74 ? 15.836 -11.211 -23.688 1 97.94 74 GLY B CA 1
ATOM 3056 C C . GLY B 1 74 ? 15.164 -12.031 -24.766 1 97.94 74 GLY B C 1
ATOM 3057 O O . GLY B 1 74 ? 15.438 -11.844 -25.953 1 97.94 74 GLY B O 1
ATOM 3058 N N . LYS B 1 75 ? 14.281 -12.875 -24.391 1 98.25 75 LYS B N 1
ATOM 3059 C CA . LYS B 1 75 ? 13.594 -13.75 -25.328 1 98.25 75 LYS B CA 1
ATOM 3060 C C . LYS B 1 75 ? 12.18 -13.258 -25.609 1 98.25 75 LYS B C 1
ATOM 3062 O O . LYS B 1 75 ? 11.359 -13.992 -26.172 1 98.25 75 LYS B O 1
ATOM 3067 N N . GLY B 1 76 ? 11.828 -12.094 -25.109 1 97.69 76 GLY B N 1
ATOM 3068 C CA . GLY B 1 76 ? 10.602 -11.406 -25.5 1 97.69 76 GLY B CA 1
ATOM 3069 C C . GLY B 1 76 ? 9.445 -11.688 -24.562 1 97.69 76 GLY B C 1
ATOM 3070 O O . GLY B 1 76 ? 8.305 -11.344 -24.844 1 97.69 76 GLY B O 1
ATOM 3071 N N . LEU B 1 77 ? 9.688 -12.367 -23.469 1 98.44 77 LEU B N 1
ATOM 3072 C CA . LEU B 1 77 ? 8.625 -12.602 -22.484 1 98.44 77 LEU B CA 1
ATOM 3073 C C . LEU B 1 77 ? 8.266 -11.305 -21.75 1 98.44 77 LEU B C 1
ATOM 3075 O O . LEU B 1 77 ? 9.117 -10.438 -21.562 1 98.44 77 LEU B O 1
ATOM 3079 N N . PRO B 1 78 ? 7.02 -11.125 -21.375 1 98.25 78 PRO B N 1
ATOM 3080 C CA . PRO B 1 78 ? 6.598 -9.945 -20.625 1 98.25 78 PRO B CA 1
ATOM 3081 C C . PRO B 1 78 ? 6.941 -10.039 -19.141 1 98.25 78 PRO B C 1
ATOM 3083 O O . PRO B 1 78 ? 6.047 -10.211 -18.297 1 98.25 78 PRO B O 1
ATOM 3086 N N . VAL B 1 79 ? 8.172 -9.93 -18.766 1 98.62 79 VAL B N 1
ATOM 3087 C CA . VAL B 1 79 ? 8.664 -9.914 -17.391 1 98.62 79 VAL B CA 1
ATOM 3088 C C . VAL B 1 79 ? 9.445 -8.633 -17.141 1 98.62 79 VAL B C 1
ATOM 3090 O O . VAL B 1 79 ? 9.891 -7.969 -18.078 1 98.62 79 VAL B O 1
ATOM 3093 N N . PRO B 1 80 ? 9.539 -8.211 -15.938 1 97.62 80 PRO B N 1
ATOM 3094 C CA . PRO B 1 80 ? 10.234 -6.957 -15.633 1 97.62 80 PRO B CA 1
ATOM 3095 C C . PRO B 1 80 ? 11.703 -7.164 -15.273 1 97.62 80 PRO B C 1
ATOM 3097 O O . PRO B 1 80 ? 12.023 -7.492 -14.133 1 97.62 80 PRO B O 1
ATOM 3100 N N . PRO B 1 81 ? 12.594 -6.969 -16.141 1 97.12 81 PRO B N 1
ATOM 3101 C CA . PRO B 1 81 ? 14.008 -7.121 -15.797 1 97.12 81 PRO B CA 1
ATOM 3102 C C . PRO B 1 81 ? 14.484 -6.055 -14.812 1 97.12 81 PRO B C 1
ATOM 3104 O O . PRO B 1 81 ? 13.883 -4.984 -14.711 1 97.12 81 PRO B O 1
ATOM 3107 N N . ALA B 1 82 ? 15.562 -6.328 -14.109 1 97.06 82 ALA B N 1
ATOM 3108 C CA . ALA B 1 82 ? 16.203 -5.348 -13.242 1 97.06 82 ALA B CA 1
ATOM 3109 C C . ALA B 1 82 ? 16.906 -4.266 -14.062 1 97.06 82 ALA B C 1
ATOM 3111 O O . ALA B 1 82 ? 17.406 -4.531 -15.156 1 97.06 82 ALA B O 1
ATOM 3112 N N . VAL B 1 83 ? 16.922 -3.117 -13.547 1 97.81 83 VAL B N 1
ATOM 3113 C CA . VAL B 1 83 ? 17.562 -1.975 -14.18 1 97.81 83 VAL B CA 1
ATOM 3114 C C . VAL B 1 83 ? 18.969 -1.79 -13.594 1 97.81 83 VAL B C 1
ATOM 3116 O O . VAL B 1 83 ? 19.125 -1.576 -12.383 1 97.81 83 VAL B O 1
ATOM 3119 N N . PRO B 1 84 ? 19.969 -1.905 -14.406 1 97.94 84 PRO B N 1
ATOM 3120 C CA . PRO B 1 84 ? 21.328 -1.699 -13.883 1 97.94 84 PRO B CA 1
ATOM 3121 C C . PRO B 1 84 ? 21.625 -0.23 -13.602 1 97.94 84 PRO B C 1
ATOM 3123 O O . PRO B 1 84 ? 21.109 0.656 -14.281 1 97.94 84 PRO B O 1
ATOM 3126 N N . ASP B 1 85 ? 22.484 -0.019 -12.594 1 98.06 85 ASP B N 1
ATOM 3127 C CA . ASP B 1 85 ? 23 1.337 -12.406 1 98.06 85 ASP B CA 1
ATOM 3128 C C . ASP B 1 85 ? 24.078 1.67 -13.445 1 98.06 85 ASP B C 1
ATOM 3130 O O . ASP B 1 85 ? 24.281 0.909 -14.391 1 98.06 85 ASP B O 1
ATOM 3134 N N . ARG B 1 86 ? 24.703 2.842 -13.328 1 97.44 86 ARG B N 1
ATOM 3135 C CA . ARG B 1 86 ? 25.672 3.318 -14.297 1 97.44 86 ARG B CA 1
ATOM 3136 C C . ARG B 1 86 ? 26.875 2.383 -14.367 1 97.44 86 ARG B C 1
ATOM 3138 O O . ARG B 1 86 ? 27.547 2.299 -15.398 1 97.44 86 ARG B O 1
ATOM 3145 N N . ALA B 1 87 ? 27.141 1.601 -13.328 1 97.62 87 ALA B N 1
ATOM 3146 C CA . ALA B 1 87 ? 28.281 0.683 -13.266 1 97.62 87 ALA B CA 1
ATOM 3147 C C . ALA B 1 87 ? 27.859 -0.738 -13.625 1 97.62 87 ALA B C 1
ATOM 3149 O O . ALA B 1 87 ? 28.672 -1.662 -13.602 1 97.62 87 ALA B O 1
ATOM 3150 N N . GLY B 1 88 ? 26.609 -0.94 -13.852 1 97.12 88 GLY B N 1
ATOM 3151 C CA . GLY B 1 88 ? 26.109 -2.25 -14.234 1 97.12 88 GLY B CA 1
ATOM 3152 C C . GLY B 1 88 ? 25.625 -3.076 -13.055 1 97.12 88 GLY B C 1
ATOM 3153 O O . GLY B 1 88 ? 25.219 -4.23 -13.219 1 97.12 88 GLY B O 1
ATOM 3154 N N . THR B 1 89 ? 25.656 -2.48 -11.883 1 97.5 89 THR B N 1
ATOM 3155 C CA . THR B 1 89 ? 25.219 -3.172 -10.672 1 97.5 89 THR B CA 1
ATOM 3156 C C . THR B 1 89 ? 23.703 -3.252 -10.609 1 97.5 89 THR B C 1
ATOM 3158 O O . THR B 1 89 ? 23 -2.266 -10.867 1 97.5 89 THR B O 1
ATOM 3161 N N . LEU B 1 90 ? 23.172 -4.457 -10.258 1 97.31 90 LEU B N 1
ATOM 3162 C CA . LEU B 1 90 ? 21.734 -4.664 -10.234 1 97.31 90 LEU B CA 1
ATOM 3163 C C . LEU B 1 90 ? 21.188 -4.652 -8.812 1 97.31 90 LEU B C 1
ATOM 3165 O O . LEU B 1 90 ? 20.062 -4.246 -8.57 1 97.31 90 LEU B O 1
ATOM 3169 N N . ILE B 1 91 ? 21.984 -5.16 -7.898 1 97.06 91 ILE B N 1
ATOM 3170 C CA . ILE B 1 91 ? 21.547 -5.348 -6.523 1 97.06 91 ILE B CA 1
ATOM 3171 C C . ILE B 1 91 ? 22.25 -4.352 -5.609 1 97.06 91 ILE B C 1
ATOM 3173 O O . ILE B 1 91 ? 23.484 -4.27 -5.609 1 97.06 91 ILE B O 1
ATOM 3177 N N . HIS B 1 92 ? 21.5 -3.635 -4.875 1 97.12 92 HIS B N 1
ATOM 3178 C CA . HIS B 1 92 ? 22.016 -2.604 -3.984 1 97.12 92 HIS B CA 1
ATOM 3179 C C . HIS B 1 92 ? 21.531 -2.807 -2.557 1 97.12 92 HIS B C 1
ATOM 3181 O O . HIS B 1 92 ? 20.953 -3.852 -2.236 1 97.12 92 HIS B O 1
ATOM 3187 N N . GLU B 1 93 ? 21.953 -1.938 -1.699 1 96.06 93 GLU B N 1
ATOM 3188 C CA . GLU B 1 93 ? 21.422 -1.869 -0.344 1 96.06 93 GLU B CA 1
ATOM 3189 C C . GLU B 1 93 ? 20.688 -0.549 -0.105 1 96.06 93 GLU B C 1
ATOM 3191 O O . GLU B 1 93 ? 21.172 0.513 -0.503 1 96.06 93 GLU B O 1
ATOM 3196 N N . LEU B 1 94 ? 19.516 -0.602 0.41 1 96.62 94 LEU B N 1
ATOM 3197 C CA . LEU B 1 94 ? 18.719 0.558 0.774 1 96.62 94 LEU B CA 1
ATOM 3198 C C . LEU B 1 94 ? 17.969 0.313 2.082 1 96.62 94 LEU B C 1
ATOM 3200 O O . LEU B 1 94 ? 17.281 -0.694 2.227 1 96.62 94 LEU B O 1
ATOM 3204 N N . GLU B 1 95 ? 18.125 1.171 3.051 1 95.38 95 GLU B N 1
ATOM 3205 C CA . GLU B 1 95 ? 17.516 1.069 4.367 1 95.38 95 GLU B CA 1
ATOM 3206 C C . GLU B 1 95 ? 17.812 -0.278 5.016 1 95.38 95 GLU B C 1
ATOM 3208 O O . GLU B 1 95 ? 16.922 -0.905 5.602 1 95.38 95 GLU B O 1
ATOM 3213 N N . GLY B 1 96 ? 18.922 -0.741 4.777 1 94.25 96 GLY B N 1
ATOM 3214 C CA . GLY B 1 96 ? 19.406 -1.952 5.43 1 94.25 96 GLY B CA 1
ATOM 3215 C C . GLY B 1 96 ? 18.922 -3.221 4.75 1 94.25 96 GLY B C 1
ATOM 3216 O O . GLY B 1 96 ? 19.125 -4.324 5.262 1 94.25 96 GLY B O 1
ATOM 3217 N N . ARG B 1 97 ? 18.312 -3.111 3.605 1 95.12 97 ARG B N 1
ATOM 3218 C CA . ARG B 1 97 ? 17.812 -4.258 2.861 1 95.12 97 ARG B CA 1
ATOM 3219 C C . ARG B 1 97 ? 18.438 -4.332 1.472 1 95.12 97 ARG B C 1
ATOM 3221 O O . ARG B 1 97 ? 18.719 -3.299 0.862 1 95.12 97 ARG B O 1
ATOM 3228 N N . PRO B 1 98 ? 18.594 -5.539 0.992 1 95.81 98 PRO B N 1
ATOM 3229 C CA . PRO B 1 98 ? 18.859 -5.598 -0.448 1 95.81 98 PRO B CA 1
ATOM 3230 C C . PRO B 1 98 ? 17.75 -4.957 -1.278 1 95.81 98 PRO B C 1
ATOM 3232 O O . PRO B 1 98 ? 16.562 -5.094 -0.947 1 95.81 98 PRO B O 1
ATOM 3235 N N . ALA B 1 99 ? 18.125 -4.227 -2.312 1 96.75 99 ALA B N 1
ATOM 3236 C CA . ALA B 1 99 ? 17.141 -3.475 -3.096 1 96.75 99 ALA B CA 1
ATOM 3237 C C . ALA B 1 99 ? 17.484 -3.516 -4.582 1 96.75 99 ALA B C 1
ATOM 3239 O O . ALA B 1 99 ? 18.656 -3.492 -4.957 1 96.75 99 ALA B O 1
ATOM 3240 N N . CYS B 1 100 ? 16.453 -3.6 -5.395 1 96.81 100 CYS B N 1
ATOM 3241 C CA . CYS B 1 100 ? 16.594 -3.57 -6.848 1 96.81 100 CYS B CA 1
ATOM 3242 C C . CYS B 1 100 ? 15.555 -2.639 -7.473 1 96.81 100 CYS B C 1
ATOM 3244 O O . CYS B 1 100 ? 14.438 -2.521 -6.977 1 96.81 100 CYS B O 1
ATOM 3246 N N . LEU B 1 101 ? 15.984 -1.938 -8.477 1 97.94 101 LEU B N 1
ATOM 3247 C CA . LEU B 1 101 ? 15.086 -1.211 -9.367 1 97.94 101 LEU B CA 1
ATOM 3248 C C . LEU B 1 101 ? 14.688 -2.07 -10.562 1 97.94 101 LEU B C 1
ATOM 3250 O O . LEU B 1 101 ? 15.555 -2.639 -11.234 1 97.94 101 LEU B O 1
ATOM 3254 N N . ILE B 1 102 ? 13.406 -2.242 -10.773 1 97.12 102 ILE B N 1
ATOM 3255 C CA . ILE B 1 102 ? 12.961 -3.088 -11.875 1 97.12 102 ILE B CA 1
ATOM 3256 C C . ILE B 1 102 ? 12.023 -2.297 -12.789 1 97.12 102 ILE B C 1
ATOM 3258 O O . ILE B 1 102 ? 11.422 -1.309 -12.359 1 97.12 102 ILE B O 1
ATOM 3262 N N . GLN B 1 103 ? 11.867 -2.713 -13.984 1 96.88 103 GLN B N 1
ATOM 3263 C CA . GLN B 1 103 ? 10.984 -2.064 -14.945 1 96.88 103 GLN B CA 1
ATOM 3264 C C . GLN B 1 103 ? 9.523 -2.188 -14.523 1 96.88 103 GLN B C 1
ATOM 3266 O O . GLN B 1 103 ? 9.109 -3.229 -14.016 1 96.88 103 GLN B O 1
ATOM 3271 N N . PHE B 1 104 ? 8.82 -1.135 -14.797 1 96.94 104 PHE B N 1
ATOM 3272 C CA . PHE B 1 104 ? 7.379 -1.156 -14.586 1 96.94 104 PHE B CA 1
ATOM 3273 C C . PHE B 1 104 ? 6.668 -1.823 -15.758 1 96.94 104 PHE B C 1
ATOM 3275 O O . PHE B 1 104 ? 7.027 -1.599 -16.922 1 96.94 104 PHE B O 1
ATOM 3282 N N . LEU B 1 105 ? 5.703 -2.646 -15.469 1 96.81 105 LEU B N 1
ATOM 3283 C CA . LEU B 1 105 ? 4.824 -3.229 -16.469 1 96.81 105 LEU B CA 1
ATOM 3284 C C . LEU B 1 105 ? 3.377 -2.807 -16.234 1 96.81 105 LEU B C 1
ATOM 3286 O O . LEU B 1 105 ? 2.879 -2.875 -15.117 1 96.81 105 LEU B O 1
ATOM 3290 N N . SER B 1 106 ? 2.693 -2.402 -17.266 1 95.81 106 SER B N 1
ATOM 3291 C CA . SER B 1 106 ? 1.279 -2.057 -17.172 1 95.81 106 SER B CA 1
ATOM 3292 C C . SER B 1 106 ? 0.409 -3.305 -17.078 1 95.81 106 SER B C 1
ATOM 3294 O O . SER B 1 106 ? 0.853 -4.402 -17.422 1 95.81 106 SER B O 1
ATOM 3296 N N . GLY B 1 107 ? -0.805 -3.066 -16.641 1 97.38 107 GLY B N 1
ATOM 3297 C CA . GLY B 1 107 ? -1.781 -4.137 -16.516 1 97.38 107 GLY B CA 1
ATOM 3298 C C . GLY B 1 107 ? -2.375 -4.227 -15.117 1 97.38 107 GLY B C 1
ATOM 3299 O O . GLY B 1 107 ? -1.973 -3.488 -14.211 1 97.38 107 GLY B O 1
ATOM 3300 N N . VAL B 1 108 ? -3.359 -5.043 -15.047 1 96 108 VAL B N 1
ATOM 3301 C CA . VAL B 1 108 ? -4.02 -5.273 -13.773 1 96 108 VAL B CA 1
ATOM 3302 C C . VAL B 1 108 ? -4.141 -6.777 -13.516 1 96 108 VAL B C 1
ATOM 3304 O O . VAL B 1 108 ? -4.336 -7.555 -14.453 1 96 108 VAL B O 1
ATOM 3307 N N . SER B 1 109 ? -3.92 -7.121 -12.273 1 94.44 109 SER B N 1
ATOM 3308 C CA . SER B 1 109 ? -4.156 -8.516 -11.906 1 94.44 109 SER B CA 1
ATOM 3309 C C . SER B 1 109 ? -5.645 -8.82 -11.812 1 94.44 109 SER B C 1
ATOM 3311 O O . SER B 1 109 ? -6.434 -7.969 -11.391 1 94.44 109 SER B O 1
ATOM 3313 N N . VAL B 1 110 ? -5.98 -10.031 -12.188 1 89.69 110 VAL B N 1
ATOM 3314 C CA . VAL B 1 110 ? -7.391 -10.414 -12.117 1 89.69 110 VAL B CA 1
ATOM 3315 C C . VAL B 1 110 ? -7.676 -11.102 -10.789 1 89.69 110 VAL B C 1
ATOM 3317 O O . VAL B 1 110 ? -6.812 -11.789 -10.234 1 89.69 110 VAL B O 1
ATOM 3320 N N . SER B 1 111 ? -8.875 -10.922 -10.32 1 88.44 111 SER B N 1
ATOM 3321 C CA . SER B 1 111 ? -9.297 -11.555 -9.078 1 88.44 111 SER B CA 1
ATOM 3322 C C . SER B 1 111 ? -10.133 -12.805 -9.352 1 88.44 111 SER B C 1
ATOM 3324 O O . SER B 1 111 ? -10.016 -13.805 -8.641 1 88.44 111 SER B O 1
ATOM 3326 N N . HIS B 1 112 ? -10.922 -12.781 -10.336 1 91.44 112 HIS B N 1
ATOM 3327 C CA . HIS B 1 112 ? -11.766 -13.883 -10.789 1 91.44 112 HIS B CA 1
ATOM 3328 C C . HIS B 1 112 ? -11.586 -14.141 -12.281 1 91.44 112 HIS B C 1
ATOM 3330 O O . HIS B 1 112 ? -12.445 -13.781 -13.086 1 91.44 112 HIS B O 1
ATOM 3336 N N . PRO B 1 113 ? -10.562 -14.797 -12.523 1 96.25 113 PRO B N 1
ATOM 3337 C CA . PRO B 1 113 ? -10.234 -14.961 -13.945 1 96.25 113 PRO B CA 1
ATOM 3338 C C . PRO B 1 113 ? -11.32 -15.695 -14.719 1 96.25 113 PRO B C 1
ATOM 3340 O O . PRO B 1 113 ? -11.938 -16.625 -14.195 1 96.25 113 PRO B O 1
ATOM 3343 N N . THR B 1 114 ? -11.594 -15.25 -15.93 1 97.31 114 THR B N 1
ATOM 3344 C CA . THR B 1 114 ? -12.414 -15.984 -16.891 1 97.31 114 THR B CA 1
ATOM 3345 C C . THR B 1 114 ? -11.609 -17.094 -17.547 1 97.31 114 THR B C 1
ATOM 3347 O O . THR B 1 114 ? -10.383 -17.094 -17.484 1 97.31 114 THR B O 1
ATOM 3350 N N . PRO B 1 115 ? -12.328 -18.047 -18.156 1 98.69 115 PRO B N 1
ATOM 3351 C CA . PRO B 1 115 ? -11.602 -19.078 -18.891 1 98.69 115 PRO B CA 1
ATOM 3352 C C . PRO B 1 115 ? -10.664 -18.516 -19.953 1 98.69 115 PRO B C 1
ATOM 3354 O O . PRO B 1 115 ? -9.555 -19.016 -20.125 1 98.69 115 PRO B O 1
ATOM 3357 N N . ALA B 1 116 ? -11.078 -17.453 -20.609 1 98.69 116 ALA B N 1
ATOM 3358 C CA . ALA B 1 116 ? -10.234 -16.844 -21.641 1 98.69 116 ALA B CA 1
ATOM 3359 C C . ALA B 1 116 ? -8.961 -16.266 -21.031 1 98.69 116 ALA B C 1
ATOM 3361 O O . ALA B 1 116 ? -7.871 -16.406 -21.594 1 98.69 116 ALA B O 1
ATOM 3362 N N . GLN B 1 117 ? -9.078 -15.609 -19.906 1 98.5 117 GLN B N 1
ATOM 3363 C CA . GLN B 1 117 ? -7.93 -15.039 -19.203 1 98.5 117 GLN B CA 1
ATOM 3364 C C . GLN B 1 117 ? -7.008 -16.125 -18.672 1 98.5 117 GLN B C 1
ATOM 3366 O O . GLN B 1 117 ? -5.785 -16.016 -18.766 1 98.5 117 GLN B O 1
ATOM 3371 N N . ALA B 1 118 ? -7.629 -17.188 -18.141 1 98.81 118 ALA B N 1
ATOM 3372 C CA . ALA B 1 118 ? -6.855 -18.328 -17.672 1 98.81 118 ALA B CA 1
ATOM 3373 C C . ALA B 1 118 ? -6.078 -18.969 -18.812 1 98.81 118 ALA B C 1
ATOM 3375 O O . ALA B 1 118 ? -4.902 -19.312 -18.656 1 98.81 118 ALA B O 1
ATOM 3376 N N . HIS B 1 119 ? -6.762 -19.109 -19.938 1 98.88 119 HIS B N 1
ATOM 3377 C CA . HIS B 1 119 ? -6.117 -19.656 -21.125 1 98.88 119 HIS B CA 1
ATOM 3378 C C . HIS B 1 119 ? -4.895 -18.844 -21.516 1 98.88 119 HIS B C 1
ATOM 3380 O O . HIS B 1 119 ? -3.812 -19.391 -21.719 1 98.88 119 HIS B O 1
ATOM 3386 N N . ALA B 1 120 ? -5.051 -17.562 -21.562 1 98.88 120 ALA B N 1
ATOM 3387 C CA . ALA B 1 120 ? -3.973 -16.656 -21.953 1 98.88 120 ALA B CA 1
ATOM 3388 C C . ALA B 1 120 ? -2.812 -16.719 -20.969 1 98.88 120 ALA B C 1
ATOM 3390 O O . ALA B 1 120 ? -1.646 -16.719 -21.375 1 98.88 120 ALA B O 1
ATOM 3391 N N . ALA B 1 121 ? -3.154 -16.734 -19.719 1 98.81 121 ALA B N 1
ATOM 3392 C CA . ALA B 1 121 ? -2.129 -16.781 -18.672 1 98.81 121 ALA B CA 1
ATOM 3393 C C . ALA B 1 121 ? -1.332 -18.094 -18.75 1 98.81 121 ALA B C 1
ATOM 3395 O O . ALA B 1 121 ? -0.104 -18.078 -18.641 1 98.81 121 ALA B O 1
ATOM 3396 N N . ALA B 1 122 ? -2.014 -19.188 -18.969 1 98.88 122 ALA B N 1
ATOM 3397 C CA . ALA B 1 122 ? -1.338 -20.469 -19.062 1 98.88 122 ALA B CA 1
ATOM 3398 C C . ALA B 1 122 ? -0.505 -20.578 -20.328 1 98.88 122 ALA B C 1
ATOM 3400 O O . ALA B 1 122 ? 0.556 -21.203 -20.344 1 98.88 122 ALA B O 1
ATOM 3401 N N . GLU B 1 123 ? -1.031 -20.016 -21.391 1 98.88 123 GLU B N 1
ATOM 3402 C CA . GLU B 1 123 ? -0.228 -19.938 -22.609 1 98.88 123 GLU B CA 1
ATOM 3403 C C . GLU B 1 123 ? 1.074 -19.172 -22.359 1 98.88 123 GLU B C 1
ATOM 3405 O O . GLU B 1 123 ? 2.137 -19.594 -22.828 1 98.88 123 GLU B O 1
ATOM 3410 N N . ALA B 1 124 ? 0.992 -18.078 -21.625 1 98.81 124 ALA B N 1
ATOM 3411 C CA . ALA B 1 124 ? 2.18 -17.297 -21.266 1 98.81 124 ALA B CA 1
ATOM 3412 C C . ALA B 1 124 ? 3.154 -18.141 -20.453 1 98.81 124 ALA B C 1
ATOM 3414 O O . ALA B 1 124 ? 4.371 -18.047 -20.641 1 98.81 124 ALA B O 1
ATOM 3415 N N . MET B 1 125 ? 2.65 -18.969 -19.547 1 98.81 125 MET B N 1
ATOM 3416 C CA . MET B 1 125 ? 3.521 -19.875 -18.797 1 98.81 125 MET B CA 1
ATOM 3417 C C . MET B 1 125 ? 4.23 -20.844 -19.719 1 98.81 125 MET B C 1
ATOM 3419 O O . MET B 1 125 ? 5.422 -21.125 -19.547 1 98.81 125 MET B O 1
ATOM 3423 N N . GLY B 1 126 ? 3.465 -21.422 -20.641 1 98.81 126 GLY B N 1
ATOM 3424 C CA . GLY B 1 126 ? 4.098 -22.297 -21.609 1 98.81 126 GLY B CA 1
ATOM 3425 C C . GLY B 1 126 ? 5.238 -21.641 -22.359 1 98.81 126 GLY B C 1
ATOM 3426 O O . GLY B 1 126 ? 6.305 -22.25 -22.531 1 98.81 126 GLY B O 1
ATOM 3427 N N . ARG B 1 127 ? 5.016 -20.422 -22.812 1 98.81 127 ARG B N 1
ATOM 3428 C CA . ARG B 1 127 ? 6.066 -19.672 -23.5 1 98.81 127 ARG B CA 1
ATOM 3429 C C . ARG B 1 127 ? 7.246 -19.422 -22.562 1 98.81 127 ARG B C 1
ATOM 3431 O O . ARG B 1 127 ? 8.398 -19.453 -23 1 98.81 127 ARG B O 1
ATOM 3438 N N . MET B 1 128 ? 6.941 -19.172 -21.312 1 98.88 128 MET B N 1
ATOM 3439 C CA . MET B 1 128 ? 7.98 -18.953 -20.312 1 98.88 128 MET B CA 1
ATOM 3440 C C . MET B 1 128 ? 8.844 -20.219 -20.156 1 98.88 128 MET B C 1
ATOM 3442 O O . MET B 1 128 ? 10.07 -20.125 -20.141 1 98.88 128 MET B O 1
ATOM 3446 N N . HIS B 1 129 ? 8.211 -21.359 -20.125 1 98.81 129 HIS B N 1
ATOM 3447 C CA . HIS B 1 129 ? 8.938 -22.625 -19.969 1 98.81 129 HIS B CA 1
ATOM 3448 C C . HIS B 1 129 ? 9.773 -22.922 -21.219 1 98.81 129 HIS B C 1
ATOM 3450 O O . HIS B 1 129 ? 10.898 -23.422 -21.094 1 98.81 129 HIS B O 1
ATOM 3456 N N . ALA B 1 130 ? 9.203 -22.609 -22.359 1 98.5 130 ALA B N 1
ATOM 3457 C CA . ALA B 1 130 ? 9.977 -22.781 -23.578 1 98.5 130 ALA B CA 1
ATOM 3458 C C . ALA B 1 130 ? 11.227 -21.906 -23.562 1 98.5 130 ALA B C 1
ATOM 3460 O O . ALA B 1 130 ? 12.32 -22.359 -23.906 1 98.5 130 ALA B O 1
ATOM 3461 N N . ALA B 1 131 ? 11.055 -20.688 -23.125 1 98.44 131 ALA B N 1
ATOM 3462 C CA . ALA B 1 131 ? 12.156 -19.719 -23.062 1 98.44 131 ALA B CA 1
ATOM 3463 C C . ALA B 1 131 ? 13.172 -20.125 -22 1 98.44 131 ALA B C 1
ATOM 3465 O O . ALA B 1 131 ? 14.375 -19.875 -22.156 1 98.44 131 ALA B O 1
ATOM 3466 N N . ALA B 1 132 ? 12.75 -20.766 -20.938 1 98.25 132 ALA B N 1
ATOM 3467 C CA . ALA B 1 132 ? 13.609 -21.094 -19.812 1 98.25 132 ALA B CA 1
ATOM 3468 C C . ALA B 1 132 ? 14.352 -22.406 -20.062 1 98.25 132 ALA B C 1
ATOM 3470 O O . ALA B 1 132 ? 15.219 -22.797 -19.266 1 98.25 132 ALA B O 1
ATOM 3471 N N . ALA B 1 133 ? 14.055 -23.094 -21.109 1 95.88 133 ALA B N 1
ATOM 3472 C CA . ALA B 1 133 ? 14.578 -24.422 -21.375 1 95.88 133 ALA B CA 1
ATOM 3473 C C . ALA B 1 133 ? 16.094 -24.422 -21.438 1 95.88 133 ALA B C 1
ATOM 3475 O O . ALA B 1 133 ? 16.75 -25.406 -21.062 1 95.88 133 ALA B O 1
ATOM 3476 N N . ASP B 1 134 ? 16.703 -23.359 -21.906 1 97.25 134 ASP B N 1
ATOM 3477 C CA . ASP B 1 134 ? 18.156 -23.312 -22.031 1 97.25 134 ASP B CA 1
ATOM 3478 C C . ASP B 1 134 ? 18.766 -22.375 -20.984 1 97.25 134 ASP B C 1
ATOM 3480 O O . ASP B 1 134 ? 19.891 -21.922 -21.141 1 97.25 134 ASP B O 1
ATOM 3484 N N . PHE B 1 135 ? 17.984 -21.984 -20 1 98.31 135 PHE B N 1
ATOM 3485 C CA . PHE B 1 135 ? 18.547 -21.188 -18.906 1 98.31 135 PHE B CA 1
ATOM 3486 C C . PHE B 1 135 ? 19.578 -22 -18.125 1 98.31 135 PHE B C 1
ATOM 3488 O O . PHE B 1 135 ? 19.281 -23.109 -17.672 1 98.31 135 PHE B O 1
ATOM 3495 N N . PRO B 1 136 ? 20.734 -21.5 -17.922 1 97.25 136 PRO B N 1
ATOM 3496 C CA . PRO B 1 136 ? 21.844 -22.359 -17.5 1 97.25 136 PRO B CA 1
ATOM 3497 C C . PRO B 1 136 ? 21.938 -22.484 -15.984 1 97.25 136 PRO B C 1
ATOM 3499 O O . PRO B 1 136 ? 22.656 -23.344 -15.484 1 97.25 136 PRO B O 1
ATOM 3502 N N . LEU B 1 137 ? 21.297 -21.609 -15.227 1 97.88 137 LEU B N 1
ATOM 3503 C CA . LEU B 1 137 ? 21.484 -21.625 -13.781 1 97.88 137 LEU B CA 1
ATOM 3504 C C . LEU B 1 137 ? 20.422 -22.484 -13.102 1 97.88 137 LEU B C 1
ATOM 3506 O O . LEU B 1 137 ? 19.281 -22.562 -13.57 1 97.88 137 LEU B O 1
ATOM 3510 N N . ASP B 1 138 ? 20.828 -23.078 -12.016 1 97.5 138 ASP B N 1
ATOM 3511 C CA . ASP B 1 138 ? 19.906 -23.844 -11.188 1 97.5 138 ASP B CA 1
ATOM 3512 C C . ASP B 1 138 ? 19.766 -23.219 -9.797 1 97.5 138 ASP B C 1
ATOM 3514 O O . ASP B 1 138 ? 20.703 -22.594 -9.297 1 97.5 138 ASP B O 1
ATOM 3518 N N . ARG B 1 139 ? 18.641 -23.344 -9.234 1 96.94 139 ARG B N 1
ATOM 3519 C CA . ARG B 1 139 ? 18.328 -22.984 -7.855 1 96.94 139 ARG B CA 1
ATOM 3520 C C . ARG B 1 139 ? 17.391 -24.016 -7.219 1 96.94 139 ARG B C 1
ATOM 3522 O O . ARG B 1 139 ? 16.344 -24.328 -7.781 1 96.94 139 ARG B O 1
ATOM 3529 N N . PRO B 1 140 ? 17.844 -24.531 -6.086 1 95.88 140 PRO B N 1
ATOM 3530 C CA . PRO B 1 140 ? 16.938 -25.469 -5.422 1 95.88 140 PRO B CA 1
ATOM 3531 C C . PRO B 1 140 ? 15.602 -24.844 -5.039 1 95.88 140 PRO B C 1
ATOM 3533 O O . PRO B 1 140 ? 15.547 -23.672 -4.695 1 95.88 140 PRO B O 1
ATOM 3536 N N . ASN B 1 141 ? 14.539 -25.641 -5.137 1 96.25 141 ASN B N 1
ATOM 3537 C CA . ASN B 1 141 ? 13.219 -25.234 -4.668 1 96.25 141 ASN B CA 1
ATOM 3538 C C . ASN B 1 141 ? 13.164 -25.156 -3.145 1 96.25 141 ASN B C 1
ATOM 3540 O O . ASN B 1 141 ? 13.117 -26.188 -2.473 1 96.25 141 ASN B O 1
ATOM 3544 N N . SER B 1 142 ? 13.117 -23.984 -2.623 1 93.25 142 SER B N 1
ATOM 3545 C CA . SER B 1 142 ? 13.148 -23.766 -1.179 1 93.25 142 SER B CA 1
ATOM 3546 C C . SER B 1 142 ? 11.836 -24.203 -0.529 1 93.25 142 SER B C 1
ATOM 3548 O O . SER B 1 142 ? 11.758 -24.328 0.694 1 93.25 142 SER B O 1
ATOM 3550 N N . MET B 1 143 ? 10.812 -24.516 -1.326 1 94.81 143 MET B N 1
ATOM 3551 C CA . MET B 1 143 ? 9.516 -24.984 -0.842 1 94.81 143 MET B CA 1
ATOM 3552 C C . MET B 1 143 ? 9.07 -26.234 -1.593 1 94.81 143 MET B C 1
ATOM 3554 O O . MET B 1 143 ? 7.879 -26.422 -1.835 1 94.81 143 MET B O 1
ATOM 3558 N N . GLY B 1 144 ? 10 -26.938 -1.992 1 95.06 144 GLY B N 1
ATOM 3559 C CA . GLY B 1 144 ? 9.734 -28.109 -2.812 1 95.06 144 GLY B CA 1
ATOM 3560 C C . GLY B 1 144 ? 9.461 -29.359 -1.998 1 95.06 144 GLY B C 1
ATOM 3561 O O . GLY B 1 1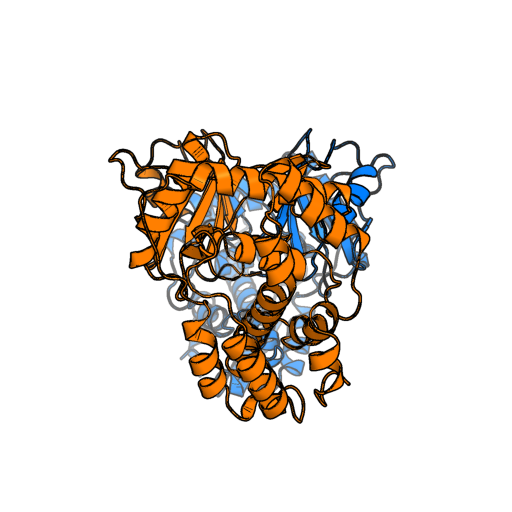44 ? 9.305 -29.297 -0.777 1 95.06 144 GLY B O 1
ATOM 3562 N N . PHE B 1 145 ? 9.438 -30.391 -2.67 1 95.31 145 PHE B N 1
ATOM 3563 C CA . PHE B 1 145 ? 9.055 -31.703 -2.176 1 95.31 145 PHE B CA 1
ATOM 3564 C C . PHE B 1 145 ? 9.836 -32.062 -0.911 1 95.31 145 PHE B C 1
ATOM 3566 O O . PHE B 1 145 ? 9.242 -32.469 0.089 1 95.31 145 PHE B O 1
ATOM 3573 N N . ASP B 1 146 ? 11.055 -31.828 -0.873 1 95.06 146 ASP B N 1
ATOM 3574 C CA . ASP B 1 146 ? 11.938 -32.25 0.215 1 95.06 146 ASP B CA 1
ATOM 3575 C C . ASP B 1 146 ? 11.695 -31.406 1.469 1 95.06 146 ASP B C 1
ATOM 3577 O O . ASP B 1 146 ? 12.133 -31.766 2.561 1 95.06 146 ASP B O 1
ATOM 3581 N N . THR B 1 147 ? 10.992 -30.312 1.356 1 96.69 147 THR B N 1
ATOM 3582 C CA . THR B 1 147 ? 10.836 -29.391 2.486 1 96.69 147 THR B CA 1
ATOM 3583 C C . THR B 1 147 ? 9.508 -29.641 3.197 1 96.69 147 THR B C 1
ATOM 3585 O O . THR B 1 147 ? 9.297 -29.156 4.312 1 96.69 147 THR B O 1
ATOM 3588 N N . TRP B 1 148 ? 8.602 -30.406 2.635 1 97.81 148 TRP B N 1
ATOM 3589 C CA . TRP B 1 148 ? 7.23 -30.516 3.133 1 97.81 148 TRP B CA 1
ATOM 3590 C C . TRP B 1 148 ? 7.191 -31.281 4.449 1 97.81 148 TRP B C 1
ATOM 3592 O O . TRP B 1 148 ? 6.57 -30.844 5.418 1 97.81 148 TRP B O 1
ATOM 3602 N N . LEU B 1 149 ? 7.906 -32.406 4.449 1 97.25 149 LEU B N 1
ATOM 3603 C CA . LEU B 1 149 ? 7.879 -33.219 5.66 1 97.25 149 LEU B CA 1
ATOM 3604 C C . LEU B 1 149 ? 8.5 -32.469 6.836 1 97.25 149 LEU B C 1
ATOM 3606 O O . LEU B 1 149 ? 7.91 -32.406 7.914 1 97.25 149 LEU B O 1
ATOM 3610 N N . PRO B 1 150 ? 9.664 -31.875 6.66 1 97.81 150 PRO B N 1
ATOM 3611 C CA . PRO B 1 150 ? 10.227 -31.094 7.762 1 97.81 150 PRO B CA 1
ATOM 3612 C C . PRO B 1 150 ? 9.281 -29.969 8.227 1 97.81 150 PRO B C 1
ATOM 3614 O O . PRO B 1 150 ? 9.156 -29.734 9.43 1 97.81 150 PRO B O 1
ATOM 3617 N N . LEU B 1 151 ? 8.648 -29.297 7.309 1 97.69 151 LEU B N 1
ATOM 3618 C CA . LEU B 1 151 ? 7.723 -28.234 7.672 1 97.69 151 LEU B CA 1
ATOM 3619 C C . LEU B 1 151 ? 6.52 -28.781 8.43 1 97.69 151 LEU B C 1
ATOM 3621 O O . LEU B 1 151 ? 6.074 -28.188 9.414 1 97.69 151 LEU B O 1
ATOM 3625 N N . PHE B 1 152 ? 6.051 -29.891 8 1 98.19 152 PHE B N 1
ATOM 3626 C CA . PHE B 1 152 ? 4.961 -30.578 8.672 1 98.19 152 PHE B CA 1
ATOM 3627 C C . PHE B 1 152 ? 5.34 -30.906 10.117 1 98.19 152 PHE B C 1
ATOM 3629 O O . PHE B 1 152 ? 4.559 -30.656 11.039 1 98.19 152 PHE B O 1
ATOM 3636 N N . GLU B 1 153 ? 6.484 -31.375 10.289 1 98.06 153 GLU B N 1
ATOM 3637 C CA . GLU B 1 153 ? 6.973 -31.734 11.617 1 98.06 153 GLU B CA 1
ATOM 3638 C C . GLU B 1 153 ? 7.133 -30.5 12.5 1 98.06 153 GLU B C 1
ATOM 3640 O O . GLU B 1 153 ? 6.875 -30.562 13.703 1 98.06 153 GLU B O 1
ATOM 3645 N N . ARG B 1 154 ? 7.516 -29.469 11.938 1 97.12 154 ARG B N 1
ATOM 3646 C CA . ARG B 1 154 ? 7.664 -28.234 12.688 1 97.12 154 ARG B CA 1
ATOM 3647 C C . ARG B 1 154 ? 6.309 -27.703 13.141 1 97.12 154 ARG B C 1
ATOM 3649 O O . ARG B 1 154 ? 6.188 -27.156 14.242 1 97.12 154 ARG B O 1
ATOM 3656 N N . CYS B 1 155 ? 5.316 -27.766 12.289 1 97.06 155 CYS B N 1
ATOM 3657 C CA . CYS B 1 155 ? 3.971 -27.375 12.695 1 97.06 155 CYS B CA 1
ATOM 3658 C C . CYS B 1 155 ? 3.469 -28.266 13.828 1 97.06 155 CYS B C 1
ATOM 3660 O O . CYS B 1 155 ? 2.945 -27.766 14.828 1 97.06 155 CYS B O 1
ATOM 3662 N N . GLY B 1 156 ? 3.65 -29.484 13.625 1 97.5 156 GLY B N 1
ATOM 3663 C CA . GLY B 1 156 ? 3.299 -30.453 14.656 1 97.5 156 GLY B CA 1
ATOM 3664 C C . GLY B 1 156 ? 1.812 -30.484 14.953 1 97.5 156 GLY B C 1
ATOM 3665 O O . GLY B 1 156 ? 0.989 -30.188 14.086 1 97.5 156 GLY B O 1
ATOM 3666 N N . HIS B 1 157 ? 1.522 -30.797 16.156 1 97.56 157 HIS B N 1
ATOM 3667 C CA . HIS B 1 157 ? 0.133 -31 16.547 1 97.56 157 HIS B CA 1
ATOM 3668 C C . HIS B 1 157 ? -0.606 -29.672 16.656 1 97.56 157 HIS B C 1
ATOM 3670 O O . HIS B 1 157 ? -1.834 -29.641 16.766 1 97.56 157 HIS B O 1
ATOM 3676 N N . SER B 1 158 ? 0.116 -28.594 16.547 1 97.12 158 SER B N 1
ATOM 3677 C CA . SER B 1 158 ? -0.542 -27.281 16.516 1 97.12 158 SER B CA 1
ATOM 3678 C C . SER B 1 158 ? -1.478 -27.172 15.32 1 97.12 158 SER B C 1
ATOM 3680 O O . SER B 1 158 ? -2.369 -26.312 15.305 1 97.12 158 SER B O 1
ATOM 3682 N N . LEU B 1 159 ? -1.246 -28 14.344 1 97.94 159 LEU B N 1
ATOM 3683 C CA . LEU B 1 159 ? -2.15 -28.062 13.203 1 97.94 159 LEU B CA 1
ATOM 3684 C C . LEU B 1 159 ? -3.582 -28.328 13.656 1 97.94 159 LEU B C 1
ATOM 3686 O O . LEU B 1 159 ? -4.535 -27.859 13.031 1 97.94 159 LEU B O 1
ATOM 3690 N N . ASP B 1 160 ? -3.705 -29.031 14.727 1 97.75 160 ASP B N 1
ATOM 3691 C CA . ASP B 1 160 ? -5.031 -29.391 15.234 1 97.75 160 ASP B CA 1
ATOM 3692 C C . ASP B 1 160 ? -5.723 -28.172 15.844 1 97.75 160 ASP B C 1
ATOM 3694 O O . ASP B 1 160 ? -6.93 -28.188 16.078 1 97.75 160 ASP B O 1
ATOM 3698 N N . GLU B 1 161 ? -4.984 -27.125 16.125 1 95.44 161 GLU B N 1
ATOM 3699 C CA . GLU B 1 161 ? -5.574 -25.859 16.562 1 95.44 161 GLU B CA 1
ATOM 3700 C C . GLU B 1 161 ? -6.301 -25.156 15.422 1 95.44 161 GLU B C 1
ATOM 3702 O O . GLU B 1 161 ? -7.211 -24.359 15.656 1 95.44 161 GLU B O 1
ATOM 3707 N N . ILE B 1 162 ? -5.852 -25.422 14.242 1 95.5 162 ILE B N 1
ATOM 3708 C CA . ILE B 1 162 ? -6.516 -24.875 13.07 1 95.5 162 ILE B CA 1
ATOM 3709 C C . ILE B 1 162 ? -7.809 -25.641 12.797 1 95.5 162 ILE B C 1
ATOM 3711 O O . ILE B 1 162 ? -8.867 -25.047 12.594 1 95.5 162 ILE B O 1
ATOM 3715 N N . GLN B 1 163 ? -7.73 -26.891 12.852 1 96.5 163 GLN B N 1
ATOM 3716 C CA . GLN B 1 163 ? -8.852 -27.812 12.711 1 96.5 163 GLN B CA 1
ATOM 3717 C C . GLN B 1 163 ? -8.547 -29.156 13.359 1 96.5 163 GLN B C 1
ATOM 3719 O O . GLN B 1 163 ? -7.539 -29.797 13.031 1 96.5 163 GLN B O 1
ATOM 3724 N N . PRO B 1 164 ? -9.375 -29.594 14.242 1 97 164 PRO B N 1
ATOM 3725 C CA . PRO B 1 164 ? -9.125 -30.891 14.875 1 97 164 PRO B CA 1
ATOM 3726 C C . PRO B 1 164 ? -8.945 -32.031 13.859 1 97 164 PRO B C 1
ATOM 3728 O O . PRO B 1 164 ? -9.766 -32.188 12.953 1 97 164 PRO B O 1
ATOM 3731 N N . GLY B 1 165 ? -7.812 -32.812 13.93 1 97.81 165 GLY B N 1
ATOM 3732 C CA . GLY B 1 165 ? -7.555 -33.938 13.055 1 97.81 165 GLY B CA 1
ATOM 3733 C C . GLY B 1 165 ? -6.672 -33.594 11.867 1 97.81 165 GLY B C 1
ATOM 3734 O O . GLY B 1 165 ? -6.277 -34.469 11.102 1 97.81 165 GLY B O 1
ATOM 3735 N N . LEU B 1 166 ? -6.375 -32.344 11.773 1 98.44 166 LEU B N 1
ATOM 3736 C CA . LEU B 1 166 ? -5.633 -31.859 10.609 1 98.44 166 LEU B CA 1
ATOM 3737 C C . LEU B 1 166 ? -4.23 -32.469 10.57 1 98.44 166 LEU B C 1
ATOM 3739 O O . LEU B 1 166 ? -3.721 -32.812 9.5 1 98.44 166 LEU B O 1
ATOM 3743 N N . TYR B 1 167 ? -3.586 -32.656 11.688 1 98.38 167 TYR B N 1
ATOM 3744 C CA . TYR B 1 167 ? -2.244 -33.219 11.758 1 98.38 167 TYR B CA 1
ATOM 3745 C C . TYR B 1 167 ? -2.209 -34.594 11.141 1 98.38 167 TYR B C 1
ATOM 3747 O O . TYR B 1 167 ? -1.411 -34.875 10.242 1 98.38 167 TYR B O 1
ATOM 3755 N N . ASP B 1 168 ? -3.098 -35.438 11.602 1 98.25 168 ASP B N 1
ATOM 3756 C CA . ASP B 1 168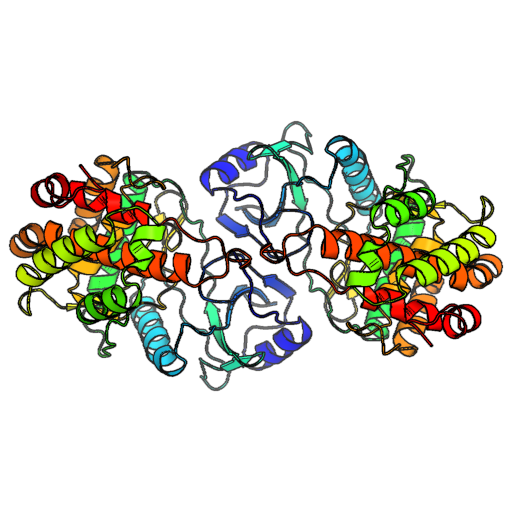 ? -3.125 -36.812 11.109 1 98.25 168 ASP B CA 1
ATOM 3757 C C . ASP B 1 168 ? -3.441 -36.844 9.617 1 98.25 168 ASP B C 1
ATOM 3759 O O . ASP B 1 168 ? -2.816 -37.594 8.867 1 98.25 168 ASP B O 1
ATOM 3763 N N . ASP B 1 169 ? -4.363 -36.094 9.234 1 98.44 169 ASP B N 1
ATOM 3764 C CA . ASP B 1 169 ? -4.805 -36.094 7.844 1 98.44 169 ASP B CA 1
ATOM 3765 C C . ASP B 1 169 ? -3.688 -35.625 6.918 1 98.44 169 ASP B C 1
ATOM 3767 O O . ASP B 1 169 ? -3.439 -36.219 5.871 1 98.44 169 ASP B O 1
ATOM 3771 N N . ILE B 1 170 ? -3.023 -34.562 7.273 1 98.56 170 ILE B N 1
ATOM 3772 C CA . ILE B 1 170 ? -1.93 -34.062 6.445 1 98.56 170 ILE B CA 1
ATOM 3773 C C . ILE B 1 170 ? -0.799 -35.062 6.414 1 98.56 170 ILE B C 1
ATOM 3775 O O . ILE B 1 170 ? -0.169 -35.281 5.375 1 98.56 170 ILE B O 1
ATOM 3779 N N . GLY B 1 171 ? -0.558 -35.688 7.555 1 98.25 171 GLY B N 1
ATOM 3780 C CA . GLY B 1 171 ? 0.432 -36.75 7.59 1 98.25 171 GLY B CA 1
ATOM 3781 C C . GLY B 1 171 ? 0.135 -37.875 6.613 1 98.25 171 GLY B C 1
ATOM 3782 O O . GLY B 1 171 ? 1.02 -38.312 5.871 1 98.25 171 GLY B O 1
ATOM 3783 N N . PHE B 1 172 ? -1.059 -38.312 6.594 1 97.38 172 PHE B N 1
ATOM 3784 C CA . PHE B 1 172 ? -1.482 -39.375 5.68 1 97.38 172 PHE B CA 1
ATOM 3785 C C . PHE B 1 172 ? -1.327 -38.906 4.23 1 97.38 172 PHE B C 1
ATOM 3787 O O . PHE B 1 172 ? -0.841 -39.688 3.391 1 97.38 172 PHE B O 1
ATOM 3794 N N . ALA B 1 173 ? -1.767 -37.75 3.977 1 97.81 173 ALA B N 1
ATOM 3795 C CA . ALA B 1 173 ? -1.679 -37.219 2.621 1 97.81 173 ALA B CA 1
ATOM 3796 C C . ALA B 1 173 ? -0.225 -37.094 2.168 1 97.81 173 ALA B C 1
ATOM 3798 O O . ALA B 1 173 ? 0.095 -37.406 1.012 1 97.81 173 ALA B O 1
ATOM 3799 N N . LEU B 1 174 ? 0.623 -36.656 3.066 1 97.94 174 LEU B N 1
ATOM 3800 C CA . LEU B 1 174 ? 2.045 -36.562 2.766 1 97.94 174 LEU B CA 1
ATOM 3801 C C . LEU B 1 174 ? 2.635 -37.906 2.42 1 97.94 174 LEU B C 1
ATOM 3803 O O . LEU B 1 174 ? 3.402 -38.031 1.462 1 97.94 174 LEU B O 1
ATOM 3807 N N . ASP B 1 175 ? 2.266 -38.875 3.189 1 97 175 ASP B N 1
ATOM 3808 C CA . ASP B 1 175 ? 2.746 -40.219 2.924 1 97 175 ASP B CA 1
ATOM 3809 C C . ASP B 1 175 ? 2.291 -40.719 1.548 1 97 175 ASP B C 1
ATOM 3811 O O . ASP B 1 175 ? 3.074 -41.312 0.801 1 97 175 ASP B O 1
ATOM 3815 N N . ASP B 1 176 ? 1.076 -40.469 1.291 1 96.69 176 ASP B N 1
ATOM 3816 C CA . ASP B 1 176 ? 0.498 -40.906 0.015 1 96.69 176 ASP B CA 1
ATOM 3817 C C . ASP B 1 176 ? 1.204 -40.219 -1.152 1 96.69 176 ASP B C 1
ATOM 3819 O O . ASP B 1 176 ? 1.628 -40.875 -2.104 1 96.69 176 ASP B O 1
ATOM 3823 N N . VAL B 1 177 ? 1.364 -38.938 -1.11 1 97.06 177 VAL B N 1
ATOM 3824 C CA . VAL B 1 177 ? 1.971 -38.156 -2.182 1 97.06 177 VAL B CA 1
ATOM 3825 C C . VAL B 1 177 ? 3.445 -38.531 -2.322 1 97.06 177 VAL B C 1
ATOM 3827 O O . VAL B 1 177 ? 3.963 -38.625 -3.436 1 97.06 177 VAL B O 1
ATOM 3830 N N . ARG B 1 178 ? 4.105 -38.719 -1.224 1 95.5 178 ARG B N 1
ATOM 3831 C CA . ARG B 1 178 ? 5.52 -39.062 -1.251 1 95.5 178 ARG B CA 1
ATOM 3832 C C . ARG B 1 178 ? 5.746 -40.375 -1.961 1 95.5 178 ARG B C 1
ATOM 3834 O O . ARG B 1 178 ? 6.727 -40.531 -2.689 1 95.5 178 ARG B O 1
ATOM 3841 N N . SER B 1 179 ? 4.859 -41.281 -1.783 1 95.62 179 SER B N 1
ATOM 3842 C CA . SER B 1 179 ? 4.98 -42.594 -2.387 1 95.62 179 SER B CA 1
ATOM 3843 C C . SER B 1 179 ? 4.742 -42.531 -3.891 1 95.62 179 SER B C 1
ATOM 3845 O O . SER B 1 179 ? 5.25 -43.375 -4.637 1 95.62 179 SER B O 1
ATOM 3847 N N . ALA B 1 180 ? 4.039 -41.562 -4.293 1 96.44 180 ALA B N 1
ATOM 3848 C CA . ALA B 1 180 ? 3.623 -41.5 -5.695 1 96.44 180 ALA B CA 1
ATOM 3849 C C . ALA B 1 180 ? 4.355 -40.375 -6.434 1 96.44 180 ALA B C 1
ATOM 3851 O O . ALA B 1 180 ? 4.25 -40.25 -7.656 1 96.44 180 ALA B O 1
ATOM 3852 N N . TRP B 1 181 ? 5.148 -39.562 -5.742 1 97 181 TRP B N 1
ATOM 3853 C CA . TRP B 1 181 ? 5.773 -38.375 -6.344 1 97 181 TRP B CA 1
ATOM 3854 C C . TRP B 1 181 ? 6.727 -38.781 -7.465 1 97 181 TRP B C 1
ATOM 3856 O O . TRP B 1 181 ? 7.559 -39.688 -7.285 1 97 181 TRP B O 1
ATOM 3866 N N . PRO B 1 182 ? 6.523 -38.094 -8.57 1 94.12 182 PRO B N 1
ATOM 3867 C CA . PRO B 1 182 ? 7.359 -38.5 -9.695 1 94.12 182 PRO B CA 1
ATOM 3868 C C . PRO B 1 182 ? 8.852 -38.281 -9.438 1 94.12 182 PRO B C 1
ATOM 3870 O O . PRO B 1 182 ? 9.227 -37.312 -8.812 1 94.12 182 PRO B O 1
ATOM 3873 N N . GLY B 1 183 ? 9.672 -39.219 -9.82 1 82.44 183 GLY B N 1
ATOM 3874 C CA . GLY B 1 183 ? 11.117 -39.125 -9.727 1 82.44 183 GLY B CA 1
ATOM 3875 C C . GLY B 1 183 ? 11.727 -38.25 -10.812 1 82.44 183 GLY B C 1
ATOM 3876 O O . GLY B 1 183 ? 11.172 -37.219 -11.164 1 82.44 183 GLY B O 1
ATOM 3877 N N . ASP B 1 184 ? 12.805 -38.656 -11.367 1 89.5 184 ASP B N 1
ATOM 3878 C CA . ASP B 1 184 ? 13.641 -37.875 -12.266 1 89.5 184 ASP B CA 1
ATOM 3879 C C . ASP B 1 184 ? 13.234 -38.062 -13.719 1 89.5 184 ASP B C 1
ATOM 3881 O O . ASP B 1 184 ? 13.945 -37.625 -14.633 1 89.5 184 ASP B O 1
ATOM 3885 N N . TYR B 1 185 ? 12.023 -38.656 -13.922 1 93.19 185 TYR B N 1
ATOM 3886 C CA . TYR B 1 185 ? 11.68 -38.938 -15.305 1 93.19 185 TYR B CA 1
ATOM 3887 C C . TYR B 1 185 ? 10.844 -37.812 -15.914 1 93.19 185 TYR B C 1
ATOM 3889 O O . TYR B 1 185 ? 10.562 -37.844 -17.109 1 93.19 185 TYR B O 1
ATOM 3897 N N . LEU B 1 186 ? 10.398 -36.906 -15.125 1 96.88 186 LEU B N 1
ATOM 3898 C CA . LEU B 1 186 ? 9.734 -35.75 -15.672 1 96.88 186 LEU B CA 1
ATOM 3899 C C . LEU B 1 186 ? 10.734 -34.625 -15.898 1 96.88 186 LEU B C 1
ATOM 3901 O O . LEU B 1 186 ? 11.664 -34.438 -15.109 1 96.88 186 LEU B O 1
ATOM 3905 N N . ASP B 1 187 ? 10.516 -33.844 -16.953 1 96.5 187 ASP B N 1
ATOM 3906 C CA . ASP B 1 187 ? 11.422 -32.75 -17.312 1 96.5 187 ASP B CA 1
ATOM 3907 C C . ASP B 1 187 ? 11.43 -31.688 -16.219 1 96.5 187 ASP B C 1
ATOM 3909 O O . ASP B 1 187 ? 10.391 -31.391 -15.625 1 96.5 187 ASP B O 1
ATOM 3913 N N . ARG B 1 188 ? 12.609 -31.172 -16.031 1 96.94 188 ARG B N 1
ATOM 3914 C CA . ARG B 1 188 ? 12.812 -30.094 -15.078 1 96.94 188 ARG B CA 1
ATOM 3915 C C . ARG B 1 188 ? 13.328 -28.828 -15.781 1 96.94 188 ARG B C 1
ATOM 3917 O O . ARG B 1 188 ? 13.945 -28.922 -16.844 1 96.94 188 ARG B O 1
ATOM 3924 N N . CYS B 1 189 ? 13.086 -27.656 -15.289 1 97.69 189 CYS B N 1
ATOM 3925 C CA . CYS B 1 189 ? 13.578 -26.359 -15.75 1 97.69 189 CYS B CA 1
ATOM 3926 C C . CYS B 1 189 ? 13.344 -25.281 -14.695 1 97.69 189 CYS B C 1
ATOM 3928 O O . CYS B 1 189 ? 12.93 -25.594 -13.57 1 97.69 189 CYS B O 1
ATOM 3930 N N . ALA B 1 190 ? 13.742 -24.078 -14.992 1 98.56 190 ALA B N 1
ATOM 3931 C CA . ALA B 1 190 ? 13.336 -22.953 -14.148 1 98.56 190 ALA B CA 1
ATOM 3932 C C . ALA B 1 190 ? 11.828 -22.75 -14.188 1 98.56 190 ALA B C 1
ATOM 3934 O O . ALA B 1 190 ? 11.234 -22.672 -15.266 1 98.56 190 ALA B O 1
ATOM 3935 N N . ILE B 1 191 ? 11.25 -22.766 -13.031 1 98.62 191 ILE B N 1
ATOM 3936 C CA . ILE B 1 191 ? 9.812 -22.531 -12.938 1 98.62 191 ILE B CA 1
ATOM 3937 C C . ILE B 1 191 ? 9.539 -21.297 -12.07 1 98.62 191 ILE B C 1
ATOM 3939 O O . ILE B 1 191 ? 10.422 -20.844 -11.336 1 98.62 191 ILE B O 1
ATOM 3943 N N . HIS B 1 192 ? 8.344 -20.703 -12.164 1 98.25 192 HIS B N 1
ATOM 3944 C CA . HIS B 1 192 ? 7.922 -19.578 -11.344 1 98.25 192 HIS B CA 1
ATOM 3945 C C . HIS B 1 192 ? 7.574 -20.016 -9.93 1 98.25 192 HIS B C 1
ATOM 3947 O O . HIS B 1 192 ? 7.961 -19.359 -8.961 1 98.25 192 HIS B O 1
ATOM 3953 N N . ALA B 1 193 ? 6.824 -21.094 -9.789 1 98 193 ALA B N 1
ATOM 3954 C CA . ALA B 1 193 ? 6.48 -21.844 -8.578 1 98 193 ALA B CA 1
ATOM 3955 C C . ALA B 1 193 ? 5.43 -21.094 -7.762 1 98 193 ALA B C 1
ATOM 3957 O O . ALA B 1 193 ? 5.07 -21.516 -6.66 1 98 193 ALA B O 1
ATOM 3958 N N . ASP B 1 194 ? 4.875 -19.922 -8.25 1 96.5 194 ASP B N 1
ATOM 3959 C CA . ASP B 1 194 ? 3.885 -19.156 -7.516 1 96.5 194 ASP B CA 1
ATOM 3960 C C . ASP B 1 194 ? 3.033 -18.312 -8.461 1 96.5 194 ASP B C 1
ATOM 3962 O O . ASP B 1 194 ? 2.627 -17.203 -8.117 1 96.5 194 ASP B O 1
ATOM 3966 N N . LEU B 1 195 ? 2.775 -18.688 -9.617 1 97.56 195 LEU B N 1
ATOM 3967 C CA . LEU B 1 195 ? 2.072 -17.859 -10.586 1 97.56 195 LEU B CA 1
ATOM 3968 C C . LEU B 1 195 ? 0.572 -17.844 -10.305 1 97.56 195 LEU B C 1
ATOM 3970 O O . LEU B 1 195 ? -0.215 -18.344 -11.117 1 97.56 195 LEU B O 1
ATOM 3974 N N . PHE B 1 196 ? 0.211 -17.203 -9.242 1 96.69 196 PHE B N 1
ATOM 3975 C CA . PHE B 1 196 ? -1.166 -16.938 -8.844 1 96.69 196 PHE B CA 1
ATOM 3976 C C . PHE B 1 196 ? -1.764 -15.82 -9.703 1 96.69 196 PHE B C 1
ATOM 3978 O O . PHE B 1 196 ? -1.043 -15.133 -10.422 1 96.69 196 PHE B O 1
ATOM 3985 N N . PRO B 1 197 ? -3.068 -15.633 -9.664 1 96.38 197 PRO B N 1
ATOM 3986 C CA . PRO B 1 197 ? -3.688 -14.578 -10.461 1 96.38 197 PRO B CA 1
ATOM 3987 C C . PRO B 1 197 ? -3.102 -13.195 -10.172 1 96.38 197 PRO B C 1
ATOM 3989 O O . PRO B 1 197 ? -2.959 -12.375 -11.086 1 96.38 197 PRO B O 1
ATOM 3992 N N . ASP B 1 198 ? -2.695 -12.93 -8.984 1 93.56 198 ASP B N 1
ATOM 3993 C CA . ASP B 1 198 ? -2.186 -11.609 -8.609 1 93.56 198 ASP B CA 1
ATOM 3994 C C . ASP B 1 198 ? -0.76 -11.406 -9.117 1 93.56 198 ASP B C 1
ATOM 3996 O O . ASP B 1 198 ? -0.22 -10.305 -9.047 1 93.56 198 ASP B O 1
ATOM 4000 N N . ASN B 1 199 ? -0.178 -12.422 -9.711 1 96.06 199 ASN B N 1
ATOM 4001 C CA . ASN B 1 199 ? 1.168 -12.312 -10.258 1 96.06 199 ASN B CA 1
ATOM 4002 C C . ASN B 1 199 ? 1.148 -12.289 -11.789 1 96.06 199 ASN B C 1
ATOM 4004 O O . ASN B 1 199 ? 2.188 -12.469 -12.43 1 96.06 199 ASN B O 1
ATOM 4008 N N . VAL B 1 200 ? -0.033 -12.125 -12.328 1 97.56 200 VAL B N 1
ATOM 4009 C CA . VAL B 1 200 ? -0.198 -11.961 -13.766 1 97.56 200 VAL B CA 1
ATOM 4010 C C . VAL B 1 200 ? -0.915 -10.641 -14.055 1 97.56 200 VAL B C 1
ATOM 4012 O O . VAL B 1 200 ? -2.021 -10.406 -13.562 1 97.56 200 VAL B O 1
ATOM 4015 N N . LEU B 1 201 ? -0.266 -9.828 -14.844 1 97.31 201 LEU B N 1
ATOM 4016 C CA . LEU B 1 201 ? -0.857 -8.57 -15.289 1 97.31 201 LEU B CA 1
ATOM 4017 C C . LEU B 1 201 ? -1.498 -8.727 -16.656 1 97.31 201 LEU B C 1
ATOM 4019 O O . LEU B 1 201 ? -0.92 -9.359 -17.547 1 97.31 201 LEU B O 1
ATOM 4023 N N . MET B 1 202 ? -2.703 -8.195 -16.766 1 97.88 202 MET B N 1
ATOM 4024 C CA . MET B 1 202 ? -3.422 -8.344 -18.031 1 97.88 20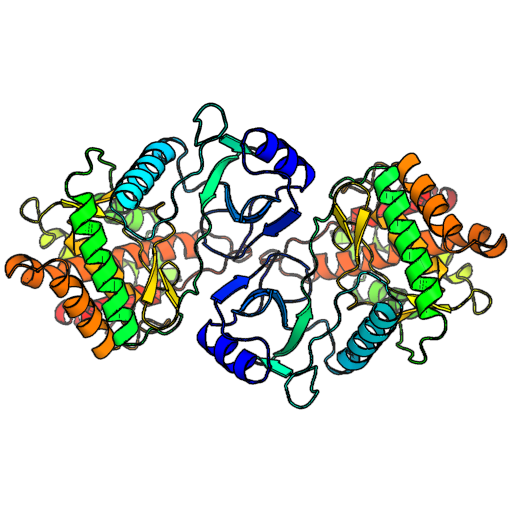2 MET B CA 1
ATOM 4025 C C . MET B 1 202 ? -4.121 -7.043 -18.422 1 97.88 202 MET B C 1
ATOM 4027 O O . MET B 1 202 ? -4.441 -6.227 -17.547 1 97.88 202 MET B O 1
ATOM 4031 N N . LEU B 1 203 ? -4.363 -6.828 -19.672 1 96.69 203 LEU B N 1
ATOM 4032 C CA . LEU B 1 203 ? -5.312 -5.902 -20.281 1 96.69 203 LEU B CA 1
ATOM 4033 C C . LEU B 1 203 ? -6.332 -6.652 -21.141 1 96.69 203 LEU B C 1
ATOM 4035 O O . LEU B 1 203 ? -6.004 -7.129 -22.234 1 96.69 203 LEU B O 1
ATOM 4039 N N . GLY B 1 204 ? -7.504 -6.742 -20.609 1 94.44 204 GLY B N 1
ATOM 4040 C CA . GLY B 1 204 ? -8.422 -7.703 -21.188 1 94.44 204 GLY B CA 1
ATOM 4041 C C . GLY B 1 204 ? -7.938 -9.133 -21.078 1 94.44 204 GLY B C 1
ATOM 4042 O O . GLY B 1 204 ? -7.617 -9.602 -19.984 1 94.44 204 GLY B O 1
ATOM 4043 N N . ASN B 1 205 ? -7.82 -9.789 -22.188 1 96.56 205 ASN B N 1
ATOM 4044 C CA . ASN B 1 205 ? -7.344 -11.164 -22.188 1 96.56 205 ASN B CA 1
ATOM 4045 C C . ASN B 1 205 ? -5.867 -11.25 -22.562 1 96.56 205 ASN B C 1
ATOM 4047 O O . ASN B 1 205 ? -5.32 -12.344 -22.719 1 96.56 205 ASN B O 1
ATOM 4051 N N . ARG B 1 206 ? -5.25 -10.125 -22.672 1 97.69 206 ARG B N 1
ATOM 4052 C CA . ARG B 1 206 ? -3.848 -10.109 -23.062 1 97.69 206 ARG B CA 1
ATOM 4053 C C . ARG B 1 206 ? -2.936 -10.031 -21.844 1 97.69 206 ARG B C 1
ATOM 4055 O O . ARG B 1 206 ? -3.057 -9.117 -21.031 1 97.69 206 ARG B O 1
ATOM 4062 N N . VAL B 1 207 ? -2.055 -10.938 -21.734 1 98.56 207 VAL B N 1
ATOM 4063 C CA . VAL B 1 207 ? -1.075 -10.914 -20.656 1 98.56 207 VAL B CA 1
ATOM 4064 C C . VAL B 1 207 ? -0.02 -9.844 -20.938 1 98.56 207 VAL B C 1
ATOM 4066 O O . VAL B 1 207 ? 0.605 -9.852 -22 1 98.56 207 VAL B O 1
ATOM 4069 N N . THR B 1 208 ? 0.167 -8.953 -19.984 1 98.44 208 THR B N 1
ATOM 4070 C CA . THR B 1 208 ? 1.123 -7.871 -20.188 1 98.44 208 THR B CA 1
ATOM 4071 C C . THR B 1 208 ? 2.303 -8.016 -19.219 1 98.44 208 THR B C 1
ATOM 4073 O O . THR B 1 208 ? 3.303 -7.305 -19.359 1 98.44 208 THR B O 1
ATOM 4076 N N . GLY B 1 209 ? 2.17 -8.969 -18.281 1 98.25 209 GLY B N 1
ATOM 4077 C CA . GLY B 1 209 ? 3.289 -9.133 -17.375 1 98.25 209 GLY B CA 1
ATOM 4078 C C . GLY B 1 209 ? 3.184 -10.383 -16.516 1 98.25 209 GLY B C 1
ATOM 4079 O O . GLY B 1 209 ? 2.1 -10.734 -16.047 1 98.25 209 GLY B O 1
ATOM 4080 N N . LEU B 1 210 ? 4.219 -11.102 -16.344 1 98.31 210 LEU B N 1
ATOM 4081 C CA . LEU B 1 210 ? 4.461 -12.07 -15.281 1 98.31 210 LEU B CA 1
ATOM 4082 C C . LEU B 1 210 ? 5.41 -11.508 -14.234 1 98.31 210 LEU B C 1
ATOM 4084 O O . LEU B 1 210 ? 6.527 -11.094 -14.562 1 98.31 210 LEU B O 1
ATOM 4088 N N . ILE B 1 211 ? 4.922 -11.484 -13.016 1 96.31 211 ILE B N 1
ATOM 4089 C CA . ILE B 1 211 ? 5.723 -10.766 -12.031 1 96.31 211 ILE B CA 1
ATOM 4090 C C . ILE B 1 211 ? 5.941 -11.648 -10.805 1 96.31 211 ILE B C 1
ATOM 4092 O O . ILE B 1 211 ? 5.426 -12.766 -10.734 1 96.31 211 ILE B O 1
ATOM 4096 N N . ASP B 1 212 ? 6.836 -11.219 -9.914 1 93.75 212 ASP B N 1
ATOM 4097 C CA . ASP B 1 212 ? 7.145 -11.805 -8.609 1 93.75 212 ASP B CA 1
ATOM 4098 C C . ASP B 1 212 ? 7.77 -13.188 -8.758 1 93.75 212 ASP B C 1
ATOM 4100 O O . ASP B 1 212 ? 7.199 -14.188 -8.32 1 93.75 212 ASP B O 1
ATOM 4104 N N . PHE B 1 213 ? 8.945 -13.234 -9.203 1 95.75 213 PHE B N 1
ATOM 4105 C CA . PHE B 1 213 ? 9.68 -14.461 -9.5 1 95.75 213 PHE B CA 1
ATOM 4106 C C . PHE B 1 213 ? 10.508 -14.891 -8.297 1 95.75 213 PHE B C 1
ATOM 4108 O O . PHE B 1 213 ? 11.461 -15.664 -8.43 1 95.75 213 PHE B O 1
ATOM 4115 N N . TYR B 1 214 ? 10.188 -14.492 -7.16 1 91.56 214 TYR B N 1
ATOM 4116 C CA . TYR B 1 214 ? 11.125 -14.633 -6.051 1 91.56 214 TYR B CA 1
ATOM 4117 C C . TYR B 1 214 ? 10.984 -15.992 -5.379 1 91.56 214 TYR B C 1
ATOM 4119 O O . TYR B 1 214 ? 11.688 -16.297 -4.414 1 91.56 214 TYR B O 1
ATOM 4127 N N . PHE B 1 215 ? 10.172 -16.859 -5.996 1 94.06 215 PHE B N 1
ATOM 4128 C CA . PHE B 1 215 ? 10.141 -18.266 -5.641 1 94.06 215 PHE B CA 1
ATOM 4129 C C . PHE B 1 215 ? 10.68 -19.125 -6.777 1 94.06 215 PHE B C 1
ATOM 4131 O O . PHE B 1 215 ? 10.711 -20.359 -6.676 1 94.06 215 PHE B O 1
ATOM 4138 N N . ALA B 1 216 ? 11.031 -18.453 -7.816 1 97.38 216 ALA B N 1
ATOM 4139 C CA . ALA B 1 216 ? 11.531 -19.188 -8.969 1 97.38 216 ALA B CA 1
ATOM 4140 C C . ALA B 1 216 ? 12.664 -20.141 -8.578 1 97.38 216 ALA B C 1
ATOM 4142 O O . ALA B 1 216 ? 13.508 -19.797 -7.742 1 97.38 216 ALA B O 1
ATOM 4143 N N . CYS B 1 217 ? 12.711 -21.25 -9.211 1 97.88 217 CYS B N 1
ATOM 4144 C CA . CYS B 1 217 ? 13.633 -22.344 -8.891 1 97.88 217 CYS B CA 1
ATOM 4145 C C . CYS B 1 217 ? 13.664 -23.375 -10.008 1 97.88 217 CYS B C 1
ATOM 4147 O O . CYS B 1 217 ? 12.938 -23.25 -10.992 1 97.88 217 CYS B O 1
ATOM 4149 N N . THR B 1 218 ? 14.578 -24.297 -9.859 1 97.88 218 THR B N 1
ATOM 4150 C CA . THR B 1 218 ? 14.617 -25.438 -10.766 1 97.88 218 THR B CA 1
ATOM 4151 C C . THR B 1 218 ? 13.836 -26.609 -10.203 1 97.88 218 THR B C 1
ATOM 4153 O O . THR B 1 218 ? 14.164 -27.125 -9.125 1 97.88 218 THR B O 1
ATOM 4156 N N . ASP B 1 219 ? 12.797 -27.047 -10.914 1 97.94 219 ASP B N 1
ATOM 4157 C CA . ASP B 1 219 ? 11.945 -28.141 -10.477 1 97.94 219 ASP B CA 1
ATOM 4158 C C . ASP B 1 219 ? 11.195 -28.766 -11.656 1 97.94 219 ASP B C 1
ATOM 4160 O O . ASP B 1 219 ? 11.453 -28.422 -12.812 1 97.94 219 ASP B O 1
ATOM 4164 N N . ILE B 1 220 ? 10.359 -29.766 -11.336 1 97.94 220 ILE B N 1
ATOM 4165 C CA . ILE B 1 220 ? 9.531 -30.406 -12.352 1 97.94 220 ILE B CA 1
ATOM 4166 C C . ILE B 1 220 ? 8.711 -29.344 -13.086 1 97.94 220 ILE B C 1
ATOM 4168 O O . ILE B 1 220 ? 7.957 -28.594 -12.461 1 97.94 220 ILE B O 1
ATOM 4172 N N . ARG B 1 221 ? 8.867 -29.266 -14.391 1 98.25 221 ARG B N 1
ATOM 4173 C CA . ARG B 1 221 ? 8.234 -28.234 -15.195 1 98.25 221 ARG B CA 1
ATOM 4174 C C . ARG B 1 221 ? 6.719 -28.234 -15 1 98.25 221 ARG B C 1
ATOM 4176 O O . ARG B 1 221 ? 6.125 -27.203 -14.711 1 98.25 221 ARG B O 1
ATOM 4183 N N . VAL B 1 222 ? 6.07 -29.406 -15.078 1 98.25 222 VAL B N 1
ATOM 4184 C CA . VAL B 1 222 ? 4.613 -29.516 -15.062 1 98.25 222 VAL B CA 1
ATOM 4185 C C . VAL B 1 222 ? 4.098 -29.25 -13.648 1 98.25 222 VAL B C 1
ATOM 4187 O O . VAL B 1 222 ? 2.912 -28.969 -13.453 1 98.25 222 VAL B O 1
ATOM 4190 N N . TYR B 1 223 ? 4.961 -29.297 -12.641 1 98.56 223 TYR B N 1
ATOM 4191 C CA . TYR B 1 223 ? 4.578 -28.906 -11.289 1 98.56 223 TYR B CA 1
ATOM 4192 C C . TYR B 1 223 ? 4.164 -27.438 -11.242 1 98.56 223 TYR B C 1
ATOM 4194 O O . TYR B 1 223 ? 3.252 -27.062 -10.5 1 98.56 223 TYR B O 1
ATOM 4202 N N . ASP B 1 224 ? 4.824 -26.609 -12.062 1 98.81 224 ASP B N 1
ATOM 4203 C CA . ASP B 1 224 ? 4.477 -25.203 -12.141 1 98.81 224 ASP B CA 1
ATOM 4204 C C . ASP B 1 224 ? 3.041 -25.016 -12.625 1 98.81 224 ASP B C 1
ATOM 4206 O O . ASP B 1 224 ? 2.295 -24.203 -12.078 1 98.81 224 ASP B O 1
ATOM 4210 N N . LEU B 1 225 ? 2.664 -25.781 -13.555 1 98.81 225 LEU B N 1
ATOM 4211 C CA . LEU B 1 225 ? 1.296 -25.75 -14.062 1 98.81 225 LEU B CA 1
ATOM 4212 C C . LEU B 1 225 ? 0.312 -26.234 -13 1 98.81 225 LEU B C 1
ATOM 4214 O O . LEU B 1 225 ? -0.803 -25.719 -12.898 1 98.81 225 LEU B O 1
ATOM 4218 N N . ALA B 1 226 ? 0.717 -27.234 -12.25 1 98.81 226 ALA B N 1
ATOM 4219 C CA . ALA B 1 226 ? -0.128 -27.75 -11.172 1 98.81 226 ALA B CA 1
ATOM 4220 C C . ALA B 1 226 ? -0.373 -26.672 -10.117 1 98.81 226 ALA B C 1
ATOM 4222 O O . ALA B 1 226 ? -1.498 -26.5 -9.633 1 98.81 226 ALA B O 1
ATOM 4223 N N . VAL B 1 227 ? 0.67 -25.969 -9.805 1 98.75 227 VAL B N 1
ATOM 4224 C CA . VAL B 1 227 ? 0.551 -24.844 -8.867 1 98.75 227 VAL B CA 1
ATOM 4225 C C . VAL B 1 227 ? -0.422 -23.812 -9.422 1 98.75 227 VAL B C 1
ATOM 4227 O O . VAL B 1 227 ? -1.327 -23.359 -8.711 1 98.75 227 VAL B O 1
ATOM 4230 N N . MET B 1 228 ? -0.24 -23.469 -10.648 1 98.75 228 MET B N 1
ATOM 4231 C CA . MET B 1 228 ? -1.117 -22.5 -11.289 1 98.75 228 MET B CA 1
ATOM 4232 C C . MET B 1 228 ? -2.564 -22.984 -11.289 1 98.75 228 MET B C 1
ATOM 4234 O O . MET B 1 228 ? -3.475 -22.219 -10.953 1 98.75 228 MET B O 1
ATOM 4238 N N . HIS B 1 229 ? -2.758 -24.234 -11.656 1 98.88 229 HIS B N 1
ATOM 4239 C CA . HIS B 1 229 ? -4.102 -24.812 -11.703 1 98.88 229 HIS B CA 1
ATOM 4240 C C . HIS B 1 229 ? -4.781 -24.719 -10.336 1 98.88 229 HIS B C 1
ATOM 4242 O O . HIS B 1 229 ? -5.934 -24.281 -10.242 1 98.88 229 HIS B O 1
ATOM 4248 N N . ALA B 1 230 ? -4.066 -25.078 -9.32 1 98.56 230 ALA B N 1
ATOM 4249 C CA . ALA B 1 230 ? -4.605 -25.078 -7.965 1 98.56 230 ALA B CA 1
ATOM 4250 C C . ALA B 1 230 ? -4.914 -23.656 -7.496 1 98.56 230 ALA B C 1
ATOM 4252 O O . ALA B 1 230 ? -5.816 -23.438 -6.684 1 98.56 230 ALA B O 1
ATOM 4253 N N . ALA B 1 231 ? -4.219 -22.688 -8.031 1 97.81 231 ALA B N 1
ATOM 4254 C CA . ALA B 1 231 ? -4.371 -21.312 -7.594 1 97.81 231 ALA B CA 1
ATOM 4255 C C . ALA B 1 231 ? -5.504 -20.609 -8.344 1 97.81 231 ALA B C 1
ATOM 4257 O O . ALA B 1 231 ? -6.184 -19.75 -7.797 1 97.81 231 ALA B O 1
ATOM 4258 N N . TRP B 1 232 ? -5.727 -20.953 -9.578 1 98.31 232 TRP B N 1
ATOM 4259 C CA . TRP B 1 232 ? -6.598 -20.188 -10.461 1 98.31 232 TRP B CA 1
ATOM 4260 C C . TRP B 1 232 ? -7.996 -20.797 -10.5 1 98.31 232 TRP B C 1
ATOM 4262 O O . TRP B 1 232 ? -8.977 -20.094 -10.766 1 98.31 232 TRP B O 1
ATOM 4272 N N . SER B 1 233 ? -8.141 -22.094 -10.297 1 98.5 233 SER B N 1
ATOM 4273 C CA . SER B 1 233 ? -9.383 -22.75 -10.711 1 98.5 233 SER B CA 1
ATOM 4274 C C . SER B 1 233 ? -10.32 -22.953 -9.523 1 98.5 233 SER B C 1
ATOM 4276 O O . SER B 1 233 ? -11.242 -23.766 -9.586 1 98.5 233 SER B O 1
ATOM 4278 N N . PHE B 1 234 ? -10.07 -22.297 -8.422 1 97.81 234 PHE B N 1
ATOM 4279 C CA . PHE B 1 234 ? -10.914 -22.422 -7.234 1 97.81 234 PHE B CA 1
ATOM 4280 C C . PHE B 1 234 ? -11.289 -21.047 -6.695 1 97.81 234 PHE B C 1
ATOM 4282 O O . PHE B 1 234 ? -10.602 -20.062 -6.961 1 97.81 234 PHE B O 1
ATOM 4289 N N . ASP B 1 235 ? -12.367 -21.031 -5.934 1 94.31 235 ASP B N 1
ATOM 4290 C CA . ASP B 1 235 ? -12.688 -19.797 -5.215 1 94.31 235 ASP B CA 1
ATOM 4291 C C . ASP B 1 235 ? -11.781 -19.625 -3.998 1 94.31 235 ASP B C 1
ATOM 4293 O O . ASP B 1 235 ? -10.992 -20.5 -3.672 1 94.31 235 ASP B O 1
ATOM 4297 N N . ALA B 1 236 ? -11.891 -18.547 -3.34 1 90.62 236 ALA B N 1
ATOM 4298 C CA . ALA B 1 236 ? -10.984 -18.172 -2.254 1 90.62 236 ALA B CA 1
ATOM 4299 C C . ALA B 1 236 ? -11.094 -19.141 -1.088 1 90.62 236 ALA B C 1
ATOM 4301 O O . ALA B 1 236 ? -10.133 -19.344 -0.343 1 90.62 236 ALA B O 1
ATOM 4302 N N . SER B 1 237 ? -12.211 -19.797 -0.964 1 92.81 237 SER B N 1
ATOM 4303 C CA . SER B 1 237 ? -12.422 -20.734 0.14 1 92.81 237 SER B CA 1
ATOM 4304 C C . SER B 1 237 ? -11.844 -22.109 -0.178 1 92.81 237 SER B C 1
ATOM 4306 O O . SER B 1 237 ? -11.633 -22.922 0.724 1 92.81 237 SER B O 1
ATOM 4308 N N . GLY B 1 238 ? -11.648 -22.359 -1.463 1 94.75 238 GLY B N 1
ATOM 4309 C CA . GLY B 1 238 ? -11.195 -23.672 -1.899 1 94.75 238 GLY B CA 1
ATOM 4310 C C . GLY B 1 238 ? -12.32 -24.672 -2.031 1 94.75 238 GLY B C 1
ATOM 4311 O O . GLY B 1 238 ? -12.086 -25.844 -2.354 1 94.75 238 GLY B O 1
ATOM 4312 N N . ARG B 1 239 ? -13.547 -24.297 -1.833 1 93.19 239 ARG B N 1
ATOM 4313 C CA . ARG B 1 239 ? -14.672 -25.219 -1.821 1 93.19 239 ARG B CA 1
ATOM 4314 C C . ARG B 1 239 ? -15.25 -25.406 -3.223 1 93.19 239 ARG B C 1
ATOM 4316 O O . ARG B 1 239 ? -15.734 -26.484 -3.562 1 93.19 239 ARG B O 1
ATOM 4323 N N . ALA B 1 240 ? -15.18 -24.391 -3.988 1 95.25 240 ALA B N 1
ATOM 4324 C CA . ALA B 1 240 ? -15.766 -24.438 -5.324 1 95.25 240 ALA B CA 1
ATOM 4325 C C . ALA B 1 240 ? -14.68 -24.5 -6.398 1 95.25 240 ALA B C 1
ATOM 4327 O O . ALA B 1 240 ? -13.836 -23.594 -6.484 1 95.25 240 ALA B O 1
ATOM 4328 N N . HIS B 1 241 ? -14.742 -25.547 -7.133 1 97.38 241 HIS B N 1
ATOM 4329 C CA . HIS B 1 241 ? -13.852 -25.703 -8.273 1 97.38 241 HIS B CA 1
ATOM 4330 C C . HIS B 1 241 ? -14.5 -25.203 -9.562 1 97.38 241 HIS B C 1
ATOM 4332 O O . HIS B 1 241 ? -15.609 -25.625 -9.898 1 97.38 241 HIS B O 1
ATOM 4338 N N . ASP B 1 242 ? -13.867 -24.344 -10.266 1 98.19 242 ASP B N 1
ATOM 4339 C CA . ASP B 1 242 ? -14.312 -23.906 -11.586 1 98.19 242 ASP B CA 1
ATOM 4340 C C . ASP B 1 242 ? -13.648 -24.734 -12.688 1 98.19 242 ASP B C 1
ATOM 4342 O O . ASP B 1 242 ? -12.562 -24.391 -13.164 1 98.19 242 ASP B O 1
ATOM 4346 N N . LYS B 1 243 ? -14.305 -25.719 -13.156 1 98.06 243 LYS B N 1
ATOM 4347 C CA . LYS B 1 243 ? -13.766 -26.672 -14.133 1 98.06 243 LYS B CA 1
ATOM 4348 C C . LYS B 1 243 ? -13.414 -25.969 -15.438 1 98.06 243 LYS B C 1
ATOM 4350 O O . LYS B 1 243 ? -12.438 -26.344 -16.109 1 98.06 243 LYS B O 1
ATOM 4355 N N . ALA B 1 244 ? -14.219 -25.016 -15.828 1 98.62 244 ALA B N 1
ATOM 4356 C CA . ALA B 1 244 ? -13.969 -24.297 -17.078 1 98.62 244 ALA B CA 1
ATOM 4357 C C . ALA B 1 244 ? -12.633 -23.562 -17.031 1 98.62 244 ALA B C 1
ATOM 4359 O O . ALA B 1 244 ? -11.867 -23.578 -18 1 98.62 244 ALA B O 1
ATOM 4360 N N . VAL B 1 245 ? -12.336 -22.938 -15.938 1 98.69 245 VAL B N 1
ATOM 4361 C CA . VAL B 1 245 ? -11.062 -22.234 -15.758 1 98.69 245 VAL B CA 1
ATOM 4362 C C . VAL B 1 245 ? -9.922 -23.25 -15.734 1 98.69 245 VAL B C 1
ATOM 4364 O O . VAL B 1 245 ? -8.898 -23.062 -16.391 1 98.69 245 VAL B O 1
ATOM 4367 N N . GLY B 1 246 ? -10.078 -24.328 -15.016 1 98.75 246 GLY B N 1
ATOM 4368 C CA . GLY B 1 246 ? -9.062 -25.375 -14.977 1 98.75 246 GLY B CA 1
ATOM 4369 C C . GLY B 1 246 ? -8.742 -25.938 -16.344 1 98.75 246 GLY B C 1
ATOM 4370 O O . GLY B 1 246 ? -7.57 -26.094 -16.703 1 98.75 246 GLY B O 1
ATOM 4371 N N . ASP B 1 247 ? -9.805 -26.25 -17.062 1 98.75 247 ASP B N 1
ATOM 4372 C CA . ASP B 1 247 ? -9.625 -26.781 -18.422 1 98.75 247 ASP B CA 1
ATOM 4373 C C . ASP B 1 247 ? -8.906 -25.781 -19.312 1 98.75 247 ASP B C 1
ATOM 4375 O O . ASP B 1 247 ? -8.047 -26.141 -20.109 1 98.75 247 ASP B O 1
ATOM 4379 N N . ALA B 1 248 ? -9.273 -24.516 -19.156 1 98.88 248 ALA B N 1
ATOM 4380 C CA . ALA B 1 248 ? -8.656 -23.453 -19.953 1 98.88 248 ALA B CA 1
ATOM 4381 C C . ALA B 1 248 ? -7.164 -23.344 -19.656 1 98.88 248 ALA B C 1
ATOM 4383 O O . ALA B 1 248 ? -6.363 -23.078 -20.562 1 98.88 248 ALA B O 1
ATOM 4384 N N . LEU B 1 249 ? -6.812 -23.531 -18.422 1 98.88 249 LEU B N 1
ATOM 4385 C CA . LEU B 1 249 ? -5.402 -23.5 -18.047 1 98.88 249 LEU B CA 1
ATOM 4386 C C . LEU B 1 249 ? -4.625 -24.609 -18.75 1 98.88 249 LEU B C 1
ATOM 4388 O O . LEU B 1 249 ? -3.562 -24.359 -19.328 1 98.88 249 LEU B O 1
ATOM 4392 N N . ILE B 1 250 ? -5.176 -25.812 -18.734 1 98.81 250 ILE B N 1
ATOM 4393 C CA . ILE B 1 250 ? -4.512 -26.953 -19.344 1 98.81 250 ILE B CA 1
ATOM 4394 C C . ILE B 1 250 ? -4.402 -26.734 -20.859 1 98.81 250 ILE B C 1
ATOM 4396 O O . ILE B 1 250 ? -3.34 -26.953 -21.438 1 98.81 250 ILE B O 1
ATOM 4400 N N . GLN B 1 251 ? -5.465 -26.281 -21.438 1 98.75 251 GLN B N 1
ATOM 4401 C CA . GLN B 1 251 ? -5.496 -26.047 -22.875 1 98.75 251 GLN B CA 1
ATOM 4402 C C . GLN B 1 251 ? -4.531 -24.938 -23.281 1 98.75 251 GLN B C 1
ATOM 4404 O O . GLN B 1 251 ? -3.797 -25.078 -24.266 1 98.75 251 GLN B O 1
ATOM 4409 N N . GLY B 1 252 ? -4.586 -23.828 -22.562 1 98.81 252 GLY B N 1
ATOM 4410 C CA . GLY B 1 252 ? -3.701 -22.719 -22.859 1 98.81 252 GLY B CA 1
ATOM 4411 C C . GLY B 1 252 ? -2.23 -23.078 -22.766 1 98.81 252 GLY B C 1
ATOM 4412 O O . GLY B 1 252 ? -1.447 -22.734 -23.656 1 98.81 252 GLY B O 1
ATOM 4413 N N . TYR B 1 253 ? -1.926 -23.797 -21.734 1 98.81 253 TYR B N 1
ATOM 4414 C CA . TYR B 1 253 ? -0.541 -24.234 -21.594 1 98.81 253 TYR B CA 1
ATOM 4415 C C . TYR B 1 253 ? -0.129 -25.141 -22.75 1 98.81 253 TYR B C 1
ATOM 4417 O O . TYR B 1 253 ? 0.921 -24.938 -23.359 1 98.81 253 TYR B O 1
ATOM 4425 N N . ALA B 1 254 ? -0.928 -26.109 -23.062 1 98.31 254 ALA B N 1
ATOM 4426 C CA . ALA B 1 254 ? -0.619 -27.125 -24.078 1 98.31 254 ALA B CA 1
ATOM 4427 C C . ALA B 1 254 ? -0.476 -26.484 -25.453 1 98.31 254 ALA B C 1
ATOM 4429 O O . ALA B 1 254 ? 0.203 -27.031 -26.328 1 98.31 254 ALA B O 1
ATOM 4430 N N . GLN B 1 255 ? -1.103 -25.375 -25.641 1 97.69 255 GLN B N 1
ATOM 4431 C CA . GLN B 1 255 ? -1.019 -24.672 -26.922 1 97.69 255 GLN B CA 1
ATOM 4432 C C . GLN B 1 255 ? 0.394 -24.156 -27.172 1 97.69 255 GLN B C 1
ATOM 4434 O O . GLN B 1 255 ? 0.868 -24.156 -28.312 1 97.69 255 GLN B O 1
ATOM 4439 N N . SER B 1 256 ? 1.048 -23.688 -26.125 1 97.25 256 SER B N 1
ATOM 4440 C CA . SER B 1 256 ? 2.379 -23.109 -26.281 1 97.25 256 SER B CA 1
ATOM 4441 C C . SER B 1 256 ? 3.463 -24.109 -25.906 1 97.25 256 SER B C 1
ATOM 4443 O O . SER B 1 256 ? 4.609 -23.984 -26.328 1 97.25 256 SER B O 1
ATOM 4445 N N . PHE B 1 257 ? 3.094 -25.109 -25.094 1 97.19 257 PHE B N 1
ATOM 4446 C CA . PHE B 1 257 ? 4.027 -26.141 -24.672 1 97.19 257 PHE B CA 1
ATOM 4447 C C . PHE B 1 257 ? 3.305 -27.469 -24.453 1 97.19 257 PHE B C 1
ATOM 4449 O O . PHE B 1 257 ? 2.844 -27.766 -23.359 1 97.19 257 PHE B O 1
ATOM 4456 N N . PRO B 1 258 ? 3.305 -28.312 -25.406 1 97.44 258 PRO B N 1
ATOM 4457 C CA . PRO B 1 258 ? 2.51 -29.547 -25.359 1 97.44 258 PRO B CA 1
ATOM 4458 C C . PRO B 1 258 ? 2.857 -30.422 -24.172 1 97.44 258 PRO B C 1
ATOM 4460 O O . PRO B 1 258 ? 4.027 -30.531 -23.797 1 97.44 258 PRO B O 1
ATOM 4463 N N . LEU B 1 259 ? 1.857 -31.094 -23.625 1 97.88 259 LEU B N 1
ATOM 4464 C CA . LEU B 1 259 ? 2.002 -32.031 -22.516 1 97.88 259 LEU B CA 1
ATOM 4465 C C . LEU B 1 259 ? 2.035 -33.469 -23.031 1 97.88 259 LEU B C 1
ATOM 4467 O O . LEU B 1 259 ? 1.22 -33.844 -23.859 1 97.88 259 LEU B O 1
ATOM 4471 N N . SER B 1 260 ? 2.91 -34.25 -22.531 1 97.25 260 SER B N 1
ATOM 4472 C CA . SER B 1 260 ? 2.943 -35.688 -22.844 1 97.25 260 SER B CA 1
ATOM 4473 C C . SER B 1 260 ? 1.871 -36.438 -22.062 1 97.25 260 SER B C 1
ATOM 4475 O O . SER B 1 260 ? 1.295 -35.906 -21.109 1 97.25 260 SER B O 1
ATOM 4477 N N . ASP B 1 261 ? 1.676 -37.656 -22.484 1 97.19 261 ASP B N 1
ATOM 4478 C CA . ASP B 1 261 ? 0.728 -38.5 -21.781 1 97.19 261 ASP B CA 1
ATOM 4479 C C . ASP B 1 261 ? 1.188 -38.781 -20.344 1 97.19 261 ASP B C 1
ATOM 4481 O O . ASP B 1 261 ? 0.368 -38.844 -19.438 1 97.19 261 ASP B O 1
ATOM 4485 N N . LEU B 1 262 ? 2.457 -38.969 -20.219 1 97.12 262 LEU B N 1
ATOM 4486 C CA . LEU B 1 262 ? 3.018 -39.188 -18.891 1 97.12 262 LEU B CA 1
ATOM 4487 C C . LEU B 1 262 ? 2.787 -38 -17.984 1 97.12 262 LEU B C 1
ATOM 4489 O O . LEU B 1 262 ? 2.389 -38.156 -16.828 1 97.12 262 LEU B O 1
ATOM 4493 N N . GLU B 1 263 ? 3.055 -36.812 -18.469 1 97.81 263 GLU B N 1
ATOM 4494 C CA . GLU B 1 263 ? 2.848 -35.594 -17.688 1 97.81 263 GLU B CA 1
ATOM 4495 C C . GLU B 1 263 ? 1.387 -35.438 -17.281 1 97.81 263 GLU B C 1
ATOM 4497 O O . GLU B 1 263 ? 1.091 -35.062 -16.141 1 97.81 263 GLU B O 1
ATOM 4502 N N . ARG B 1 264 ? 0.51 -35.75 -18.172 1 97.81 264 ARG B N 1
ATOM 4503 C CA . ARG B 1 264 ? -0.917 -35.719 -17.875 1 97.81 264 ARG B CA 1
ATOM 4504 C C . ARG B 1 264 ? -1.291 -36.719 -16.797 1 97.81 264 ARG B C 1
ATOM 4506 O O . ARG B 1 264 ? -2.092 -36.406 -15.906 1 97.81 264 ARG B O 1
ATOM 4513 N N . ALA B 1 265 ? -0.701 -37.844 -16.922 1 97.31 265 ALA B N 1
ATOM 4514 C CA . ALA B 1 265 ? -0.998 -38.906 -15.961 1 97.31 265 ALA B CA 1
ATOM 4515 C C . ALA B 1 265 ? -0.507 -38.531 -14.562 1 97.31 265 ALA B C 1
ATOM 4517 O O . ALA B 1 265 ? -1.125 -38.906 -13.562 1 97.31 265 ALA B O 1
ATOM 4518 N N . GLU B 1 266 ? 0.577 -37.781 -14.469 1 98 266 GLU B N 1
ATOM 4519 C CA . GLU B 1 266 ? 1.207 -37.438 -13.195 1 98 266 GLU B CA 1
ATOM 4520 C C . GLU B 1 266 ? 0.63 -36.156 -12.609 1 98 266 GLU B C 1
ATOM 4522 O O . GLU B 1 266 ? 0.884 -35.844 -11.453 1 98 266 GLU B O 1
ATOM 4527 N N . PHE B 1 267 ? -0.181 -35.469 -13.391 1 98.31 267 PHE B N 1
ATOM 4528 C CA . PHE B 1 267 ? -0.651 -34.125 -13.023 1 98.31 267 PHE B CA 1
ATOM 4529 C C . PHE B 1 267 ? -1.413 -34.156 -11.703 1 98.31 267 PHE B C 1
ATOM 4531 O O . PHE B 1 267 ? -1.201 -33.312 -10.836 1 98.31 267 PHE B O 1
ATOM 4538 N N . PRO B 1 268 ? -2.268 -35.156 -11.43 1 98.31 268 PRO B N 1
ATOM 4539 C CA . PRO B 1 268 ? -3.045 -35.125 -10.188 1 98.31 268 PRO B CA 1
ATOM 4540 C C . PRO B 1 268 ? -2.168 -35.219 -8.938 1 98.31 268 PRO B C 1
ATOM 4542 O O . PRO B 1 268 ? -2.434 -34.531 -7.945 1 98.31 268 PRO B O 1
ATOM 4545 N N . VAL B 1 269 ? -1.112 -36.031 -8.977 1 98.31 269 VAL B N 1
ATOM 4546 C CA . VAL B 1 269 ? -0.24 -36.188 -7.809 1 98.31 269 VAL B CA 1
ATOM 4547 C C . VAL B 1 269 ? 0.533 -34.875 -7.598 1 98.31 269 VAL B C 1
ATOM 4549 O O . VAL B 1 269 ? 0.723 -34.438 -6.457 1 98.31 269 VAL B O 1
ATOM 4552 N N . LEU B 1 270 ? 0.958 -34.188 -8.688 1 98.62 270 LEU B N 1
ATOM 4553 C CA . LEU B 1 270 ? 1.665 -32.938 -8.602 1 98.62 270 LEU B CA 1
ATOM 4554 C C . LEU B 1 270 ? 0.761 -31.844 -8.031 1 98.62 270 LEU B C 1
ATOM 4556 O O . LEU B 1 270 ? 1.193 -31.047 -7.195 1 98.62 270 LEU B O 1
ATOM 4560 N N . ALA B 1 271 ? -0.49 -31.844 -8.445 1 98.75 271 ALA B N 1
ATOM 4561 C CA . ALA B 1 271 ? -1.453 -30.859 -7.953 1 98.75 271 ALA B CA 1
ATOM 4562 C C . ALA B 1 271 ? -1.767 -31.094 -6.48 1 98.75 271 ALA B C 1
ATOM 4564 O O . ALA B 1 271 ? -1.9 -30.141 -5.711 1 98.75 271 ALA B O 1
ATOM 4565 N N . THR B 1 272 ? -1.889 -32.375 -6.09 1 98.5 272 THR B N 1
ATOM 4566 C CA . THR B 1 272 ? -2.076 -32.688 -4.68 1 98.5 272 THR B CA 1
ATOM 4567 C C . THR B 1 272 ? -0.893 -32.188 -3.85 1 98.5 272 THR B C 1
ATOM 4569 O O . THR B 1 272 ? -1.076 -31.641 -2.768 1 98.5 272 THR B O 1
ATOM 4572 N N . GLY B 1 273 ? 0.28 -32.438 -4.406 1 98.44 273 GLY B N 1
ATOM 4573 C CA . GLY B 1 273 ? 1.474 -31.922 -3.758 1 98.44 273 GLY B CA 1
ATOM 4574 C C . GLY B 1 273 ? 1.462 -30.406 -3.605 1 98.44 273 GLY B C 1
ATOM 4575 O O . GLY B 1 273 ? 1.828 -29.891 -2.553 1 98.44 273 GLY B O 1
ATOM 4576 N N . ALA B 1 274 ? 1.035 -29.703 -4.648 1 98.5 274 ALA B N 1
ATOM 4577 C CA . ALA B 1 274 ? 0.925 -28.25 -4.578 1 98.5 274 ALA B CA 1
ATOM 4578 C C . ALA B 1 274 ? -0.029 -27.828 -3.467 1 98.5 274 ALA B C 1
ATOM 4580 O O . ALA B 1 274 ? 0.26 -26.891 -2.717 1 98.5 274 ALA B O 1
ATOM 4581 N N . CYS B 1 275 ? -1.16 -28.516 -3.332 1 98.44 275 CYS B N 1
ATOM 4582 C CA . CYS B 1 275 ? -2.125 -28.219 -2.279 1 98.44 275 CYS B CA 1
ATOM 4583 C C . CYS B 1 275 ? -1.499 -28.391 -0.901 1 98.44 275 CYS B C 1
ATOM 4585 O O . CYS B 1 275 ? -1.7 -27.562 -0.015 1 98.44 275 CYS B O 1
ATOM 4587 N N . ILE B 1 276 ? -0.734 -29.438 -0.735 1 98.12 276 ILE B N 1
ATOM 4588 C CA . ILE B 1 276 ? -0.085 -29.703 0.542 1 98.12 276 ILE B CA 1
ATOM 4589 C C . ILE B 1 276 ? 0.938 -28.609 0.845 1 98.12 276 ILE B C 1
ATOM 4591 O O . ILE B 1 276 ? 0.985 -28.094 1.96 1 98.12 276 ILE B O 1
ATOM 4595 N N . ARG B 1 277 ? 1.705 -28.281 -0.135 1 98 277 ARG B N 1
ATOM 4596 C CA . ARG B 1 277 ? 2.721 -27.25 0.007 1 98 277 ARG B CA 1
ATOM 4597 C C . ARG B 1 277 ? 2.107 -25.953 0.52 1 98 277 ARG B C 1
ATOM 4599 O O . ARG B 1 277 ? 2.576 -25.375 1.51 1 98 277 ARG B O 1
ATOM 4606 N N . PHE B 1 278 ? 1.07 -25.469 -0.09 1 97.75 278 PHE B N 1
ATOM 4607 C CA . PHE B 1 278 ? 0.482 -24.188 0.264 1 97.75 278 PHE B CA 1
ATOM 4608 C C . PHE B 1 278 ? -0.313 -24.297 1.56 1 97.75 278 PHE B C 1
ATOM 4610 O O . PHE B 1 278 ? -0.385 -23.328 2.33 1 97.75 278 PHE B O 1
ATOM 4617 N N . THR B 1 279 ? -0.888 -25.469 1.869 1 98.19 279 THR B N 1
ATOM 4618 C CA . THR B 1 279 ? -1.517 -25.672 3.168 1 98.19 279 THR B CA 1
ATOM 4619 C C . THR B 1 279 ? -0.498 -25.531 4.293 1 98.19 279 THR B C 1
ATOM 4621 O O . THR B 1 279 ? -0.733 -24.797 5.254 1 98.19 279 THR B O 1
ATOM 4624 N N . LEU B 1 280 ? 0.643 -26.156 4.109 1 97.81 280 LEU B N 1
ATOM 4625 C CA . LEU B 1 280 ? 1.655 -26.172 5.16 1 97.81 280 LEU B CA 1
ATOM 4626 C C . LEU B 1 280 ? 2.262 -24.797 5.352 1 97.81 280 LEU B C 1
ATOM 4628 O O . LEU B 1 280 ? 2.447 -24.344 6.484 1 97.81 280 LEU B O 1
ATOM 4632 N N . SER B 1 281 ? 2.613 -24.156 4.277 1 94.75 281 SER B N 1
ATOM 4633 C CA . SER B 1 281 ? 3.209 -22.828 4.398 1 94.75 281 SER B CA 1
ATOM 4634 C C . SER B 1 281 ? 2.238 -21.844 5.043 1 94.75 281 SER B C 1
ATOM 4636 O O . SER B 1 281 ? 2.621 -21.078 5.922 1 94.75 281 SER B O 1
ATOM 4638 N N . ARG B 1 282 ? 0.96 -21.859 4.668 1 94.5 282 ARG B N 1
ATOM 4639 C CA . ARG B 1 282 ? -0.046 -21 5.273 1 94.5 282 ARG B CA 1
ATOM 4640 C C . ARG B 1 282 ? -0.288 -21.375 6.73 1 94.5 282 ARG B C 1
ATOM 4642 O O . ARG B 1 282 ? -0.523 -20.5 7.57 1 94.5 282 ARG B O 1
ATOM 4649 N N . ALA B 1 283 ? -0.276 -22.656 6.973 1 96.19 283 ALA B N 1
ATOM 4650 C CA . ALA B 1 283 ? -0.456 -23.109 8.352 1 96.19 283 ALA B CA 1
ATOM 4651 C C . ALA B 1 283 ? 0.667 -22.594 9.25 1 96.19 283 ALA B C 1
ATOM 4653 O O . ALA B 1 283 ? 0.417 -22.125 10.367 1 96.19 283 ALA B O 1
ATOM 4654 N N . TRP B 1 284 ? 1.854 -22.75 8.742 1 94.25 284 TRP B N 1
ATOM 4655 C CA . TRP B 1 284 ? 2.992 -22.25 9.508 1 94.25 284 TRP B CA 1
ATOM 4656 C C . TRP B 1 284 ? 2.83 -20.766 9.812 1 94.25 284 TRP B C 1
ATOM 4658 O O . TRP B 1 284 ? 3.002 -20.344 10.961 1 94.25 284 TRP B O 1
ATOM 4668 N N . ASP B 1 285 ? 2.494 -19.984 8.852 1 88.44 285 ASP B N 1
ATOM 4669 C CA . ASP B 1 285 ? 2.271 -18.562 9.047 1 88.44 285 ASP B CA 1
ATOM 4670 C C . ASP B 1 285 ? 1.113 -18.297 10.008 1 88.44 285 ASP B C 1
ATOM 4672 O O . ASP B 1 285 ? 1.18 -17.406 10.844 1 88.44 285 ASP B O 1
ATOM 4676 N N . TRP B 1 286 ? 0.066 -19.047 9.805 1 88.62 286 TRP B N 1
ATOM 4677 C CA . TRP B 1 286 ? -1.119 -18.938 10.648 1 88.62 286 TRP B CA 1
ATOM 4678 C C . TRP B 1 286 ? -0.765 -19.156 12.117 1 88.62 286 TRP B C 1
ATOM 4680 O O . TRP B 1 286 ? -1.211 -18.406 12.992 1 88.62 286 TRP B O 1
ATOM 4690 N N . LEU B 1 287 ? 0.058 -20.062 12.367 1 89.62 287 LEU B N 1
ATOM 4691 C CA . LEU B 1 287 ? 0.406 -20.484 13.719 1 89.62 287 LEU B CA 1
ATOM 4692 C C . LEU B 1 287 ? 1.458 -19.562 14.32 1 89.62 287 LEU B C 1
ATOM 4694 O O . LEU B 1 287 ? 1.486 -19.359 15.539 1 89.62 287 LEU B O 1
ATOM 4698 N N . ASN B 1 288 ? 2.312 -19.016 13.492 1 85.94 288 ASN B N 1
ATOM 4699 C CA . ASN B 1 288 ? 3.477 -18.312 14.023 1 85.94 288 ASN B CA 1
ATOM 4700 C C . ASN B 1 288 ? 3.369 -16.797 13.812 1 85.94 288 ASN B C 1
ATOM 4702 O O . ASN B 1 288 ? 4.301 -16.062 14.125 1 85.94 288 ASN B O 1
ATOM 4706 N N . THR B 1 289 ? 2.539 -16.406 13.188 1 74 289 THR B N 1
ATOM 4707 C CA . THR B 1 289 ? 2.305 -14.969 13.07 1 74 289 THR B CA 1
ATOM 4708 C C . THR B 1 289 ? 1.35 -14.492 14.156 1 74 289 THR B C 1
ATOM 4710 O O . THR B 1 289 ? 0.242 -15.016 14.297 1 74 289 THR B O 1
ATOM 4713 N N . PRO B 1 290 ? 1.932 -13.648 14.922 1 60.06 290 PRO B N 1
ATOM 4714 C CA . PRO B 1 290 ? 1.044 -13.148 15.969 1 60.06 290 PRO B CA 1
ATOM 4715 C C . PRO B 1 290 ? -0.275 -12.609 15.422 1 60.06 290 PRO B C 1
ATOM 4717 O O . PRO B 1 290 ? -0.313 -12.07 14.312 1 60.06 290 PRO B O 1
ATOM 4720 N N . ALA B 1 291 ? -1.299 -13.016 16.125 1 54.22 291 ALA B N 1
ATOM 4721 C CA . ALA B 1 291 ? -2.648 -12.617 15.734 1 54.22 291 ALA B CA 1
ATOM 4722 C C . ALA B 1 291 ? -2.729 -11.117 15.484 1 54.22 291 ALA B C 1
ATOM 4724 O O . ALA B 1 291 ? -3.545 -10.656 14.688 1 54.22 291 ALA B O 1
ATOM 4725 N N . ASP B 1 292 ? -1.875 -10.516 16.172 1 46.84 292 ASP B N 1
ATOM 4726 C CA . ASP B 1 292 ? -1.917 -9.055 16.156 1 46.84 292 ASP B CA 1
ATOM 4727 C C . ASP B 1 292 ? -1.016 -8.492 15.062 1 46.84 292 ASP B C 1
ATOM 4729 O O . ASP B 1 292 ? -0.85 -7.277 14.953 1 46.84 292 ASP B O 1
ATOM 4733 N N . ALA B 1 293 ? -0.558 -9.609 14.273 1 53.12 293 ALA B N 1
ATOM 4734 C CA . ALA B 1 293 ? 0.344 -9.141 13.219 1 53.12 293 ALA B CA 1
ATOM 4735 C C . ALA B 1 293 ? -0.427 -8.438 12.109 1 53.12 293 ALA B C 1
ATOM 4737 O O . ALA B 1 293 ? -1.619 -8.688 11.914 1 53.12 293 ALA B O 1
ATOM 4738 N N . LEU B 1 294 ? 0.099 -7.246 11.492 1 49.62 294 LEU B N 1
ATOM 4739 C CA . LEU B 1 294 ? -0.404 -6.402 10.406 1 49.62 294 LEU B CA 1
ATOM 4740 C C . LEU B 1 294 ? -0.593 -7.211 9.133 1 49.62 294 LEU B C 1
ATOM 4742 O O . LEU B 1 294 ? -0.851 -6.645 8.062 1 49.62 294 LEU B O 1
ATOM 4746 N N . VAL B 1 295 ? -0.306 -8.523 9.32 1 57.22 295 VAL B N 1
ATOM 4747 C CA . VAL B 1 295 ? -0.4 -9.266 8.07 1 57.22 295 VAL B CA 1
ATOM 4748 C C . VAL B 1 295 ? -1.624 -10.18 8.094 1 57.22 295 VAL B C 1
ATOM 4750 O O . VAL B 1 295 ? -1.915 -10.805 9.117 1 57.22 295 VAL B O 1
ATOM 4753 N N . THR B 1 296 ? -2.492 -9.953 7.043 1 61.81 296 THR B N 1
ATOM 4754 C CA . THR B 1 296 ? -3.629 -10.852 6.895 1 61.81 296 THR B CA 1
ATOM 4755 C C . THR B 1 296 ? -3.156 -12.297 6.699 1 61.81 296 THR B C 1
ATOM 4757 O O . THR B 1 296 ? -2.41 -12.586 5.762 1 61.81 296 THR B O 1
ATOM 4760 N N . ARG B 1 297 ? -3.494 -13.062 7.703 1 77.19 297 ARG B N 1
ATOM 4761 C CA . ARG B 1 297 ? -3.186 -14.477 7.586 1 77.19 297 ARG B CA 1
ATOM 4762 C C . ARG B 1 297 ? -4.156 -15.172 6.637 1 77.19 297 ARG B C 1
ATOM 4764 O O . ARG B 1 297 ? -5.371 -15.055 6.785 1 77.19 297 ARG B O 1
ATOM 4771 N N . LYS B 1 298 ? -3.57 -15.898 5.602 1 86.69 298 LYS B N 1
ATOM 4772 C CA . LYS B 1 298 ? -4.398 -16.656 4.664 1 86.69 298 LYS B CA 1
ATOM 4773 C C . LYS B 1 298 ? -4.859 -17.969 5.273 1 86.69 298 LYS B C 1
ATOM 4775 O O . LYS B 1 298 ? -4.098 -18.641 5.98 1 86.69 298 LYS B O 1
ATOM 4780 N N . ASP B 1 299 ? -6.051 -18.359 4.992 1 92.56 299 ASP B N 1
ATOM 4781 C CA . ASP B 1 299 ? -6.645 -19.594 5.496 1 92.56 299 ASP B CA 1
ATOM 4782 C C . ASP B 1 299 ? -5.934 -20.828 4.926 1 92.56 299 ASP B C 1
ATOM 4784 O O . ASP B 1 299 ? -6.039 -21.109 3.732 1 92.56 299 ASP B O 1
ATOM 4788 N N . PRO B 1 300 ? -5.258 -21.547 5.777 1 95.75 300 PRO B N 1
ATOM 4789 C CA . PRO B 1 300 ? -4.574 -22.734 5.273 1 95.75 300 PRO B CA 1
ATOM 4790 C C . PRO B 1 300 ? -5.539 -23.766 4.695 1 95.75 300 PRO B C 1
ATOM 4792 O O . PRO B 1 300 ? -5.164 -24.547 3.814 1 95.75 300 PRO B O 1
ATOM 4795 N N . LEU B 1 301 ? -6.777 -23.766 5.176 1 97.25 301 LEU B N 1
ATOM 4796 C CA . LEU B 1 301 ? -7.727 -24.812 4.785 1 97.25 301 LEU B CA 1
ATOM 4797 C C . LEU B 1 301 ? -8.211 -24.594 3.355 1 97.25 301 LEU B C 1
ATOM 4799 O O . LEU B 1 301 ? -8.789 -25.5 2.744 1 97.25 301 LEU B O 1
ATOM 4803 N N . ALA B 1 302 ? -7.988 -23.438 2.859 1 97.25 302 ALA B N 1
ATOM 4804 C CA . ALA B 1 302 ? -8.422 -23.156 1.494 1 97.25 302 ALA B CA 1
ATOM 4805 C C . ALA B 1 302 ? -7.758 -24.094 0.496 1 97.25 302 ALA B C 1
ATOM 4807 O O . ALA B 1 302 ? -8.422 -24.656 -0.381 1 97.25 302 ALA B O 1
ATOM 4808 N N . PHE B 1 303 ? -6.453 -24.344 0.624 1 98.25 303 PHE B N 1
ATOM 4809 C CA . PHE B 1 303 ? -5.758 -25.234 -0.285 1 98.25 303 PHE B CA 1
ATOM 4810 C C . PHE B 1 303 ? -5.965 -26.688 0.128 1 98.25 303 PHE B C 1
ATOM 4812 O O . PHE B 1 303 ? -6.008 -27.578 -0.722 1 98.25 303 PHE B O 1
ATOM 4819 N N . TRP B 1 304 ? -6.129 -26.906 1.411 1 98.31 304 TRP B N 1
ATOM 4820 C CA . TRP B 1 304 ? -6.359 -28.266 1.897 1 98.31 304 TRP B CA 1
ATOM 4821 C C . TRP B 1 304 ? -7.625 -28.859 1.285 1 98.31 304 TRP B C 1
ATOM 4823 O O . TRP B 1 304 ? -7.617 -29.984 0.804 1 98.31 304 TRP B O 1
ATOM 4833 N N . ARG B 1 305 ? -8.625 -28.094 1.207 1 97.88 305 ARG B N 1
ATOM 4834 C CA . ARG B 1 305 ? -9.914 -28.547 0.693 1 97.88 305 ARG B CA 1
ATOM 4835 C C . ARG B 1 305 ? -9.82 -28.922 -0.78 1 97.88 305 ARG B C 1
ATOM 4837 O O . ARG B 1 305 ? -10.648 -29.688 -1.288 1 97.88 305 ARG B O 1
ATOM 4844 N N . ARG B 1 306 ? -8.797 -28.422 -1.477 1 98.25 306 ARG B N 1
ATOM 4845 C CA . ARG B 1 306 ? -8.664 -28.641 -2.914 1 98.25 306 ARG B CA 1
ATOM 4846 C C . ARG B 1 306 ? -8.156 -30.031 -3.219 1 98.25 306 ARG B C 1
ATOM 4848 O O . ARG B 1 306 ? -8.258 -30.516 -4.355 1 98.25 306 ARG B O 1
ATOM 4855 N N . VAL B 1 307 ? -7.617 -30.734 -2.215 1 98.06 307 VAL B N 1
ATOM 4856 C CA . VAL B 1 307 ? -6.988 -32.031 -2.393 1 98.06 307 VAL B CA 1
ATOM 4857 C C . VAL B 1 307 ? -7.992 -33.031 -2.996 1 98.06 307 VAL B C 1
ATOM 4859 O O . VAL B 1 307 ? -7.645 -33.812 -3.883 1 98.06 307 VAL B O 1
ATOM 4862 N N . LYS B 1 308 ? -9.219 -32.938 -2.623 1 96.31 308 LYS B N 1
ATOM 4863 C CA . LYS B 1 308 ? -10.25 -33.875 -3.055 1 96.31 308 LYS B CA 1
ATOM 4864 C C . LYS B 1 308 ? -10.477 -33.812 -4.562 1 96.31 308 LYS B C 1
ATOM 4866 O O . LYS B 1 308 ? -10.82 -34.781 -5.199 1 96.31 308 LYS B O 1
ATOM 4871 N N . THR B 1 309 ? -10.281 -32.656 -5.125 1 97.12 309 THR B N 1
ATOM 4872 C CA . THR B 1 309 ? -10.492 -32.469 -6.555 1 97.12 309 THR B CA 1
ATOM 4873 C C . THR B 1 309 ? -9.461 -33.25 -7.363 1 97.12 309 THR B C 1
ATOM 4875 O O . THR B 1 309 ? -9.766 -33.75 -8.453 1 97.12 309 THR B O 1
ATOM 4878 N N . TYR B 1 310 ? -8.273 -33.406 -6.844 1 97.88 310 TYR B N 1
ATOM 4879 C CA . TYR B 1 310 ? -7.18 -34 -7.59 1 97.88 310 TYR B CA 1
ATOM 4880 C C . TYR B 1 310 ? -7.031 -35.469 -7.227 1 97.88 310 TYR B C 1
ATOM 4882 O O . TYR B 1 310 ? -6.508 -36.281 -8.016 1 97.88 310 TYR B O 1
ATOM 4890 N N . ASP B 1 311 ? -7.449 -35.781 -6.02 1 96.81 311 ASP B N 1
ATOM 4891 C CA . ASP B 1 311 ? -7.414 -37.156 -5.52 1 96.81 311 ASP B CA 1
ATOM 4892 C C . ASP B 1 311 ? -8.641 -37.469 -4.656 1 96.81 311 ASP B C 1
ATOM 4894 O O . ASP B 1 311 ? -8.57 -37.375 -3.428 1 96.81 311 ASP B O 1
ATOM 4898 N N . ASN B 1 312 ? -9.648 -37.844 -5.301 1 94.69 312 ASN B N 1
ATOM 4899 C CA . ASN B 1 312 ? -10.922 -38.094 -4.629 1 94.69 312 ASN B CA 1
ATOM 4900 C C . ASN B 1 312 ? -10.828 -39.219 -3.627 1 94.69 312 ASN B C 1
ATOM 4902 O O . ASN B 1 312 ? -11.438 -39.188 -2.559 1 94.69 312 ASN B O 1
ATOM 4906 N N . ALA B 1 313 ? -10.133 -40.219 -3.959 1 94.69 313 ALA B N 1
ATOM 4907 C CA . ALA B 1 313 ? -9.977 -41.344 -3.064 1 94.69 313 ALA B CA 1
ATOM 4908 C C . ALA B 1 313 ? -9.281 -40.938 -1.768 1 94.69 313 ALA B C 1
ATOM 4910 O O . ALA B 1 313 ? -9.734 -41.281 -0.676 1 94.69 313 ALA B O 1
ATOM 4911 N N . LEU B 1 314 ? -8.211 -40.25 -1.918 1 94.06 314 LEU B N 1
ATOM 4912 C CA . LEU B 1 314 ? -7.512 -39.75 -0.741 1 94.06 314 LEU B CA 1
ATOM 4913 C C . LEU B 1 314 ? -8.406 -38.812 0.067 1 94.06 314 LEU B C 1
ATOM 4915 O O . LEU B 1 314 ? -8.539 -38.969 1.283 1 94.06 314 LEU B O 1
ATOM 4919 N N . GLY B 1 315 ? -9.094 -37.875 -0.602 1 93.94 315 GLY B N 1
ATOM 4920 C CA . GLY B 1 315 ? -9.969 -36.938 0.068 1 93.94 315 GLY B CA 1
ATOM 4921 C C . GLY B 1 315 ? -11.078 -37.594 0.867 1 93.94 315 GLY B C 1
ATOM 4922 O O . GLY B 1 315 ? -11.414 -37.125 1.96 1 93.94 315 GLY B O 1
ATOM 4923 N N . SER B 1 316 ? -11.539 -38.625 0.374 1 93.44 316 SER B N 1
ATOM 4924 C CA . SER B 1 316 ? -12.656 -39.312 1.01 1 93.44 316 SER B CA 1
ATOM 4925 C C . SER B 1 316 ? -12.203 -40.062 2.258 1 93.44 316 SER B C 1
ATOM 4927 O O . SER B 1 316 ? -13.016 -40.375 3.133 1 93.44 316 SER B O 1
ATOM 4929 N N . ARG B 1 317 ? -10.969 -40.344 2.371 1 93.56 317 ARG B N 1
ATOM 4930 C CA . ARG B 1 317 ? -10.43 -41.062 3.504 1 93.56 317 ARG B CA 1
ATOM 4931 C C . ARG B 1 317 ? -10.023 -40.125 4.637 1 93.56 317 ARG B C 1
ATOM 4933 O O . ARG B 1 317 ? -9.828 -40.562 5.77 1 93.56 317 ARG B O 1
ATOM 4940 N N . LEU B 1 318 ? -9.867 -38.938 4.324 1 94.56 318 LEU B N 1
ATOM 4941 C CA . LEU B 1 318 ? -9.383 -38 5.309 1 94.56 318 LEU B CA 1
ATOM 4942 C C . LEU B 1 318 ? -10.539 -37.406 6.117 1 94.56 318 LEU B C 1
ATOM 4944 O O . LEU B 1 318 ? -11.5 -36.906 5.551 1 94.56 318 LEU B O 1
ATOM 4948 N N . ARG B 1 319 ? -10.445 -37.375 7.367 1 93.81 319 ARG B N 1
ATOM 4949 C CA . ARG B 1 319 ? -11.5 -37 8.289 1 93.81 319 ARG B CA 1
ATOM 4950 C C . ARG B 1 319 ? -11.883 -35.531 8.086 1 93.81 319 ARG B C 1
ATOM 4952 O O . ARG B 1 319 ? -13.07 -35.188 8.117 1 93.81 319 ARG B O 1
ATOM 4959 N N . THR B 1 320 ? -10.945 -34.656 7.867 1 95.06 320 THR B N 1
ATOM 4960 C CA . THR B 1 320 ? -11.172 -33.219 7.824 1 95.06 320 THR B CA 1
ATOM 4961 C C . THR B 1 320 ? -11.719 -32.812 6.461 1 95.06 320 THR B C 1
ATOM 4963 O O . THR B 1 320 ? -12.109 -31.656 6.277 1 95.06 320 THR B O 1
ATOM 4966 N N . LEU B 1 321 ? -11.688 -33.719 5.477 1 92.38 321 LEU B N 1
ATOM 4967 C CA . LEU B 1 321 ? -12.164 -33.406 4.133 1 92.38 321 LEU B CA 1
ATOM 4968 C C . LEU B 1 321 ? -13.398 -34.25 3.787 1 92.38 321 LEU B C 1
ATOM 4970 O O . LEU B 1 321 ? -13.977 -34.094 2.711 1 92.38 321 LEU B O 1
ATOM 4974 N N . ALA B 1 322 ? -13.672 -35.25 4.629 1 78.44 322 ALA B N 1
ATOM 4975 C CA . ALA B 1 322 ? -14.82 -36.125 4.398 1 78.44 322 ALA B CA 1
ATOM 4976 C C . ALA B 1 322 ? -16.125 -35.375 4.5 1 78.44 322 ALA B C 1
ATOM 4978 O O . ALA B 1 322 ? -16.234 -34.406 5.262 1 78.44 322 ALA B O 1
#

Sequence (644 aa):
MAVYTQVSAEALSAFLDRFDVGELVSAKGIAEGVENSNYLVDTTKSRFILTLYEKRVAAGDLPYFMALLDHLAGKGLPVPPAVPDRAGTLIHELEGRPACLIQFLSGVSVSHPTPAQAHAAAEAMGRMHAAAADFPLDRPNSMGFDTWLPLFERCGHSLDEIQPGLYDDIGFALDDVRSAWPGDYLDRCAIHADLFPDNVLMLGNRVTGLIDFYFACTDIRVYDLAVMHAAWSFDASGRAHDKAVGDALIQGYAQSFPLSDLERAEFPVLATGACIRFTLSRAWDWLNTPADALVTRKDPLAFWRRVKTYDNALGSRLRTLAMAVYTQVSAEALSAFLDRFDVGELVSAKGIAEGVENSNYLVDTTKSRFILTLYEKRVAAGDLPYFMALLDHLAGKGLPVPPAVPDRAGTLIHELEGRPACLIQFLSGVSVSHPTPAQAHAAAEAMGRMHAAAADFPLDRPNSMGFDTWLPLFERCGHSLDEIQPGLYDDIGFALDDVRSAWPGDYLDRCAIHADLFPDNVLMLGNRVTGLIDFYFACTDIRVYDLAVMHAAWSFDASGRAHDKAVGDALIQGYAQSFPLSDLERAEFPVLATGACIRFTLSRAWDWLNTPADALVTRKDPLAFWRRVKTYDNALGSRLRTLA

Organism: NCBI:txid68569